Protein 5W95 (pdb70)

Nearest PDB structures (foldseek):
  5w95-assembly1_A  TM=1.004E+00  e=5.044E-59  Mycobacterium tuberculosis
  5w95-assembly2_B  TM=1.002E+00  e=3.466E-56  Mycobacterium tuberculosis
  3aja-assembly1_A  TM=9.719E-01  e=1.678E-43  Mycolicibacterium smegmatis MC2 155
  3aja-assembly2_B  TM=9.704E-01  e=1.902E-43  Mycolicibacterium smegmatis MC2 155
  2axe-assembly1_A  TM=6.614E-01  e=1.359E-09  Talaromyces purpureogenus

InterPro domains:
  IPR000675 Cutinase/acetylxylan esterase [PF01083] (110-275)
  IPR000675 Cutinase/acetylxylan esterase [SM01110] (70-323)
  IPR029058 Alpha/Beta hydrolase fold [G3DSA:3.40.50.1820] (63-336)
  IPR029058 Alpha/Beta hydrolase fold [SSF53474] (71-276)

Organism: Mycobacterium tuberculosis (strain ATCC 25618 / H37Rv) (NCBI:txid83332)

Sequence (523 aa):
SCPDVQMISVPGTWESSPQQNPLNPVQFPKALLLKVTGPIAQQFAPARVQTYTVAYTAQFHNPLTTDNQMSYNDSRAEGTRAMVAAMTDMNNRCPLTSYVLIGFSQGAVIAGDVASDIGNGRGPVDEDLVLGVTLIADGRRQQGVGNQVPPSPRGEGAEITLHEVPVLSGLGLTMTGPRPGGFGALDGRTNEICAQGDLICAAPAQAFSPANLPTTLNTLAGPVHAMYATPEFWNSDGEPATEWTLNWAHQLIENAPHPLFQGPASCPDVQMISVPGTWESSPQQNPLNPVQFPKALLLKVTGPIAQQFAPARVQTYTVAYTAQFHNPLTTDNQMSYNDSRAEGTRAMVAAMTDMNNRCPLTSYVLIGFSQGAVIAGDVASDIGNGRGPVDEDLVLGVTLIADGRRQQGVGNQVPPSPRGEGAEITLHEVPVLSGLGLTMTGPRPGGFGALDGRTNEICAQGDLICAAPAQAFSPANLPTTLNTLAPVHAMYATPEFWNSDGEPATEWTLNWAHQLIENAPHP

Radius of gyration: 31.7 Å; Cα contacts (8 Å, |Δi|>4): 1175; chains: 2; bounding box: 62×35×105 Å

GO terms:
  GO:0016298 lipase activity (F, IDA)
  GO:0009274 peptidoglycan-based cell wall (C, IDA)
  GO:0008970 glycerophospholipid phospholipase A1 activity (F, IDA)
  GO:0016042 lipid catabolic process (P, IDA)
  GO:0047617 fatty acyl-CoA hydrolase activity (F, IDA)
  GO:0005576 extracellular region (C, HDA)
  GO:0106435 carboxylesterase activity (F, IDA)

CATH classification: 3.40.50.1820

Secondary structure (DSSP, 8-state):
---SEEEEEE--TTS--TTS-TTS--S-TT-TTHHHHHHHHHHS-TTTEEEEE---------TTS---PPPHHHHHHHHHHHHHHHHHHHHHH-TT-EEEEEEETHHHHHHHHHHHHHHTT-SSS-GGGEEEEEEES-TT--TTSSEEPSS--SS--HHHHTTT-SSTTTTT-----SPTTTTGGGGGGEEEE--TT-TTT---GGGGSTTTHHHHHHHHH--GGG-TTSSSS--BTTB-HHHHHHHHHHHHHHTS---/-----TTS-SEEEEEE--TTS--TTS-TTS--S-TT-TTHHHHHHHHHHS-TTTEEEEE---------TTS---PPPHHHHHHHHHHHHHHHHHHHHHH-TT-EEEEEEETHHHHHHHHHHHHHHTT-SSS-GGGEEEEEEES-TT--TTSSEEPSS--SS--HHHHTTT-SSTGGGT-----SPTTTTGGGGGGEEEE--TT-TTT---GGGGSTTTHHHHHHHH--GGG-TTSSSS--BTTB-HHHHHHHHHHHHHHTS---

Solvent-accessible surface area: 22100 Å² total; per-residue (Å²): 166,62,9,25,0,3,0,0,1,0,3,0,21,131,24,3,12,66,147,9,80,27,108,89,28,105,90,50,98,184,6,14,5,40,90,0,6,33,46,0,54,156,83,24,62,114,71,27,6,50,23,45,7,0,19,0,18,0,54,65,45,49,20,84,66,137,48,157,50,66,26,8,46,87,0,22,31,46,0,34,171,26,0,47,58,7,0,55,66,18,40,109,174,9,82,121,2,5,0,0,0,1,0,15,10,6,0,0,3,0,0,0,23,0,0,3,50,1,10,56,74,124,20,40,7,102,65,96,27,2,30,1,0,0,0,1,0,0,3,22,1,42,76,73,29,15,61,35,10,99,71,41,12,196,22,48,0,10,6,26,45,22,82,160,53,40,75,38,60,48,32,13,21,40,18,40,0,60,14,98,49,16,1,29,56,0,61,62,75,0,14,3,0,2,1,126,30,2,26,40,0,4,1,56,65,120,12,32,37,56,93,62,15,12,88,4,52,108,54,49,59,80,105,28,43,71,64,5,36,39,64,119,90,7,54,33,157,42,47,18,0,3,72,48,0,15,78,39,0,61,119,41,0,97,114,6,75,143,88,162,179,42,22,88,107,102,9,6,22,0,2,0,0,1,0,3,0,20,143,24,3,12,68,149,9,76,30,104,77,28,104,88,49,109,193,8,13,4,43,93,0,5,31,34,0,58,160,82,24,63,113,67,28,5,42,25,44,5,0,22,0,20,1,49,58,26,42,16,57,59,102,52,141,42,67,27,8,46,86,0,22,46,34,0,35,153,27,0,50,56,8,0,51,71,0,38,109,114,2,39,52,0,6,0,0,0,1,0,13,10,6,0,0,3,0,0,0,22,0,0,4,47,1,9,54,73,123,20,39,7,98,62,96,14,1,34,0,0,0,0,1,0,0,3,22,1,43,86,74,28,11,60,34,12,98,73,48,12,205,21,47,0,10,5,28,43,25,78,149,53,81,69,39,60,63,28,14,21,42,17,41,0,60,14,94,52,13,2,30,56,0,52,58,73,0,12,3,0,2,1,115,28,1,24,43,0,2,1,55,78,126,13,37,26,72,92,60,19,39,93,5,62,109,57,61,95,117,25,45,72,71,4,36,41,63,125,88,7,52,27,154,42,64,18,0,4,73,46,0,14,65,40,0,55,103,45,0,99,113,6,76,142,63

Foldseek 3Di:
DAAQAEEEEEWAAPQAALPAFQQHGDPRVLTQLCLQQVVVPVVDDVNLYGYGYFHFHRHDDDLVDDDPTDHLQVRLVRRLVRRQVVVLVNCVVPVNHAYEYEYEQSGLQSRQLQLLCQQVVNDPHHNVRYLAYEYELHQQADVPFAAEPPPHDAAFHVLALCQPPPDQVVSRHHSPHHHVNRSHNRRDRYYYYYFPPSCRGGNDNVCCPPVNNVVSVDPVVHPPSSAQCAPPGHDDVRHGNSRVVNVVVVVSSVPRDDD/DDWFDQQQALAEEEEEWAAPQAALPAFQQHRPPRVLTQLCLQLVVVPVVDPVNLYGYGYFHFHRHDDDLVDDDVTDHLQVRLVRSLVRVQVVVLVSCVRTVNRAYEYEYEQSGLQSRQLQLQCQQVVNDPHHNVRYLAYEYELHQQADPPFAAEQPPHAAAAHVLALCQPPPPCVVSRHHSPHHHVNRSHNRRDRYYYYYFPQSCRGHPDNVCCPPVNNVVSVVPVCDPSSQQCAPPGHDDVGHGPSRVVNVVVVVSSVPRDDD

B-factor: mean 19.11, std 7.95, range [7.11, 54.5]

Structure (mmCIF, N/CA/C/O backbone):
data_5W95
#
_entry.id   5W95
#
_cell.length_a   57.188
_cell.length_b   91.300
_cell.length_c   101.391
_cell.angle_alpha   90.00
_cell.angle_beta   90.00
_cell.angle_gamma   90.00
#
_symmetry.space_group_name_H-M   'P 21 21 21'
#
loop_
_entity.id
_entity.type
_entity.pdbx_description
1 polymer 'Conserved membrane protein of uncharacterised function'
2 non-polymer 'PENTAETHYLENE GLYCOL'
3 water water
#
loop_
_atom_site.group_PDB
_atom_site.id
_atom_site.type_symbol
_atom_site.label_atom_id
_atom_site.label_alt_id
_atom_site.label_comp_id
_atom_site.label_asym_id
_atom_site.label_entity_id
_atom_site.label_seq_id
_atom_site.pdbx_PDB_ins_code
_atom_site.Cartn_x
_atom_site.Cartn_y
_atom_site.Cartn_z
_atom_site.occupancy
_atom_site.B_iso_or_equiv
_atom_site.auth_seq_id
_atom_site.auth_comp_id
_atom_site.auth_asym_id
_atom_site.auth_atom_id
_atom_site.pdbx_PDB_model_num
ATOM 1 N N . SER A 1 20 ? -53.879 12.870 76.409 1.00 44.12 71 SER A N 1
ATOM 2 C CA . SER A 1 20 ? -53.386 11.509 76.217 1.00 45.24 71 SER A CA 1
ATOM 3 C C . SER A 1 20 ? -52.791 10.924 77.510 1.00 42.13 71 SER A C 1
ATOM 4 O O . SER A 1 20 ? -52.999 11.462 78.603 1.00 40.48 71 SER A O 1
ATOM 7 N N . CYS A 1 21 ? -52.054 9.824 77.375 1.00 33.90 72 CYS A N 1
ATOM 8 C CA . CYS A 1 21 ? -51.558 9.081 78.528 1.00 27.68 72 CYS A CA 1
ATOM 9 C C . CYS A 1 21 ? -50.134 9.488 78.918 1.00 23.94 72 CYS A C 1
ATOM 10 O O . CYS A 1 21 ? -49.231 9.460 78.085 1.00 24.17 72 CYS A O 1
ATOM 13 N N . PRO A 1 22 ? -49.928 9.877 80.191 1.00 20.00 73 PRO A N 1
ATOM 14 C CA . PRO A 1 22 ? -48.557 10.107 80.662 1.00 18.27 73 PRO A CA 1
ATOM 15 C C . PRO A 1 22 ? -47.825 8.784 80.820 1.00 18.03 73 PRO A C 1
ATOM 16 O O . PRO A 1 22 ? -48.463 7.786 81.150 1.00 19.71 73 PRO A O 1
ATOM 20 N N . ASP A 1 23 ? -46.520 8.765 80.583 1.00 17.09 74 ASP A N 1
ATOM 21 C CA . ASP A 1 23 ? -45.737 7.547 80.788 1.00 15.56 74 ASP A CA 1
ATOM 22 C C . ASP A 1 23 ? -45.800 7.110 82.249 1.00 18.15 74 ASP A C 1
ATOM 23 O O . ASP A 1 23 ? -45.756 5.916 82.565 1.00 15.88 74 ASP A O 1
ATOM 28 N N . VAL A 1 24 ? -45.861 8.097 83.135 1.00 16.03 75 VAL A N 1
ATOM 29 C CA . VAL A 1 24 ? -45.836 7.867 84.575 1.00 14.62 75 VAL A CA 1
ATOM 30 C C . VAL A 1 24 ? -46.845 8.760 85.281 1.00 14.25 75 VAL A C 1
ATOM 31 O O . VAL A 1 24 ? -46.950 9.944 84.978 1.00 14.67 75 VAL A O 1
ATOM 35 N N . GLN A 1 25 ? -47.594 8.204 86.226 1.00 13.86 76 GLN A N 1
ATOM 36 C CA . GLN A 1 25 ? -48.379 9.042 87.125 1.00 12.09 76 GLN A CA 1
ATOM 37 C C . GLN A 1 25 ? -47.719 9.026 88.486 1.00 12.69 76 GLN A C 1
ATOM 38 O O . GLN A 1 25 ? -47.476 7.968 89.050 1.00 13.19 76 GLN A O 1
ATOM 44 N N . MET A 1 26 ? -47.425 10.205 89.004 1.00 12.18 77 MET A N 1
ATOM 45 C CA . MET A 1 26 ? -46.902 10.321 90.356 1.00 12.54 77 MET A CA 1
ATOM 46 C C . MET A 1 26 ? -48.035 10.707 91.299 1.00 15.13 77 MET A C 1
ATOM 47 O O . MET A 1 26 ? -48.563 11.812 91.222 1.00 14.89 77 MET A O 1
ATOM 52 N N . ILE A 1 27 ? -48.428 9.780 92.169 1.00 11.86 78 ILE A N 1
ATOM 53 C CA . ILE A 1 27 ? -49.531 10.032 93.091 1.00 10.49 78 ILE A CA 1
ATOM 54 C C . ILE A 1 27 ? -48.979 10.405 94.468 1.00 12.33 78 ILE A C 1
ATOM 55 O O . ILE A 1 27 ? -48.139 9.695 95.040 1.00 13.11 78 ILE A O 1
ATOM 60 N N . SER A 1 28 ? -49.417 11.557 94.961 1.00 9.18 79 SER A N 1
ATOM 61 C CA . SER A 1 28 ? -48.959 12.109 96.227 1.00 12.68 79 SER A CA 1
ATOM 62 C C . SER A 1 28 ? -50.132 12.194 97.203 1.00 14.48 79 SER A C 1
ATOM 63 O O . SER A 1 28 ? -51.175 12.787 96.891 1.00 12.26 79 SER A O 1
ATOM 66 N N . VAL A 1 29 ? -49.980 11.583 98.374 1.00 10.10 80 VAL A N 1
ATOM 67 C CA . VAL A 1 29 ? -51.063 11.600 99.357 1.00 12.26 80 VAL A CA 1
ATOM 68 C C . VAL A 1 29 ? -50.666 12.496 100.525 1.00 14.29 80 VAL A C 1
ATOM 69 O O . VAL A 1 29 ? -49.808 12.128 101.318 1.00 11.37 80 VAL A O 1
ATOM 73 N N . PRO A 1 30 ? -51.271 13.697 100.623 1.00 12.04 81 PRO A N 1
ATOM 74 C CA . PRO A 1 30 ? -50.881 14.645 101.674 1.00 11.03 81 PRO A CA 1
ATOM 75 C C . PRO A 1 30 ? -51.193 14.161 103.075 1.00 10.62 81 PRO A C 1
ATOM 76 O O . PRO A 1 30 ? -51.961 13.215 103.266 1.00 11.48 81 PRO A O 1
ATOM 80 N N . GLY A 1 31 ? -50.588 14.822 104.050 1.00 12.87 82 GLY A N 1
ATOM 81 C CA . GLY A 1 31 ? -50.829 14.524 105.447 1.00 15.50 82 GLY A CA 1
ATOM 82 C C . GLY A 1 31 ? -52.089 15.182 105.964 1.00 14.52 82 GLY A C 1
ATOM 83 O O . GLY A 1 31 ? -52.829 15.833 105.221 1.00 14.27 82 GLY A O 1
ATOM 84 N N . THR A 1 32 ? -52.332 15.010 107.256 1.00 13.63 83 THR A N 1
ATOM 85 C CA . THR A 1 32 ? -53.475 15.625 107.903 1.00 13.98 83 THR A CA 1
ATOM 86 C C . THR A 1 32 ? -53.360 17.150 107.783 1.00 14.43 83 THR A C 1
ATOM 87 O O . THR A 1 32 ? -52.258 17.711 107.885 1.00 16.44 83 THR A O 1
ATOM 91 N N . TRP A 1 33 ? -54.490 17.794 107.496 1.00 15.16 84 TRP A N 1
ATOM 92 C CA . TRP A 1 33 ? -54.581 19.246 107.319 1.00 16.74 84 TRP A CA 1
ATOM 93 C C . TRP A 1 33 ? -53.821 19.752 106.072 1.00 17.45 84 TRP A C 1
ATOM 94 O O . TRP A 1 33 ? -53.494 20.936 105.971 1.00 17.72 84 TRP A O 1
ATOM 105 N N . GLU A 1 34 ? -53.604 18.862 105.099 1.00 13.27 85 GLU A N 1
ATOM 106 C CA . GLU A 1 34 ? -52.925 19.220 103.849 1.00 12.78 85 GLU A CA 1
ATOM 107 C C . GLU A 1 34 ? -53.732 18.872 102.595 1.00 12.37 85 GLU A C 1
ATOM 108 O O . GLU A 1 34 ? -53.207 18.906 101.485 1.00 12.28 85 GLU A O 1
ATOM 114 N N . SER A 1 35 ? -55.012 18.541 102.759 1.00 12.87 86 SER A N 1
ATOM 115 C CA . SER A 1 35 ? -55.857 18.268 101.607 1.00 11.50 86 SER A CA 1
ATOM 116 C C . SER A 1 35 ? -57.312 18.538 101.948 1.00 11.34 86 SER A C 1
ATOM 117 O O . SER A 1 35 ? -57.657 18.716 103.114 1.00 12.98 86 SER A O 1
ATOM 120 N N . SER A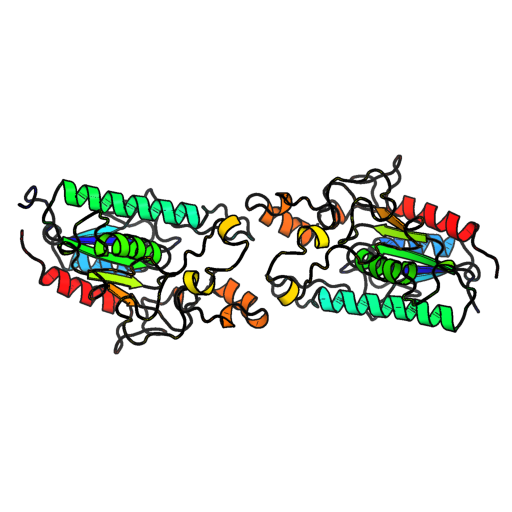 1 36 ? -58.144 18.583 100.916 1.00 12.42 87 SER A N 1
ATOM 121 C CA . SER A 1 36 ? -59.600 18.628 101.080 1.00 13.72 87 SER A CA 1
ATOM 122 C C . SER A 1 36 ? -60.210 17.920 99.895 1.00 13.65 87 SER A C 1
ATOM 123 O O . SER A 1 36 ? -59.559 17.781 98.861 1.00 13.47 87 SER A O 1
ATOM 126 N N . PRO A 1 37 ? -61.468 17.473 100.021 1.00 13.06 88 PRO A N 1
ATOM 127 C CA . PRO A 1 37 ? -62.097 16.817 98.869 1.00 15.45 88 PRO A CA 1
ATOM 128 C C . PRO A 1 37 ? -62.342 17.776 97.705 1.00 17.19 88 PRO A C 1
ATOM 129 O O . PRO A 1 37 ? -62.628 17.327 96.592 1.00 17.27 88 PRO A O 1
ATOM 133 N N . GLN A 1 38 ? -62.227 19.075 97.969 1.00 15.71 89 GLN A N 1
ATOM 134 C CA . GLN A 1 38 ? -62.482 20.096 96.961 1.00 16.90 89 GLN A CA 1
ATOM 135 C C . GLN A 1 38 ? -61.215 20.562 96.251 1.00 18.19 89 GLN A C 1
ATOM 136 O O . GLN A 1 38 ? -61.295 21.344 95.301 1.00 19.03 89 GLN A O 1
ATOM 142 N N . GLN A 1 39 ? -60.050 20.097 96.698 1.00 14.64 90 GLN A N 1
ATOM 143 C CA . GLN A 1 39 ? -58.794 20.516 96.078 1.00 14.96 90 GLN A CA 1
ATOM 144 C C . GLN A 1 39 ? -58.581 19.756 94.762 1.00 16.53 90 GLN A C 1
ATOM 145 O O . GLN A 1 39 ? -58.730 18.538 94.705 1.00 18.42 90 GLN A O 1
ATOM 151 N N . ASN A 1 40 ? -58.258 20.480 93.695 1.00 18.36 91 ASN A N 1
ATOM 152 C CA . ASN A 1 40 ? -58.005 19.855 92.399 1.00 15.63 91 ASN A CA 1
ATOM 153 C C . ASN A 1 40 ? -56.682 19.083 92.439 1.00 15.97 91 ASN A C 1
ATOM 154 O O . ASN A 1 40 ? -55.639 19.676 92.666 1.00 15.75 91 ASN A O 1
ATOM 159 N N . PRO A 1 41 ? -56.730 17.761 92.225 1.00 16.31 92 PRO A N 1
ATOM 160 C CA . PRO A 1 41 ? -55.507 16.937 92.289 1.00 13.31 92 PRO A CA 1
ATOM 161 C C . PRO A 1 41 ? -54.444 17.330 91.277 1.00 17.62 92 PRO A C 1
ATOM 162 O O . PRO A 1 41 ? -53.252 17.070 91.504 1.00 17.85 92 PRO A O 1
ATOM 166 N N . LEU A 1 42 ? -54.867 17.945 90.174 1.00 18.39 93 LEU A N 1
ATOM 167 C CA . LEU A 1 42 ? -53.938 18.328 89.118 1.00 21.47 93 LEU A CA 1
ATOM 168 C C . LEU A 1 42 ? -53.355 19.717 89.358 1.00 22.75 93 LEU A C 1
ATOM 169 O O . LEU A 1 42 ? -52.376 20.104 88.723 1.00 28.56 93 LEU A O 1
ATOM 174 N N . ASN A 1 43 ? -53.954 20.455 90.286 1.00 20.58 94 ASN A N 1
ATOM 175 C CA . ASN A 1 43 ? -53.506 21.801 90.622 1.00 22.91 94 ASN A CA 1
ATOM 176 C C . ASN A 1 43 ? -53.820 22.120 92.079 1.00 23.64 94 ASN A C 1
ATOM 177 O O . ASN A 1 43 ? -54.746 22.885 92.364 1.00 23.11 94 ASN A O 1
ATOM 182 N N . PRO A 1 44 ? -53.061 21.519 93.012 1.00 17.61 95 PRO A N 1
ATOM 183 C CA . PRO A 1 44 ? -53.366 21.589 94.446 1.00 16.67 95 PRO A CA 1
ATOM 184 C C . PRO A 1 44 ? -52.913 22.889 95.099 1.00 18.94 95 PRO A C 1
ATOM 185 O O . PRO A 1 44 ? -51.823 22.963 95.665 1.00 22.49 95 PRO A O 1
ATOM 189 N N . VAL A 1 45 ? -53.764 23.905 95.036 1.00 16.85 96 VAL A N 1
ATOM 190 C CA . VAL A 1 45 ? -53.397 25.215 95.553 1.00 19.04 96 VAL A CA 1
ATOM 191 C C . VAL A 1 45 ? -54.020 25.550 96.908 1.00 19.17 96 VAL A C 1
ATOM 192 O O . VAL A 1 45 ? -53.750 26.610 97.467 1.00 16.54 96 VAL A O 1
ATOM 196 N N . GLN A 1 46 ? -54.855 24.662 97.443 1.00 16.37 97 GLN A N 1
ATOM 197 C CA . GLN A 1 46 ? -55.604 25.008 98.656 1.00 14.22 97 GLN A CA 1
ATOM 198 C C . GLN A 1 46 ? -54.725 25.024 99.901 1.00 16.05 97 GLN A C 1
ATOM 199 O O . GLN A 1 46 ? -54.991 25.769 100.844 1.00 17.51 97 GLN A O 1
ATOM 205 N N . PHE A 1 47 ? -53.695 24.176 99.913 1.00 15.83 98 PHE A N 1
ATOM 206 C CA . PHE A 1 47 ? -52.795 24.064 101.054 1.00 16.28 98 PHE A CA 1
ATOM 207 C C . PHE A 1 47 ? -51.349 24.288 100.618 1.00 19.89 98 PHE A C 1
ATOM 208 O O . PHE A 1 47 ? -50.586 23.339 100.426 1.00 18.04 98 PHE A O 1
ATOM 216 N N . PRO A 1 48 ? -50.973 25.563 100.455 1.00 18.92 99 PRO A N 1
ATOM 217 C CA . PRO A 1 48 ? -49.682 25.994 99.913 1.00 20.32 99 PRO A CA 1
ATOM 218 C C . PRO A 1 48 ? -48.491 25.523 100.736 1.00 19.04 99 PRO A C 1
ATOM 219 O O . PRO A 1 48 ? -47.408 25.402 100.179 1.00 21.01 99 PRO A O 1
ATOM 223 N N . LYS A 1 49 ? -48.693 25.252 102.022 1.00 18.84 100 LYS A N 1
ATOM 224 C CA . LYS A 1 49 ? -47.605 24.854 102.906 1.00 18.92 100 LYS A CA 1
ATOM 225 C C . LYS A 1 49 ? -47.432 23.334 103.008 1.00 20.67 100 LYS A C 1
ATOM 226 O O . LYS A 1 49 ? -46.545 22.856 103.727 1.00 17.55 100 LYS A O 1
ATOM 232 N N . ALA A 1 50 ? -48.268 22.585 102.289 1.00 18.66 101 ALA A N 1
ATOM 233 C CA . ALA A 1 50 ? -48.218 21.119 102.324 1.00 14.72 101 ALA A CA 1
ATOM 234 C C . ALA A 1 50 ? -46.834 20.595 101.952 1.00 15.35 101 ALA A C 1
ATOM 235 O O . ALA A 1 50 ? -46.225 21.050 100.981 1.00 15.54 101 ALA A O 1
ATOM 237 N N . LEU A 1 51 ? -46.355 19.627 102.730 1.00 15.22 102 LEU A N 1
ATOM 238 C CA . LEU A 1 51 ? -44.998 19.102 102.573 1.00 13.65 102 LEU A CA 1
ATOM 239 C C . LEU A 1 51 ? -44.702 18.585 101.168 1.00 12.48 102 LEU A C 1
ATOM 240 O O . LEU A 1 51 ? -43.696 18.958 100.572 1.00 14.10 102 LEU A O 1
ATOM 245 N N . LEU A 1 52 ? -45.568 17.729 100.628 1.00 12.28 103 LEU A N 1
ATOM 246 C CA . LEU A 1 52 ? -45.202 16.993 99.420 1.00 15.11 103 LEU A CA 1
ATOM 247 C C . LEU A 1 52 ? -45.268 17.844 98.151 1.00 15.62 103 LEU A C 1
ATOM 248 O O . LEU A 1 52 ? -44.879 17.395 97.077 1.00 15.97 103 LEU A O 1
ATOM 253 N N . LEU A 1 53 ? -45.724 19.087 98.284 1.00 15.44 104 LEU A N 1
ATOM 254 C CA . LEU A 1 53 ? -45.657 20.033 97.181 1.00 16.87 104 LEU A CA 1
ATOM 255 C C . LEU A 1 53 ? -44.208 20.315 96.817 1.00 17.33 104 LEU A C 1
ATOM 256 O O . LEU A 1 53 ? -43.899 20.665 95.678 1.00 17.68 104 LEU A O 1
ATOM 261 N N . LYS A 1 54 ? -43.321 20.150 97.795 1.00 17.14 105 LYS A N 1
ATOM 262 C CA . LYS A 1 54 ? -41.896 20.355 97.590 1.00 15.94 105 LYS A CA 1
ATOM 263 C C . LYS A 1 54 ? -41.287 19.238 96.762 1.00 16.49 105 LYS A C 1
ATOM 264 O O . LYS A 1 54 ? -40.137 19.323 96.346 1.00 17.21 105 LYS A O 1
ATOM 270 N N . VAL A 1 55 ? -42.074 18.196 96.517 1.00 14.86 106 VAL A N 1
ATOM 271 C CA . VAL A 1 55 ? -41.679 17.111 95.642 1.00 13.67 106 VAL A CA 1
ATOM 272 C C . VAL A 1 55 ? -42.445 17.162 94.328 1.00 16.57 106 VAL A C 1
ATOM 273 O O . VAL A 1 55 ? -41.843 17.137 93.261 1.00 18.00 106 VAL A O 1
ATOM 277 N N . THR A 1 56 ? -43.772 17.238 94.388 1.00 14.06 107 THR A N 1
ATOM 278 C CA . THR A 1 56 ? -44.563 17.212 93.157 1.00 14.59 107 THR A CA 1
ATOM 279 C C . THR A 1 56 ? -44.417 18.493 92.332 1.00 17.68 107 THR A C 1
ATOM 280 O O . THR A 1 56 ? -44.512 18.455 91.107 1.00 17.47 107 THR A O 1
ATOM 284 N N . GLY A 1 57 ? -44.193 19.620 93.001 1.00 14.80 108 GLY A N 1
ATOM 285 C CA . GLY A 1 57 ? -44.022 20.884 92.299 1.00 20.09 108 GLY A CA 1
ATOM 286 C C . GLY A 1 57 ? -42.824 20.859 91.360 1.00 21.35 108 GLY A C 1
ATOM 287 O O . GLY A 1 57 ? -42.964 21.060 90.148 1.00 20.31 108 GLY A O 1
ATOM 288 N N . PRO A 1 58 ? -41.630 20.618 91.913 1.00 18.84 109 PRO A N 1
ATOM 289 C CA . PRO A 1 58 ? -40.435 20.511 91.070 1.00 18.30 109 PRO A CA 1
ATOM 290 C C . PRO A 1 58 ? -40.526 19.430 89.998 1.00 21.62 109 PRO A C 1
ATOM 291 O O . PRO A 1 58 ? -40.043 19.656 88.894 1.00 22.81 109 PRO A O 1
ATOM 295 N N . ILE A 1 59 ? -41.132 18.283 90.306 1.00 20.15 110 ILE A N 1
ATOM 296 C CA . ILE A 1 59 ? -41.236 17.206 89.323 1.00 22.88 110 ILE A CA 1
ATOM 297 C C . ILE A 1 59 ? -41.976 17.673 88.065 1.00 21.78 110 ILE A C 1
ATOM 298 O O . ILE A 1 59 ? -41.535 17.403 86.947 1.00 25.06 110 ILE A O 1
ATOM 303 N N . ALA A 1 60 ? -43.077 18.396 88.258 1.00 23.48 111 ALA A N 1
ATOM 304 C CA . ALA A 1 60 ? -43.880 18.911 87.149 1.00 25.66 111 ALA A CA 1
ATOM 305 C C . ALA A 1 60 ? -43.095 19.923 86.308 1.00 29.70 111 ALA A C 1
ATOM 306 O O . ALA A 1 60 ? -43.418 20.155 85.143 1.00 30.85 111 ALA A O 1
ATOM 308 N N . GLN A 1 61 ? -42.064 20.514 86.904 1.00 27.94 112 GLN A N 1
ATOM 309 C CA . GLN A 1 61 ? -41.195 21.450 86.194 1.00 26.76 112 GLN A CA 1
ATOM 310 C C . GLN A 1 61 ? -40.068 20.742 85.450 1.00 32.40 112 GLN A C 1
ATOM 311 O O . GLN A 1 61 ? -39.611 21.208 84.411 1.00 38.26 112 GLN A O 1
ATOM 317 N N . GLN A 1 62 ? -39.613 19.619 85.988 1.00 30.40 113 GLN A N 1
ATOM 318 C CA . GLN A 1 62 ? -38.445 18.933 85.447 1.00 24.85 113 GLN A CA 1
ATOM 319 C C . GLN A 1 62 ? -38.797 18.014 84.277 1.00 28.37 113 GLN A C 1
ATOM 320 O O . GLN A 1 62 ? -37.915 17.592 83.525 1.00 31.70 113 GLN A O 1
ATOM 326 N N . PHE A 1 63 ? -40.078 17.683 84.139 1.00 25.60 114 PHE A N 1
ATOM 327 C CA . PHE A 1 63 ? -40.499 16.770 83.086 1.00 26.53 114 PHE A CA 1
ATOM 328 C C . PHE A 1 63 ? -41.696 17.291 82.305 1.00 25.74 114 PHE A C 1
ATOM 329 O O . PHE A 1 63 ? -42.551 18.003 82.841 1.00 27.58 114 PHE A O 1
ATOM 337 N N . ALA A 1 64 ? -41.755 16.911 81.033 1.00 25.27 115 ALA A N 1
ATOM 338 C CA . ALA A 1 64 ? -42.909 17.203 80.193 1.00 25.67 115 ALA A CA 1
ATOM 339 C C . ALA A 1 64 ? -44.133 16.419 80.673 1.00 28.78 115 ALA A C 1
ATOM 340 O O . ALA A 1 64 ? -43.997 15.310 81.201 1.00 23.12 115 ALA A O 1
ATOM 342 N N 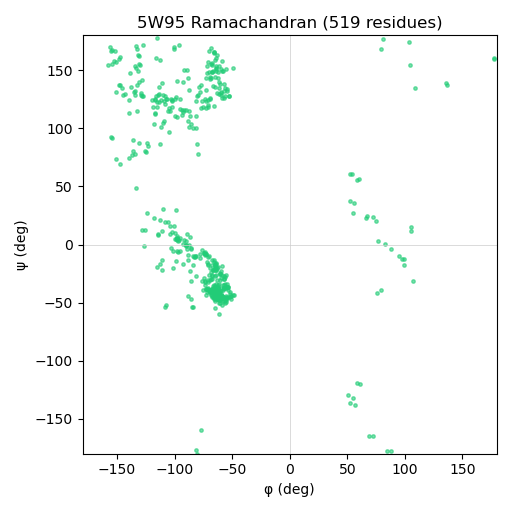. PRO A 1 65 ? -45.335 16.992 80.493 1.00 28.50 116 PRO A N 1
ATOM 343 C CA . PRO A 1 65 ? -46.585 16.342 80.908 1.00 27.47 116 PRO A CA 1
ATOM 344 C C . PRO A 1 65 ? -46.784 14.966 80.265 1.00 27.20 116 PRO A C 1
ATOM 345 O O . PRO A 1 65 ? -47.410 14.088 80.861 1.00 24.52 116 PRO A O 1
ATOM 349 N N . ALA A 1 66 ? -46.242 14.779 79.067 1.00 27.31 117 ALA A N 1
ATOM 350 C CA . ALA A 1 66 ? -46.288 13.479 78.402 1.00 27.45 117 ALA A CA 1
ATOM 351 C C . ALA A 1 66 ? -45.490 12.418 79.163 1.00 21.51 117 ALA A C 1
ATOM 352 O O . ALA A 1 66 ? -45.775 11.226 79.064 1.00 22.49 117 ALA A O 1
ATOM 354 N N . ARG A 1 67 ? -44.480 12.857 79.909 1.00 19.46 118 ARG A N 1
ATOM 355 C CA . ARG A 1 67 ? -43.610 11.935 80.626 1.00 18.46 118 ARG A CA 1
ATOM 356 C C . ARG A 1 67 ? -44.163 11.619 82.017 1.00 17.73 118 ARG A C 1
ATOM 357 O O . ARG A 1 67 ? -44.166 10.463 82.440 1.00 16.52 118 ARG A O 1
ATOM 365 N N . VAL A 1 68 ? -44.625 12.644 82.726 1.00 18.15 119 VAL A N 1
ATOM 366 C CA . VAL A 1 68 ? -45.212 12.412 84.039 1.00 18.95 119 VAL A CA 1
ATOM 367 C C . VAL A 1 68 ? -46.330 13.405 84.356 1.00 17.06 119 VAL A C 1
ATOM 368 O O . VAL A 1 68 ? -46.237 14.600 84.060 1.00 20.69 119 VAL A O 1
ATOM 372 N N . GLN A 1 69 ? -47.407 12.872 84.923 1.00 14.54 120 GLN A N 1
ATOM 373 C CA . GLN A 1 69 ? -48.466 13.676 85.517 1.00 16.02 120 GLN A CA 1
ATOM 374 C C . GLN A 1 69 ? -48.410 13.535 87.038 1.00 16.68 120 GLN A C 1
ATOM 375 O O . GLN A 1 69 ? -48.387 12.419 87.551 1.00 14.89 120 GLN A O 1
ATOM 381 N N . THR A 1 70 ? -48.372 14.658 87.750 1.00 13.93 121 THR A N 1
ATOM 382 C CA . THR A 1 70 ? -48.504 14.622 89.206 1.00 15.48 121 THR A CA 1
ATOM 383 C C . THR A 1 70 ? -49.979 14.707 89.600 1.00 17.05 121 THR A C 1
ATOM 384 O O . THR A 1 70 ? -50.774 15.409 88.972 1.00 19.29 121 THR A O 1
ATOM 388 N N . TYR A 1 71 ? -50.330 13.976 90.648 1.00 12.73 122 TYR A N 1
ATOM 389 C CA . TYR A 1 71 ? -51.695 13.866 91.116 1.00 13.49 122 TYR A CA 1
ATOM 390 C C . TYR A 1 71 ? -51.681 13.897 92.626 1.00 13.34 122 TYR A C 1
ATOM 391 O O . TYR A 1 71 ? -51.183 12.970 93.248 1.00 13.45 122 TYR A O 1
ATOM 400 N N . THR A 1 72 ? -52.237 14.949 93.215 1.00 12.56 123 THR A N 1
ATOM 401 C CA . THR A 1 72 ? -52.269 15.069 94.669 1.00 11.20 123 THR A CA 1
ATOM 402 C C . THR A 1 72 ? -53.655 14.708 95.176 1.00 12.92 123 THR A C 1
ATOM 403 O O . THR A 1 72 ? -54.645 15.353 94.830 1.00 14.31 123 THR A O 1
ATOM 407 N N . VAL A 1 73 ? -53.730 13.666 95.990 1.00 11.44 124 VAL A N 1
ATOM 408 C CA . VAL A 1 73 ? -55.022 13.116 96.392 1.00 11.44 124 VAL A CA 1
ATOM 409 C C . VAL A 1 73 ? -55.864 14.109 97.192 1.00 10.81 124 VAL A C 1
ATOM 410 O O . VAL A 1 73 ? -55.388 14.740 98.138 1.00 13.36 124 VAL A O 1
ATOM 414 N N . ALA A 1 74 ? -57.116 14.248 96.764 1.00 12.79 125 ALA A N 1
ATOM 415 C CA . ALA A 1 74 ? -58.084 15.126 97.397 1.00 13.69 125 ALA A CA 1
ATOM 416 C C . ALA A 1 74 ? -58.894 14.352 98.416 1.00 11.32 125 ALA A C 1
ATOM 417 O O . ALA A 1 74 ? -59.679 13.467 98.052 1.00 13.27 125 ALA A O 1
ATOM 419 N N . TYR A 1 75 ? -58.699 14.663 99.694 1.00 13.48 126 TYR A N 1
ATOM 420 C CA . TYR A 1 75 ? -59.471 14.005 100.742 1.00 12.88 126 TYR A CA 1
ATOM 421 C C . TYR A 1 75 ? -59.561 14.876 101.992 1.00 12.62 126 TYR A C 1
ATOM 422 O O . TYR A 1 75 ? -58.851 15.870 102.112 1.00 12.41 126 TYR A O 1
ATOM 431 N N . THR A 1 76 ? -60.455 14.521 102.910 1.00 13.02 127 THR A N 1
ATOM 432 C CA . THR A 1 76 ? -60.746 15.411 104.044 1.00 12.88 127 THR A CA 1
ATOM 433 C C . THR A 1 76 ? -59.505 15.696 104.894 1.00 11.98 127 THR A C 1
ATOM 434 O O . THR A 1 76 ? -59.301 16.831 105.328 1.00 13.21 127 THR A O 1
ATOM 438 N N . ALA A 1 77 ? -58.653 14.686 105.072 1.00 12.81 128 ALA A N 1
ATOM 439 C CA . ALA A 1 77 ? -57.361 14.857 105.743 1.00 11.05 128 ALA A CA 1
ATOM 440 C C . ALA A 1 77 ? -57.501 15.533 107.108 1.00 12.91 128 ALA A C 1
ATOM 441 O O . ALA A 1 77 ? -56.970 16.625 107.355 1.00 13.32 128 ALA A O 1
ATOM 443 N N . GLN A 1 78 ? -58.240 14.881 107.993 1.00 13.80 129 GLN A N 1
ATOM 444 C CA . GLN A 1 78 ? -58.472 15.414 109.327 1.00 13.22 129 GLN A CA 1
ATOM 445 C C . GLN A 1 78 ? -58.262 14.322 110.366 1.00 15.41 129 GLN A C 1
ATOM 446 O O . GLN A 1 78 ? -58.103 13.149 110.026 1.00 13.16 129 GLN A O 1
ATOM 452 N N . PHE A 1 79 ? -58.247 14.712 111.634 1.00 13.17 130 PHE A N 1
ATOM 453 C CA . PHE A 1 79 ? -58.018 13.758 112.713 1.00 14.30 130 PHE A CA 1
ATOM 454 C C . PHE A 1 79 ? -58.657 14.322 113.972 1.00 15.95 130 PHE A C 1
ATOM 455 O O . PHE A 1 79 ? -58.038 15.088 114.712 1.00 15.16 130 PHE A O 1
ATOM 463 N N . HIS A 1 80 ? -59.906 13.941 114.194 1.00 13.92 131 HIS A N 1
ATOM 464 C CA . HIS A 1 80 ? -60.653 14.389 115.362 1.00 16.96 131 HIS A CA 1
ATOM 465 C C . HIS A 1 80 ? -59.962 13.960 116.650 1.00 19.14 131 HIS A C 1
ATOM 466 O O . HIS A 1 80 ? -59.577 12.800 116.812 1.00 15.79 131 HIS A O 1
ATOM 473 N N . ASN A 1 81 ? -59.793 14.910 117.561 1.00 19.81 132 ASN A N 1
ATOM 474 C CA . ASN A 1 81 ? -59.353 14.589 118.912 1.00 24.36 132 ASN A CA 1
ATOM 475 C C . ASN A 1 81 ? -60.590 14.420 119.784 1.00 26.33 132 ASN A C 1
ATOM 476 O O . ASN A 1 81 ? -61.337 15.372 119.973 1.00 26.01 132 ASN A O 1
ATOM 481 N N . PRO A 1 82 ? -60.815 13.204 120.310 1.00 25.05 133 PRO A N 1
ATOM 482 C CA . PRO A 1 82 ? -62.026 12.950 121.098 1.00 29.13 133 PRO A CA 1
ATOM 483 C C . PRO A 1 82 ? -62.062 13.753 122.402 1.00 29.88 133 PRO A C 1
ATOM 484 O O . PRO A 1 82 ? -63.140 13.973 122.956 1.00 37.93 133 PRO A O 1
ATOM 488 N N . LEU A 1 83 ? -60.899 14.190 122.875 1.00 31.81 134 LEU A N 1
ATOM 489 C CA . LEU A 1 83 ? -60.814 14.967 124.111 1.00 33.59 134 LEU A CA 1
ATOM 490 C C . LEU A 1 83 ? -61.228 16.416 123.895 1.00 37.29 134 LEU A C 1
ATOM 491 O O . LEU A 1 83 ? -61.405 17.170 124.851 1.00 41.46 134 LEU A O 1
ATOM 496 N N . THR A 1 84 ? -61.368 16.806 122.634 1.00 33.31 135 THR A N 1
ATOM 497 C CA . THR A 1 84 ? -61.688 18.185 122.298 1.00 33.19 135 THR A CA 1
ATOM 498 C C . THR A 1 84 ? -63.049 18.275 121.648 1.00 33.72 135 THR A C 1
ATOM 499 O O . THR A 1 84 ? -63.706 17.259 121.402 1.00 33.68 135 THR A O 1
ATOM 503 N N . THR A 1 85 ? -63.454 19.504 121.352 1.00 38.37 136 THR A N 1
ATOM 504 C CA . THR A 1 85 ? -64.703 19.757 120.661 1.00 35.84 136 THR A CA 1
ATOM 505 C C . THR A 1 85 ? -64.438 20.269 119.249 1.00 35.66 136 THR A C 1
ATOM 506 O O . THR A 1 85 ? -65.226 21.043 118.711 1.00 38.59 136 THR A O 1
ATOM 510 N N . ASP A 1 86 ? -63.325 19.845 118.647 1.00 33.82 137 ASP A N 1
ATOM 511 C CA . ASP A 1 86 ? -63.025 20.268 117.283 1.00 32.33 137 ASP A CA 1
ATOM 512 C C . ASP A 1 86 ? -64.125 19.710 116.374 1.00 31.87 137 ASP A C 1
ATOM 513 O O . ASP A 1 86 ? -64.832 18.773 116.749 1.00 40.05 137 ASP A O 1
ATOM 518 N N . ASN A 1 87 ? -64.284 20.287 115.194 1.00 32.96 138 ASN A N 1
ATOM 519 C CA . ASN A 1 87 ? -65.356 19.865 114.302 1.00 27.85 138 ASN A CA 1
ATOM 520 C C . ASN A 1 87 ? -64.828 18.897 113.242 1.00 25.49 138 ASN A C 1
ATOM 521 O O . ASN A 1 87 ? -65.351 18.826 112.129 1.00 28.68 138 ASN A O 1
ATOM 526 N N . GLN A 1 88 ? -63.792 18.144 113.597 1.00 21.55 139 GLN A N 1
ATOM 527 C CA . GLN A 1 88 ? -63.079 17.327 112.608 1.00 19.26 139 GLN A CA 1
ATOM 528 C C . GLN A 1 88 ? -63.637 15.928 112.411 1.00 19.23 139 GLN A C 1
ATOM 529 O O . GLN A 1 88 ? -64.181 15.321 113.334 1.00 17.19 139 GLN A O 1
ATOM 535 N N . MET A 1 89 ? -63.470 15.424 111.191 1.00 15.20 140 MET A N 1
ATOM 536 C CA . MET A 1 89 ? -63.794 14.044 110.860 1.00 13.76 140 MET A CA 1
ATOM 537 C C . MET A 1 89 ? -62.877 13.116 111.646 1.00 14.30 140 MET A C 1
ATOM 538 O O . MET A 1 89 ? -61.732 13.473 111.939 1.00 13.45 140 MET A O 1
ATOM 543 N N . SER A 1 90 ? -63.373 11.931 111.986 1.00 14.00 141 SER A N 1
ATOM 544 C CA . SER A 1 90 ? -62.554 10.945 112.681 1.00 14.72 141 SER A CA 1
ATOM 545 C C . SER A 1 90 ? -61.405 10.500 111.788 1.00 12.74 141 SER A C 1
ATOM 546 O O . SER A 1 90 ? -61.532 10.506 110.565 1.00 13.72 141 SER A O 1
ATOM 549 N N . TYR A 1 91 ? -60.299 10.105 112.407 1.00 12.46 142 TYR A N 1
ATOM 550 C CA . TYR A 1 91 ? -59.187 9.501 111.679 1.00 10.67 142 TYR A CA 1
ATOM 551 C C . TYR A 1 91 ? -59.677 8.355 110.798 1.00 10.78 142 TYR A C 1
ATOM 552 O O . TYR A 1 91 ? -59.307 8.259 109.617 1.00 11.38 142 TYR A O 1
ATOM 561 N N . ASN A 1 92 ? -60.510 7.486 111.368 1.00 11.82 143 ASN A N 1
ATOM 562 C CA . ASN A 1 92 ? -61.006 6.341 110.622 1.00 11.82 143 ASN A CA 1
ATOM 563 C C . ASN A 1 92 ? -61.704 6.771 109.328 1.00 14.09 143 ASN A C 1
ATOM 564 O O . ASN A 1 92 ? -61.433 6.231 108.255 1.00 13.45 143 ASN A O 1
ATOM 569 N N . ASP A 1 93 ? -62.593 7.752 109.418 1.00 13.00 144 ASP A N 1
ATOM 570 C CA . ASP A 1 93 ? -63.330 8.163 108.230 1.00 12.21 144 ASP A CA 1
ATOM 571 C C . ASP A 1 93 ? -62.452 8.932 107.238 1.00 10.93 144 ASP A C 1
ATOM 572 O O . ASP A 1 93 ? -62.588 8.764 106.023 1.00 12.74 144 ASP A O 1
ATOM 577 N N . SER A 1 94 ? -61.559 9.772 107.750 1.00 10.61 145 SER A N 1
ATOM 578 C CA . SER A 1 94 ? -60.659 10.534 106.894 1.00 11.55 145 SER A CA 1
ATOM 579 C C . SER A 1 94 ? -59.730 9.602 106.121 1.00 11.60 145 SER A C 1
ATOM 580 O O . SER A 1 94 ? -59.540 9.733 104.906 1.00 11.50 145 SER A O 1
ATOM 583 N N . ARG A 1 95 ? -59.168 8.648 106.846 1.00 11.35 146 ARG A N 1
ATOM 584 C CA . ARG A 1 95 ? -58.248 7.688 106.273 1.00 12.48 146 ARG A CA 1
ATOM 585 C C . ARG A 1 95 ? -58.939 6.819 105.229 1.00 12.03 146 ARG A C 1
ATOM 586 O O . ARG A 1 95 ? -58.383 6.539 104.172 1.00 12.30 146 ARG A O 1
ATOM 594 N N . ALA A 1 96 ? -60.172 6.413 105.513 1.00 11.46 147 ALA A N 1
ATOM 595 C CA . ALA A 1 96 ? -60.928 5.624 104.547 1.00 14.47 147 ALA A CA 1
ATOM 596 C C . ALA A 1 96 ? -61.190 6.435 103.291 1.00 13.11 147 ALA A C 1
ATOM 597 O O . ALA A 1 96 ? -61.046 5.935 102.177 1.00 12.38 147 ALA A O 1
ATOM 599 N N . GLU A 1 97 ? -61.591 7.691 103.467 1.00 12.07 148 GLU A N 1
ATOM 600 C CA . GLU A 1 97 ? -61.846 8.547 102.314 1.00 13.51 148 GLU A CA 1
ATOM 601 C C . GLU A 1 97 ? -60.617 8.707 101.424 1.00 11.59 148 GLU A C 1
ATOM 602 O O . GLU A 1 97 ? -60.719 8.634 100.198 1.00 13.24 148 GLU A O 1
ATOM 608 N N . GLY A 1 98 ? -59.467 8.930 102.048 1.00 12.51 149 GLY A N 1
ATOM 609 C CA . GLY A 1 98 ? -58.222 9.101 101.321 1.00 10.57 149 GLY A CA 1
ATOM 610 C C . GLY A 1 98 ? -57.784 7.841 100.603 1.00 11.44 149 GLY A C 1
ATOM 611 O O . GLY A 1 98 ? -57.266 7.894 99.488 1.00 11.03 149 GLY A O 1
ATOM 612 N N . THR A 1 99 ? -57.972 6.701 101.254 1.00 11.33 150 THR A N 1
ATOM 613 C CA . THR A 1 99 ? -57.627 5.423 100.647 1.00 10.35 150 THR A CA 1
ATOM 614 C C . THR A 1 99 ? -58.491 5.188 99.412 1.00 12.12 150 THR A C 1
ATOM 615 O O . THR A 1 99 ? -57.996 4.832 98.344 1.00 10.43 150 THR A O 1
ATOM 619 N N . ARG A 1 100 ? -59.787 5.419 99.552 1.00 11.58 151 ARG A N 1
ATOM 620 C CA . ARG A 1 100 ? -60.678 5.242 98.417 1.00 10.39 151 ARG A CA 1
ATOM 621 C C . ARG A 1 100 ? -60.327 6.205 97.292 1.00 13.70 151 ARG A C 1
ATOM 622 O O . ARG A 1 100 ? -60.379 5.829 96.130 1.00 13.09 151 ARG A O 1
ATOM 630 N N . ALA A 1 101 ? -59.936 7.431 97.636 1.00 11.73 152 ALA A N 1
ATOM 631 C CA . ALA A 1 101 ? -59.616 8.427 96.619 1.00 11.95 152 ALA A CA 1
ATOM 632 C C . ALA A 1 101 ? -58.342 8.033 95.883 1.00 12.17 152 ALA A C 1
ATOM 633 O O . ALA A 1 101 ? -58.236 8.223 94.673 1.00 13.07 152 ALA A O 1
ATOM 635 N N . MET A 1 102 ? -57.378 7.497 96.623 1.00 10.93 153 MET A N 1
ATOM 636 C CA . MET A 1 102 ? -56.122 7.072 96.004 1.00 9.86 153 MET A CA 1
ATOM 637 C C . MET A 1 102 ? -56.354 5.896 95.073 1.00 13.52 153 MET A C 1
ATOM 638 O O . MET A 1 102 ? -55.844 5.866 93.947 1.00 11.31 153 MET A O 1
ATOM 643 N N . VAL A 1 103 ? -57.130 4.929 95.546 1.00 11.00 154 VAL A N 1
ATOM 644 C CA . VAL A 1 103 ? -57.453 3.752 94.755 1.00 12.53 154 VAL A CA 1
ATOM 645 C C . VAL A 1 103 ? -58.220 4.177 93.499 1.00 11.18 154 VAL A C 1
ATOM 646 O O . VAL A 1 103 ? -57.971 3.672 92.407 1.00 13.16 154 VAL A O 1
ATOM 650 N N . ALA A 1 104 ? -59.129 5.139 93.657 1.00 12.38 155 ALA A N 1
ATOM 651 C CA . ALA A 1 104 ? -59.909 5.627 92.525 1.00 14.16 155 ALA A CA 1
ATOM 652 C C . ALA A 1 104 ? -59.030 6.267 91.455 1.00 12.74 155 ALA A C 1
ATOM 653 O O . ALA A 1 104 ? -59.260 6.067 90.266 1.00 14.54 155 ALA A O 1
ATOM 655 N N . ALA A 1 105 ? -58.027 7.032 91.884 1.00 12.67 156 ALA A N 1
ATOM 656 C CA . ALA A 1 105 ? -57.108 7.668 90.959 1.00 13.39 156 ALA A CA 1
ATOM 657 C C . ALA A 1 105 ? -56.329 6.620 90.152 1.00 14.60 156 ALA A C 1
ATOM 658 O O . ALA A 1 105 ? -56.179 6.738 88.933 1.00 13.19 156 ALA A O 1
ATOM 660 N N . MET A 1 106 ? -55.847 5.588 90.832 1.00 14.12 157 MET A N 1
ATOM 661 C CA . MET A 1 106 ? -55.080 4.539 90.166 1.00 12.43 157 MET A CA 1
ATOM 662 C C . MET A 1 106 ? -55.961 3.722 89.238 1.00 13.34 157 MET A C 1
ATOM 663 O O . MET A 1 106 ? -55.553 3.350 88.142 1.00 13.99 157 MET A O 1
ATOM 668 N N . THR A 1 107 ? -57.169 3.432 89.693 1.00 13.49 158 THR A N 1
ATOM 669 C CA . THR A 1 107 ? -58.119 2.677 88.893 1.00 14.38 158 THR A CA 1
ATOM 670 C C . THR A 1 107 ? -58.451 3.430 87.609 1.00 16.83 158 THR A C 1
ATOM 671 O O . THR A 1 107 ? -58.470 2.850 86.515 1.00 15.23 158 THR A O 1
ATOM 675 N N . ASP A 1 108 ? -58.686 4.730 87.748 1.00 14.92 159 ASP A N 1
ATOM 676 C CA . ASP A 1 108 ? -59.015 5.572 86.603 1.00 15.24 159 ASP A CA 1
ATOM 677 C C . ASP A 1 108 ? -57.851 5.649 85.626 1.00 16.82 159 ASP A C 1
ATOM 678 O O . ASP A 1 108 ? -58.031 5.454 84.433 1.00 17.49 159 ASP A O 1
ATOM 683 N N . MET A 1 109 ? -56.653 5.922 86.137 1.00 14.49 160 MET A N 1
ATOM 684 C CA . MET A 1 109 ? -55.494 6.014 85.263 1.00 13.77 160 MET A CA 1
ATOM 685 C C . MET A 1 109 ? -55.221 4.669 84.585 1.00 14.00 160 MET A C 1
ATOM 686 O O . MET A 1 109 ? -54.895 4.626 83.402 1.00 14.45 160 MET A O 1
ATOM 691 N N . ASN A 1 110 ? -55.361 3.570 85.316 1.00 14.56 161 ASN A N 1
ATOM 692 C CA . ASN A 1 110 ? -55.010 2.272 84.740 1.00 13.97 161 ASN A CA 1
ATOM 693 C C . ASN A 1 110 ? -56.064 1.833 83.725 1.00 15.85 161 ASN A C 1
ATOM 694 O O . ASN A 1 110 ? -55.754 1.150 82.751 1.00 15.26 161 ASN A O 1
ATOM 699 N N . ASN A 1 111 ? -57.312 2.219 83.966 1.00 14.01 162 ASN A N 1
ATOM 700 C CA . ASN A 1 111 ? -58.386 1.964 83.007 1.00 15.92 162 ASN A CA 1
ATOM 701 C C . ASN A 1 111 ? -58.089 2.635 81.682 1.00 16.87 162 ASN A C 1
ATOM 702 O O . ASN A 1 111 ? -58.166 2.018 80.611 1.00 21.53 162 ASN A O 1
ATOM 707 N N . ARG A 1 112 ? -57.760 3.916 81.768 1.00 14.30 163 ARG A N 1
ATOM 708 C CA . ARG A 1 112 ? -57.598 4.759 80.597 1.00 17.15 163 ARG A CA 1
ATOM 709 C C . ARG A 1 112 ? -56.239 4.598 79.946 1.00 19.66 163 ARG A C 1
ATOM 710 O O . ARG A 1 112 ? -56.100 4.797 78.740 1.00 17.09 163 ARG A O 1
ATOM 718 N N . CYS A 1 113 ? -55.249 4.223 80.752 1.00 15.20 164 CYS A N 1
ATOM 719 C CA . CYS A 1 113 ? -53.855 4.194 80.322 1.00 15.51 164 CYS A CA 1
ATOM 720 C C . CYS A 1 113 ? -53.164 2.954 80.888 1.00 15.09 164 CYS A C 1
ATOM 721 O O . CYS A 1 113 ? -52.388 3.045 81.846 1.00 16.07 164 CYS A O 1
ATOM 724 N N . PRO A 1 114 ? -53.459 1.784 80.313 1.00 15.98 165 PRO A N 1
ATOM 725 C CA . PRO A 1 114 ? -53.032 0.523 80.926 1.00 14.04 165 PRO A CA 1
ATOM 726 C C . PRO A 1 114 ? -51.518 0.333 80.964 1.00 14.88 165 PRO A C 1
ATOM 727 O O . PRO A 1 114 ? -51.073 -0.571 81.675 1.00 17.80 165 PRO A O 1
ATOM 731 N N . LEU A 1 115 ? -50.756 1.140 80.224 1.00 15.43 166 LEU A N 1
ATOM 732 C CA . LEU A 1 115 ? -49.296 0.955 80.154 1.00 13.93 166 LEU A CA 1
ATOM 733 C C . LEU A 1 115 ? -48.542 1.942 81.033 1.00 15.50 166 LEU A C 1
ATOM 734 O O . LEU A 1 115 ? -47.317 1.852 81.171 1.00 16.05 166 LEU A O 1
ATOM 739 N N . THR A 1 116 ? -49.278 2.881 81.623 1.00 14.31 167 THR A N 1
ATOM 740 C CA . THR A 1 116 ? -48.712 3.872 82.529 1.00 12.83 167 THR A CA 1
ATOM 741 C C . THR A 1 116 ? -48.195 3.252 83.824 1.00 13.76 167 THR A C 1
ATOM 742 O O . THR A 1 116 ? -48.849 2.380 84.401 1.00 14.48 167 THR A O 1
ATOM 746 N N . SER A 1 117 ? -47.007 3.692 84.252 1.00 12.72 168 SER A N 1
ATOM 747 C CA . SER A 1 117 ? -46.414 3.264 85.524 1.00 14.09 168 SER A CA 1
ATOM 748 C C . SER A 1 117 ? -46.616 4.318 86.613 1.00 13.63 168 SER A C 1
ATOM 749 O O . SER A 1 117 ? -47.020 5.443 86.331 1.00 13.35 168 SER A O 1
ATOM 752 N N . TYR A 1 118 ? -46.343 3.942 87.862 1.00 13.11 169 TYR A N 1
ATOM 753 C CA . TYR A 1 118 ? -46.670 4.788 89.014 1.00 11.30 169 TYR A CA 1
ATOM 754 C C . TYR A 1 118 ? -45.503 5.032 89.960 1.00 10.77 169 TYR A C 1
ATOM 755 O O . TYR A 1 118 ? -44.687 4.141 90.214 1.00 13.47 169 TYR A O 1
ATOM 764 N N . VAL A 1 119 ? -45.435 6.257 90.471 1.00 10.72 170 VAL A N 1
ATOM 765 C CA . VAL A 1 119 ? -44.594 6.589 91.613 1.00 9.91 170 VAL A CA 1
ATOM 766 C C . VAL A 1 119 ? -45.540 7.043 92.714 1.00 10.86 170 VAL A C 1
ATOM 767 O O . VAL A 1 119 ? -46.359 7.937 92.493 1.00 11.79 170 VAL A O 1
ATOM 771 N N . LEU A 1 120 ? -45.450 6.411 93.880 1.00 10.80 171 LEU A N 1
ATOM 772 C CA . LEU A 1 120 ? -46.373 6.698 94.973 1.00 10.95 171 LEU A CA 1
ATOM 773 C C . LEU A 1 120 ? -45.631 7.313 96.147 1.00 11.98 171 LEU A C 1
ATOM 774 O O . LEU A 1 120 ? -44.619 6.764 96.592 1.00 10.66 171 LEU A O 1
ATOM 779 N N . ILE A 1 121 ? -46.117 8.451 96.645 1.00 9.61 172 ILE A N 1
ATOM 780 C CA . ILE A 1 121 ? -45.544 9.038 97.854 1.00 9.21 172 ILE A CA 1
ATOM 781 C C . ILE A 1 121 ? -46.646 9.478 98.807 1.00 10.43 172 ILE A C 1
ATOM 782 O O . ILE A 1 121 ? -47.760 9.794 98.384 1.00 11.96 172 ILE A O 1
ATOM 787 N N . GLY A 1 122 ? -46.336 9.506 100.092 1.00 9.13 173 GLY A N 1
ATOM 788 C CA . GLY A 1 122 ? -47.319 9.952 101.061 1.00 10.03 173 GLY A CA 1
ATOM 789 C C . GLY A 1 122 ? -46.657 10.431 102.338 1.00 10.06 173 GLY A C 1
ATOM 790 O O . GLY A 1 122 ? -45.546 10.021 102.677 1.00 10.46 173 GLY A O 1
ATOM 791 N N . PHE A 1 123 ? -47.351 11.315 103.051 1.00 9.80 174 PHE A N 1
ATOM 792 C CA . PHE A 1 123 ? -46.826 11.871 104.288 1.00 10.35 174 PHE A CA 1
ATOM 793 C C . PHE A 1 123 ? -47.840 11.711 105.413 1.00 9.17 174 PHE A C 1
ATOM 794 O O . PHE A 1 1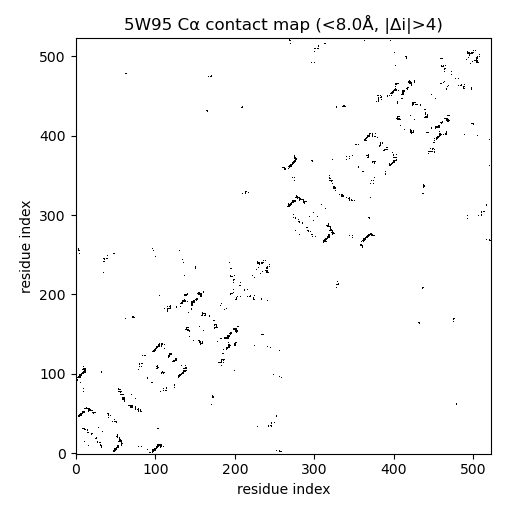23 ? -48.991 12.091 105.260 1.00 10.93 174 PHE A O 1
ATOM 802 N N . SER A 1 124 ? -47.394 11.139 106.531 1.00 10.00 175 SER A N 1
ATOM 803 C CA . SER A 1 124 ? -48.186 11.065 107.763 1.00 11.70 175 SER A CA 1
ATOM 804 C C . SER A 1 124 ? -49.460 10.269 107.518 1.00 9.75 175 SER A C 1
ATOM 805 O O . SER A 1 124 ? -49.376 9.098 107.154 1.00 9.88 175 SER A O 1
ATOM 808 N N . GLN A 1 125 ? -50.638 10.873 107.707 1.00 9.71 176 GLN A N 1
ATOM 809 C CA . GLN A 1 125 ? -51.879 10.158 107.385 1.00 9.44 176 GLN A CA 1
ATOM 810 C C . GLN A 1 125 ? -51.845 9.659 105.933 1.00 10.77 176 GLN A C 1
ATOM 811 O O . GLN A 1 125 ? -52.292 8.546 105.630 1.00 10.85 176 GLN A O 1
ATOM 817 N N . GLY A 1 126 ? -51.257 10.463 105.055 1.00 11.33 177 GLY A N 1
ATOM 818 C CA . GLY A 1 126 ? -51.088 10.093 103.660 1.00 10.12 177 GLY A CA 1
ATOM 819 C C . GLY A 1 126 ? -50.107 8.951 103.448 1.00 9.56 177 GLY A C 1
ATOM 820 O O . GLY A 1 126 ? -50.228 8.204 102.475 1.00 9.12 177 GLY A O 1
ATOM 821 N N . ALA A 1 127 ? -49.125 8.840 104.344 1.00 9.64 178 ALA A N 1
ATOM 822 C CA . ALA A 1 127 ? -48.178 7.717 104.319 1.00 9.21 178 ALA A CA 1
ATOM 823 C C . ALA A 1 127 ? -48.851 6.425 104.747 1.00 10.00 178 ALA A C 1
ATOM 824 O O . ALA A 1 127 ? -48.569 5.349 104.203 1.00 10.79 178 ALA A O 1
ATOM 826 N N . VAL A 1 128 ? -49.730 6.512 105.740 1.00 9.75 179 VAL A N 1
ATOM 827 C CA . VAL A 1 128 ? -50.476 5.325 106.125 1.00 9.24 179 VAL A CA 1
ATOM 828 C C . VAL A 1 128 ? -51.313 4.857 104.942 1.00 10.11 179 VAL A C 1
ATOM 829 O O . VAL A 1 128 ? -51.309 3.672 104.589 1.00 9.96 179 VAL A O 1
ATOM 833 N N . ILE A 1 129 ? -52.020 5.797 104.323 1.00 9.91 180 ILE A N 1
ATOM 834 C CA . ILE A 1 129 ? -52.858 5.499 103.166 1.00 8.06 180 ILE A CA 1
ATOM 835 C C . ILE A 1 129 ? -52.038 4.904 102.019 1.00 11.16 180 ILE A C 1
ATOM 836 O O . ILE A 1 129 ? -52.369 3.830 101.491 1.00 10.90 180 ILE A O 1
ATOM 841 N N . ALA A 1 130 ? -50.957 5.583 101.646 1.00 10.28 181 ALA A N 1
ATOM 842 C CA . ALA A 1 130 ? -50.172 5.121 100.508 1.00 8.70 181 ALA A CA 1
ATOM 843 C C . ALA A 1 130 ? -49.537 3.761 100.804 1.00 9.28 181 ALA A C 1
ATOM 844 O O . ALA A 1 130 ? -49.457 2.904 99.918 1.00 10.91 181 ALA A O 1
ATOM 846 N N . GLY A 1 131 ? -49.110 3.550 102.043 1.00 10.17 182 GLY A N 1
ATOM 847 C CA . GLY A 1 131 ? -48.527 2.277 102.432 1.00 9.33 182 GLY A CA 1
ATOM 848 C C . GLY A 1 131 ? -49.551 1.157 102.395 1.00 9.91 182 GLY A C 1
ATOM 849 O O . GLY A 1 131 ? -49.238 0.020 102.044 1.00 10.50 182 GLY A O 1
ATOM 850 N N . ASP A 1 132 ? -50.789 1.478 102.761 1.00 10.06 183 ASP A N 1
ATOM 851 C CA . ASP A 1 132 ? -51.865 0.499 102.743 1.00 9.57 183 ASP A CA 1
ATOM 852 C C . ASP A 1 132 ? -52.139 0.036 101.317 1.00 11.91 183 ASP A C 1
ATOM 853 O O . ASP A 1 132 ? -52.326 -1.165 101.056 1.00 11.79 183 ASP A O 1
ATOM 858 N N . VAL A 1 133 ? -52.170 0.988 100.395 1.00 10.41 184 VAL A N 1
ATOM 859 C CA . VAL A 1 133 ? -52.442 0.685 98.997 1.00 10.27 184 VAL A CA 1
ATOM 860 C C . VAL A 1 133 ? -51.239 -0.044 98.387 1.00 10.73 184 VAL A C 1
ATOM 861 O O . VAL A 1 133 ? -51.416 -0.979 97.613 1.00 11.88 184 VAL A O 1
ATOM 865 N N . ALA A 1 134 ? -50.024 0.360 98.759 1.00 10.46 185 ALA A N 1
ATOM 866 C CA . ALA A 1 134 ? -48.824 -0.342 98.308 1.00 10.49 185 ALA A CA 1
ATOM 867 C C . ALA A 1 134 ? -48.846 -1.796 98.776 1.00 12.61 185 ALA A C 1
ATOM 868 O O . ALA A 1 134 ? -48.480 -2.703 98.021 1.00 11.62 185 ALA A O 1
ATOM 870 N N . SER A 1 135 ? -49.273 -2.018 100.018 1.00 11.01 186 SER A N 1
ATOM 871 C CA . SER A 1 135 ? -49.383 -3.374 100.550 1.00 13.49 186 SER A CA 1
ATOM 872 C C . SER A 1 135 ? -50.386 -4.179 99.728 1.00 12.94 186 SER A C 1
ATOM 873 O O . SER A 1 135 ? -50.131 -5.324 99.393 1.00 12.47 186 SER A O 1
ATOM 876 N N . ASP A 1 136 ? -51.525 -3.578 99.393 1.00 9.54 187 ASP A N 1
ATOM 877 C CA . ASP A 1 136 ? -52.501 -4.279 98.559 1.00 11.16 187 ASP A CA 1
ATOM 878 C C . ASP A 1 136 ? -51.907 -4.644 97.205 1.00 11.58 187 ASP A C 1
ATOM 879 O O . ASP A 1 136 ? -52.028 -5.777 96.747 1.00 11.64 187 ASP A O 1
ATOM 884 N N . ILE A 1 137 ? -51.239 -3.689 96.575 1.00 10.33 188 ILE A N 1
ATOM 885 C CA . ILE A 1 137 ? -50.689 -3.924 95.246 1.00 11.05 188 ILE A CA 1
ATOM 886 C C . ILE A 1 137 ? -49.617 -5.013 95.306 1.00 11.26 188 ILE A C 1
ATOM 887 O O . ILE A 1 137 ? -49.598 -5.927 94.479 1.00 12.31 188 ILE A O 1
ATOM 892 N N . GLY A 1 138 ? -48.734 -4.914 96.295 1.00 11.41 189 GLY A N 1
ATOM 893 C CA . GLY A 1 138 ? -47.645 -5.868 96.430 1.00 11.47 189 GLY A CA 1
ATOM 894 C C . GLY A 1 138 ? -48.102 -7.282 96.719 1.00 11.80 189 GLY A C 1
ATOM 895 O O . GLY A 1 138 ? -47.381 -8.242 96.443 1.00 14.72 189 GLY A O 1
ATOM 896 N N . ASN A 1 139 ? -49.313 -7.419 97.255 1.00 10.46 190 ASN A N 1
ATOM 897 C CA . ASN A 1 139 ? -49.854 -8.723 97.613 1.00 13.84 190 ASN A CA 1
ATOM 898 C C . ASN A 1 139 ? -50.902 -9.199 96.614 1.00 12.95 190 ASN A C 1
ATOM 899 O O . ASN A 1 139 ? -51.670 -10.130 96.887 1.00 16.96 190 ASN A O 1
ATOM 904 N N . GLY A 1 140 ? -50.911 -8.560 95.447 1.00 12.34 191 GLY A N 1
ATOM 905 C CA . GLY A 1 140 ? -51.738 -8.981 94.330 1.00 12.55 191 GLY A CA 1
ATOM 906 C C . GLY A 1 140 ? -53.213 -8.707 94.528 1.00 14.83 191 GLY A C 1
ATOM 907 O O . GLY A 1 140 ? -54.059 -9.361 93.908 1.00 17.26 191 GLY A O 1
ATOM 908 N N . ARG A 1 141 ? -53.527 -7.739 95.386 1.00 13.05 192 ARG A N 1
ATOM 909 C CA . ARG A 1 141 ? -54.917 -7.416 95.710 1.00 12.44 192 ARG A CA 1
ATOM 910 C C . ARG A 1 141 ? -55.422 -6.220 94.907 1.00 15.57 192 ARG A C 1
ATOM 911 O O . ARG A 1 141 ? -56.551 -5.782 95.110 1.00 16.52 192 ARG A O 1
ATOM 919 N N . GLY A 1 142 ? -54.601 -5.690 94.001 1.00 12.79 193 GLY A N 1
ATOM 920 C CA . GLY A 1 142 ? -54.983 -4.537 93.195 1.00 14.17 193 GLY A CA 1
ATOM 921 C C . GLY A 1 142 ? -54.733 -3.231 93.916 1.00 11.95 193 GLY A C 1
ATOM 922 O O . GLY A 1 142 ? -54.275 -3.250 95.058 1.00 14.07 193 GLY A O 1
ATOM 923 N N . PRO A 1 143 ? -55.088 -2.091 93.292 1.00 13.00 194 PRO A N 1
ATOM 924 C CA . PRO A 1 143 ? -55.876 -1.935 92.064 1.00 15.41 194 PRO A CA 1
ATOM 925 C C . PRO A 1 143 ? -55.100 -2.090 90.769 1.00 17.61 194 PRO A C 1
ATOM 926 O O . PRO A 1 143 ? -55.711 -2.102 89.698 1.00 17.90 194 PRO A O 1
ATOM 930 N N . VAL A 1 144 ? -53.776 -2.155 90.846 1.00 13.28 195 VAL A N 1
ATOM 931 C CA . VAL A 1 144 ? -52.987 -2.380 89.641 1.00 13.35 195 VAL A CA 1
ATOM 932 C C . VAL A 1 144 ? -51.982 -3.483 89.916 1.00 13.74 195 VAL A C 1
ATOM 933 O O . VAL A 1 144 ? -51.722 -3.810 91.074 1.00 15.12 195 VAL A O 1
ATOM 937 N N . ASP A 1 145 ? -51.426 -4.057 88.856 1.00 15.65 196 ASP A N 1
ATOM 938 C CA . ASP A 1 145 ? -50.416 -5.096 89.015 1.00 15.83 196 ASP A CA 1
ATOM 939 C C . ASP A 1 145 ? -49.131 -4.494 89.551 1.00 14.45 196 ASP A C 1
ATOM 940 O O . ASP A 1 145 ? -48.801 -3.357 89.227 1.00 15.38 196 ASP A O 1
ATOM 945 N N . GLU A 1 146 ? -48.387 -5.267 90.338 1.00 17.04 197 GLU A N 1
ATOM 946 C CA . GLU A 1 146 ? -47.200 -4.722 90.999 1.00 15.79 197 GLU A CA 1
ATOM 947 C C . GLU A 1 146 ? -46.154 -4.214 90.006 1.00 16.09 197 GLU A C 1
ATOM 948 O O . GLU A 1 146 ? -45.447 -3.256 90.300 1.00 16.44 197 GLU A O 1
ATOM 954 N N . ASP A 1 147 ? -46.079 -4.819 88.821 1.00 15.98 198 ASP A N 1
ATOM 955 C CA . ASP A 1 147 ? -45.028 -4.455 87.875 1.00 18.81 198 ASP A CA 1
ATOM 956 C C . ASP A 1 147 ? -45.152 -3.019 87.381 1.00 17.03 198 ASP A C 1
ATOM 957 O O . ASP A 1 147 ? -44.178 -2.454 86.892 1.00 18.41 198 ASP A O 1
ATOM 962 N N . LEU A 1 148 ? -46.331 -2.416 87.535 1.00 14.57 199 LEU A N 1
ATOM 963 C CA . LEU A 1 148 ? -46.524 -1.032 87.117 1.00 13.55 199 LEU A CA 1
ATOM 964 C C . LEU A 1 148 ? -46.068 -0.015 88.160 1.00 15.16 199 LEU A C 1
ATOM 965 O O . LEU A 1 148 ? -45.999 1.177 87.877 1.00 15.00 199 LEU A O 1
ATOM 970 N N . VAL A 1 149 ? -45.752 -0.461 89.369 1.00 13.55 200 VAL A N 1
ATOM 971 C CA . VAL A 1 149 ? -45.297 0.483 90.384 1.00 12.80 200 VAL A CA 1
ATOM 972 C C . VAL A 1 149 ? -43.777 0.604 90.373 1.00 14.41 200 VAL A C 1
ATOM 973 O O . VAL A 1 149 ? -43.068 -0.359 90.645 1.00 14.18 200 VAL A O 1
ATOM 977 N N . LEU A 1 150 ? -43.275 1.790 90.050 1.00 11.37 201 LEU A N 1
ATOM 978 C CA . LEU A 1 150 ? -41.822 2.013 90.005 1.00 11.83 201 LEU A CA 1
ATOM 979 C C . LEU A 1 150 ? -41.181 2.092 91.385 1.00 14.25 201 LEU A C 1
ATOM 980 O O . LEU A 1 150 ? -40.031 1.664 91.574 1.00 13.27 201 LEU A O 1
ATOM 985 N N . GLY A 1 151 ? -41.917 2.651 92.342 1.00 10.84 202 GLY A N 1
ATOM 986 C CA . GLY A 1 151 ? -41.398 2.853 93.679 1.00 11.04 202 GLY A CA 1
ATOM 987 C C . GLY A 1 151 ? -42.393 3.564 94.571 1.00 10.10 202 GLY A C 1
ATOM 988 O O . GLY A 1 151 ? -43.331 4.211 94.102 1.00 11.24 202 GLY A O 1
ATOM 989 N N . VAL A 1 152 ? -42.176 3.431 95.866 1.00 9.14 203 VAL A N 1
ATOM 990 C CA . VAL A 1 152 ? -43.043 4.009 96.879 1.00 10.46 203 VAL A CA 1
ATOM 991 C C . VAL A 1 152 ? -42.158 4.645 97.932 1.00 10.24 203 VAL A C 1
ATOM 992 O O . VAL A 1 152 ? -41.211 4.008 98.386 1.00 11.32 203 VAL A O 1
ATOM 996 N N . THR A 1 153 ? -42.437 5.890 98.322 1.00 9.59 204 THR A N 1
ATOM 997 C CA . THR A 1 153 ? -41.750 6.459 99.485 1.00 9.94 204 THR A CA 1
ATOM 998 C C . THR A 1 153 ? -42.754 7.011 100.488 1.00 11.61 204 THR A C 1
ATOM 999 O O . THR A 1 153 ? -43.651 7.797 100.136 1.00 10.88 204 THR A O 1
ATOM 1003 N N . LEU A 1 154 ? -42.595 6.578 101.736 1.00 9.66 205 LEU A N 1
ATOM 1004 C CA . LEU A 1 154 ? -43.507 6.924 102.820 1.00 8.62 205 LEU A CA 1
ATOM 1005 C C . LEU A 1 154 ? -42.772 7.753 103.864 1.00 10.49 205 LEU A C 1
ATOM 1006 O O . LEU A 1 154 ? -41.790 7.288 104.449 1.00 11.27 205 LEU A O 1
ATOM 1011 N N . ILE A 1 155 ? -43.216 8.991 104.083 1.00 8.48 206 ILE A N 1
ATOM 1012 C CA . ILE A 1 155 ? -42.612 9.830 105.123 1.00 10.96 206 ILE A CA 1
ATOM 1013 C C . ILE A 1 155 ? -43.536 9.881 106.350 1.00 9.05 206 ILE A C 1
ATOM 1014 O O . ILE A 1 155 ? -44.704 10.229 106.224 1.00 9.72 206 ILE A O 1
ATOM 1019 N N . ALA A 1 156 ? -42.997 9.524 107.516 1.00 9.11 207 ALA A N 1
ATOM 1020 C CA . ALA A 1 156 ? -43.736 9.500 108.781 1.00 9.76 207 ALA A CA 1
ATOM 1021 C C . ALA A 1 156 ? -44.957 8.576 108.708 1.00 10.72 207 ALA A C 1
ATOM 1022 O O . ALA A 1 156 ? -46.083 8.976 108.967 1.00 11.64 207 ALA A O 1
ATOM 1024 N N . ASP A 1 157 ? -44.698 7.321 108.354 1.00 9.69 208 ASP A N 1
ATOM 1025 C CA . ASP A 1 157 ? -45.727 6.290 108.275 1.00 10.10 208 ASP A CA 1
ATOM 1026 C C . ASP A 1 157 ? -46.134 5.808 109.674 1.00 11.41 208 ASP A C 1
ATOM 1027 O O . ASP A 1 157 ? -45.310 5.281 110.425 1.00 11.18 208 ASP A O 1
ATOM 1032 N N . GLY A 1 158 ? -47.406 5.997 110.024 1.00 9.64 209 GLY A N 1
ATOM 1033 C CA . GLY A 1 158 ? -47.912 5.548 111.313 1.00 9.55 209 GLY A CA 1
ATOM 1034 C C . GLY A 1 158 ? -47.904 4.040 111.499 1.00 11.45 209 GLY A C 1
ATOM 1035 O O . GLY A 1 158 ? -48.018 3.554 112.629 1.00 10.98 209 GLY A O 1
ATOM 1036 N N . ARG A 1 159 ? -47.777 3.293 110.403 1.00 9.74 210 ARG A N 1
ATOM 1037 C CA . ARG A 1 159 ? -47.667 1.831 110.498 1.00 9.59 210 ARG A CA 1
ATOM 1038 C C . ARG A 1 159 ? -46.259 1.338 110.180 1.00 11.84 210 ARG A C 1
ATOM 1039 O O . ARG A 1 159 ? -46.068 0.164 109.875 1.00 11.54 210 ARG A O 1
ATOM 1047 N N . ARG A 1 160 ? -45.279 2.230 110.262 1.00 9.90 211 ARG A N 1
ATOM 1048 C CA . ARG A 1 160 ? -43.879 1.853 110.029 1.00 7.90 211 ARG A CA 1
ATOM 1049 C C . ARG A 1 160 ? -43.432 0.694 110.905 1.00 10.87 211 ARG A C 1
ATOM 1050 O O . ARG A 1 160 ? -43.668 0.670 112.112 1.00 13.42 211 ARG A O 1
ATOM 1058 N N . GLN A 1 161 ? -42.767 -0.268 110.288 1.00 12.41 212 GLN A N 1
ATOM 1059 C CA . GLN A 1 161 ? -42.377 -1.481 110.972 1.00 12.79 212 GLN A CA 1
ATOM 1060 C C . GLN A 1 161 ? -40.938 -1.791 110.619 1.00 17.04 212 GLN A C 1
ATOM 1061 O O . GLN A 1 161 ? -40.578 -1.784 109.441 1.00 15.75 212 GLN A O 1
ATOM 1067 N N . GLN A 1 162 ? -40.117 -2.018 111.641 1.00 17.85 213 GLN A N 1
ATOM 1068 C CA . GLN A 1 162 ? -38.745 -2.450 111.431 1.00 22.21 213 GLN A CA 1
ATOM 1069 C C . GLN A 1 162 ? -38.782 -3.734 110.625 1.00 20.98 213 GLN A C 1
ATOM 1070 O O . GLN A 1 162 ? -39.568 -4.640 110.928 1.00 22.49 213 GLN A O 1
ATOM 1076 N N . GLY A 1 163 ? -37.968 -3.809 109.583 1.00 22.55 214 GLY A N 1
ATOM 1077 C CA . GLY A 1 163 ? -37.913 -5.026 108.798 1.00 25.32 214 GLY A CA 1
ATOM 1078 C C . GLY A 1 163 ? -38.927 -5.098 107.674 1.00 23.65 214 GLY A C 1
ATOM 1079 O O . GLY A 1 163 ? -38.916 -6.057 106.911 1.00 28.46 214 GLY A O 1
ATOM 1080 N N . VAL A 1 164 ? -39.803 -4.098 107.563 1.00 18.48 215 VAL A N 1
ATOM 1081 C CA . VAL A 1 164 ? -40.776 -4.051 106.479 1.00 14.66 215 VAL A CA 1
ATOM 1082 C C . VAL A 1 164 ? -40.533 -2.828 105.592 1.00 19.78 215 VAL A C 1
ATOM 1083 O O . VAL A 1 164 ? -40.712 -1.682 106.028 1.00 15.33 215 VAL A O 1
ATOM 1087 N N . GLY A 1 165 ? -40.125 -3.072 104.346 1.00 14.52 216 GLY A N 1
ATOM 1088 C CA . GLY A 1 165 ? -39.698 -1.993 103.468 1.00 14.52 216 GLY A CA 1
ATOM 1089 C C . GLY A 1 165 ? -38.259 -1.571 103.758 1.00 14.38 216 GLY A C 1
ATOM 1090 O O . GLY A 1 165 ? -37.617 -2.082 104.674 1.00 16.07 216 GLY A O 1
ATOM 1091 N N . ASN A 1 166 ? -37.748 -0.630 102.973 1.00 10.83 217 ASN A N 1
ATOM 1092 C CA . ASN A 1 166 ? -36.391 -0.126 103.151 1.00 14.85 217 ASN A CA 1
ATOM 1093 C C . ASN A 1 166 ? -36.403 1.059 104.092 1.00 15.26 217 ASN A C 1
ATOM 1094 O O . ASN A 1 166 ? -36.993 2.074 103.753 1.00 15.43 217 ASN A O 1
ATOM 1099 N N . GLN A 1 167 ? -35.769 0.951 105.259 1.00 11.31 218 GLN A N 1
ATOM 1100 C CA . GLN A 1 167 ? -35.705 2.114 106.151 1.00 14.13 218 GLN A CA 1
ATOM 1101 C C . GLN A 1 167 ? -34.574 3.015 105.679 1.00 13.85 218 GLN A C 1
ATOM 1102 O O . GLN A 1 167 ? -33.404 2.638 105.784 1.00 14.63 218 GLN A O 1
ATOM 1108 N N . VAL A 1 168 ? -34.897 4.190 105.144 1.00 11.31 219 VAL A N 1
ATOM 1109 C CA . VAL A 1 168 ? -33.844 5.036 104.585 1.00 11.17 219 VAL A CA 1
ATOM 1110 C C . VAL A 1 168 ? -33.000 5.589 105.729 1.00 12.49 219 VAL A C 1
ATOM 1111 O O . VAL A 1 168 ? -33.520 6.264 106.603 1.00 11.05 219 VAL A O 1
ATOM 1115 N N . PRO A 1 169 ? -31.690 5.288 105.744 1.00 11.83 220 PRO A N 1
ATOM 1116 C CA . PRO A 1 169 ? -30.908 5.724 106.907 1.00 11.23 220 PRO A CA 1
ATOM 1117 C C . PRO A 1 169 ? -30.762 7.246 106.953 1.00 11.10 220 PRO A C 1
ATOM 1118 O O . PRO A 1 169 ? -30.631 7.864 105.899 1.00 13.45 220 PRO A O 1
ATOM 1122 N N . PRO A 1 170 ? -30.795 7.840 108.156 1.00 13.63 221 PRO A N 1
ATOM 1123 C CA . PRO A 1 170 ? -30.897 7.159 109.454 1.00 13.98 221 PRO A CA 1
ATOM 1124 C C . PRO A 1 170 ? -32.303 6.684 109.818 1.00 13.10 221 PRO A C 1
ATOM 1125 O O . PRO A 1 170 ? -33.278 7.417 109.666 1.00 12.53 221 PRO A O 1
ATOM 1129 N N . SER A 1 171 ? -32.382 5.451 110.311 1.00 13.10 222 SER A N 1
ATOM 1130 C CA . SER A 1 171 ? -33.645 4.839 110.739 1.00 12.50 222 SER A CA 1
ATOM 1131 C C . SER A 1 171 ? -33.758 4.817 112.266 1.00 14.44 222 SER A C 1
ATOM 1132 O O . SER A 1 171 ? -32.979 4.137 112.940 1.00 15.53 222 SER A O 1
ATOM 1135 N N . PRO A 1 172 ? -34.726 5.556 112.828 1.00 13.64 223 PRO A N 1
ATOM 1136 C CA . PRO A 1 172 ? -34.841 5.610 114.291 1.00 15.12 223 PRO A CA 1
ATOM 1137 C C . PRO A 1 172 ? -35.370 4.319 114.895 1.00 14.64 223 PRO A C 1
ATOM 1138 O O . PRO A 1 172 ? -36.084 3.566 114.229 1.00 15.55 223 PRO A O 1
ATOM 1142 N N . ARG A 1 173 ? -35.008 4.064 116.149 1.00 14.91 224 ARG A N 1
ATOM 1143 C CA . ARG A 1 173 ? -35.508 2.904 116.869 1.00 13.64 224 ARG A CA 1
ATOM 1144 C C . ARG A 1 173 ? -36.999 3.064 117.126 1.00 15.99 224 ARG A C 1
ATOM 1145 O O . ARG A 1 173 ? -37.500 4.178 117.286 1.00 18.69 224 ARG A O 1
ATOM 1153 N N . GLY A 1 174 ? -37.704 1.942 117.161 1.00 16.98 225 GLY A N 1
ATOM 1154 C CA . GLY A 1 174 ? -39.121 1.967 117.458 1.00 15.39 225 GLY A CA 1
ATOM 1155 C C . GLY A 1 174 ? -39.945 1.773 116.205 1.00 15.59 225 GLY A C 1
ATOM 1156 O O . GLY A 1 174 ? -39.421 1.711 115.091 1.00 18.37 225 GLY A O 1
ATOM 1157 N N . GLU A 1 175 ? -41.246 1.658 116.398 1.00 16.08 226 GLU A N 1
ATOM 1158 C CA . GLU A 1 175 ? -42.149 1.413 115.291 1.00 14.91 226 GLU A CA 1
ATOM 1159 C C . GLU A 1 175 ? -43.259 2.440 115.317 1.00 10.86 226 GLU A C 1
ATOM 1160 O O . GLU A 1 175 ? -43.369 3.225 116.264 1.00 13.30 226 GLU A O 1
ATOM 1166 N N . GLY A 1 176 ? -44.075 2.451 114.270 1.00 10.67 227 GLY A N 1
ATOM 1167 C CA . GLY A 1 176 ? -45.153 3.418 114.175 1.00 11.23 227 GLY A CA 1
ATOM 1168 C C . GLY A 1 176 ? -46.156 3.347 115.313 1.00 12.26 227 GLY A C 1
ATOM 1169 O O . GLY A 1 176 ? -46.375 2.294 115.910 1.00 11.45 227 GLY A O 1
ATOM 1170 N N . ALA A 1 177 ? -46.763 4.486 115.621 1.00 10.37 228 ALA A N 1
ATOM 1171 C CA . ALA A 1 177 ? -47.757 4.553 116.695 1.00 11.77 228 ALA A CA 1
ATOM 1172 C C . ALA A 1 177 ? -48.893 3.532 116.528 1.00 11.04 228 ALA A C 1
ATOM 1173 O O . ALA A 1 177 ? -49.404 3.015 117.518 1.00 14.11 228 ALA A O 1
ATOM 1175 N N . GLU A 1 178 ? -49.288 3.243 115.291 1.00 11.19 229 GLU A N 1
ATOM 1176 C CA . GLU A 1 178 ? -50.365 2.279 115.060 1.00 11.27 229 GLU A CA 1
ATOM 1177 C C . GLU A 1 178 ? -49.934 0.854 115.377 1.00 13.05 229 GLU A C 1
ATOM 1178 O O . GLU A 1 178 ? -50.779 -0.025 115.533 1.00 11.99 229 GLU A O 1
ATOM 1184 N N . ILE A 1 179 ? -48.625 0.636 115.455 1.00 12.43 230 ILE A N 1
ATOM 1185 C CA . ILE A 1 179 ? -48.075 -0.654 115.887 1.00 12.62 230 ILE A CA 1
ATOM 1186 C C . ILE A 1 179 ? -48.016 -0.692 117.412 1.00 15.34 230 ILE A C 1
ATOM 1187 O O . ILE A 1 179 ? -48.563 -1.589 118.057 1.00 15.99 230 ILE A O 1
ATOM 1192 N N . THR A 1 180 ? -47.378 0.316 117.994 1.00 14.76 231 THR A N 1
ATOM 1193 C CA . THR A 1 180 ? -47.218 0.369 119.443 1.00 14.23 231 THR A CA 1
ATOM 1194 C C . THR A 1 180 ? -48.555 0.352 120.185 1.00 15.17 231 THR A C 1
ATOM 1195 O O . THR A 1 180 ? -48.670 -0.267 121.246 1.00 16.73 231 THR A O 1
ATOM 1199 N N . LEU A 1 181 ? -49.574 0.983 119.600 1.00 13.05 232 LEU A N 1
ATOM 1200 C CA . LEU A 1 181 ? -50.861 1.147 120.270 1.00 15.64 232 LEU A CA 1
ATOM 1201 C C . LEU A 1 181 ? -51.933 0.167 119.782 1.00 13.31 232 LEU A C 1
ATOM 1202 O O . LEU A 1 181 ? -53.100 0.313 120.125 1.00 17.79 232 LEU A O 1
ATOM 1207 N N . HIS A 1 182 ? -51.525 -0.825 118.995 1.00 15.71 233 HIS A N 1
ATOM 1208 C CA . HIS A 1 182 ? -52.457 -1.735 118.329 1.00 15.09 233 HIS A CA 1
ATOM 1209 C C . HIS A 1 182 ? -53.401 -2.455 119.297 1.00 18.79 233 HIS A C 1
ATOM 1210 O O . HIS A 1 182 ? -54.562 -2.710 118.968 1.00 20.15 233 HIS A O 1
ATOM 1217 N N . GLU A 1 183 ? -52.915 -2.762 120.496 1.00 21.81 234 GLU A N 1
ATOM 1218 C CA . GLU A 1 183 ? -53.721 -3.513 121.465 1.00 22.38 234 GLU A CA 1
ATOM 1219 C C . GLU A 1 183 ? -54.397 -2.639 122.523 1.00 21.90 234 GLU A C 1
ATOM 1220 O O . GLU A 1 183 ? -55.031 -3.154 123.446 1.00 23.85 234 GLU A O 1
ATOM 1226 N N . VAL A 1 184 ? -54.269 -1.323 122.403 1.00 20.20 235 VAL A N 1
ATOM 1227 C CA . VAL A 1 184 ? -54.852 -0.427 123.395 1.00 21.52 235 VAL A CA 1
ATOM 1228 C C . VAL A 1 184 ? -56.370 -0.372 123.260 1.00 25.12 235 VAL A C 1
ATOM 1229 O O . VAL A 1 184 ? -56.892 -0.226 122.150 1.00 20.92 235 VAL A O 1
ATOM 1233 N N . PRO A 1 185 ? -57.090 -0.494 124.391 1.00 24.33 236 PRO A N 1
ATOM 1234 C CA . PRO A 1 185 ? -58.554 -0.416 124.328 1.00 23.63 236 PRO A CA 1
ATOM 1235 C C . PRO A 1 185 ? -59.043 0.972 123.966 1.00 22.92 236 PRO A C 1
ATOM 1236 O O . PRO A 1 185 ? -58.259 1.928 123.945 1.00 20.95 236 PRO A O 1
ATOM 1240 N N . VAL A 1 186 ? -60.337 1.057 123.666 1.00 22.95 237 VAL A N 1
ATOM 1241 C CA . VAL A 1 186 ? -61.071 2.308 123.557 1.00 22.40 237 VAL A CA 1
ATOM 1242 C C . VAL A 1 186 ? -60.803 3.100 122.262 1.00 18.91 237 VAL A C 1
ATOM 1243 O O . VAL A 1 186 ? -61.742 3.633 121.669 1.00 19.02 237 VAL A O 1
ATOM 1247 N N . LEU A 1 187 ? -59.550 3.170 121.815 1.00 17.92 238 LEU A N 1
ATOM 1248 C CA . LEU A 1 187 ? -59.201 4.058 120.700 1.00 16.56 238 LEU A CA 1
ATOM 1249 C C . LEU A 1 187 ? -59.990 3.782 119.416 1.00 13.47 238 LEU A C 1
ATOM 1250 O O . LEU A 1 187 ? -60.512 4.704 118.793 1.00 14.41 238 LEU A O 1
ATOM 1255 N N . SER A 1 188 ? -60.066 2.520 119.012 1.00 13.12 239 SER A N 1
ATOM 1256 C CA . SER A 1 188 ? -60.779 2.175 117.785 1.00 15.15 239 SER A CA 1
ATOM 1257 C C . SER A 1 188 ? -62.248 2.609 117.840 1.00 17.51 239 SER A C 1
ATOM 1258 O O . SER A 1 188 ? -62.777 3.190 116.888 1.00 16.14 239 SER A O 1
ATOM 1261 N N . GLY A 1 189 ? -62.894 2.354 118.975 1.00 16.98 240 GLY A N 1
ATOM 1262 C CA . GLY A 1 189 ? -64.287 2.730 119.163 1.00 17.41 240 GLY A CA 1
ATOM 1263 C C . GLY A 1 189 ? -64.506 4.228 119.112 1.00 15.92 240 GLY A C 1
ATOM 1264 O O . GLY A 1 189 ? -65.568 4.699 118.703 1.00 18.17 240 GLY A O 1
ATOM 1265 N N . LEU A 1 190 ? -63.488 4.978 119.525 1.00 15.54 241 LEU A N 1
ATOM 1266 C CA . LEU A 1 190 ? -63.539 6.429 119.507 1.00 17.52 241 LEU A CA 1
ATOM 1267 C C . LEU A 1 190 ? -63.324 7.015 118.115 1.00 15.75 241 LEU A C 1
ATOM 1268 O O . LEU A 1 190 ? -63.481 8.220 117.924 1.00 19.71 241 LEU A O 1
ATOM 1273 N N . GLY A 1 191 ? -62.958 6.170 117.153 1.00 16.13 242 GLY A N 1
ATOM 1274 C CA . GLY A 1 191 ? -62.791 6.610 115.774 1.00 14.66 242 GLY A CA 1
ATOM 1275 C C . GLY A 1 191 ? -61.355 6.742 115.291 1.00 14.36 242 GLY A C 1
ATOM 1276 O O . GLY A 1 191 ? -61.092 7.365 114.256 1.00 13.44 242 GLY A O 1
ATOM 1277 N N . LEU A 1 192 ? -60.417 6.170 116.033 1.00 13.16 243 LEU A N 1
ATOM 1278 C CA . LEU A 1 192 ? -59.012 6.211 115.624 1.00 14.11 243 LEU A CA 1
ATOM 1279 C C . LEU A 1 192 ? -58.399 4.839 115.863 1.00 12.58 243 LEU A C 1
ATOM 1280 O O . LEU A 1 192 ? -57.699 4.605 116.844 1.00 15.01 243 LEU A O 1
ATOM 1285 N N . THR A 1 193 ? -58.709 3.918 114.957 1.00 12.13 244 THR A N 1
ATOM 1286 C CA . THR A 1 193 ? -58.195 2.559 115.044 1.00 12.47 244 THR A CA 1
ATOM 1287 C C . THR A 1 193 ? -56.698 2.515 114.766 1.00 12.25 244 THR A C 1
ATOM 1288 O O . THR A 1 193 ? -56.219 3.000 113.737 1.00 14.13 244 THR A O 1
ATOM 1292 N N . MET A 1 194 ? -55.972 1.938 115.712 1.00 11.67 245 MET A N 1
ATOM 1293 C CA . MET A 1 194 ? -54.555 1.663 115.565 1.00 12.55 245 MET A CA 1
ATOM 1294 C C . MET A 1 194 ? -54.416 0.293 114.913 1.00 14.02 245 MET A C 1
ATOM 1295 O O . MET A 1 194 ? -54.558 -0.743 115.573 1.00 14.30 245 MET A O 1
ATOM 1300 N N . THR A 1 195 ? -54.148 0.289 113.611 1.00 11.47 246 THR A N 1
ATOM 1301 C CA . THR A 1 195 ? -54.386 -0.911 112.807 1.00 12.44 246 THR A CA 1
ATOM 1302 C C . THR A 1 195 ? -53.249 -1.945 112.792 1.00 12.91 246 THR A C 1
ATOM 1303 O O . THR A 1 195 ? -53.390 -3.004 112.190 1.00 12.32 246 THR A O 1
ATOM 1307 N N . GLY A 1 196 ? -52.133 -1.656 113.454 1.00 13.06 247 GLY A N 1
ATOM 1308 C CA . GLY A 1 196 ? -51.087 -2.654 113.624 1.00 12.22 247 GLY A CA 1
ATOM 1309 C C . GLY A 1 196 ? -50.329 -2.951 112.347 1.00 11.55 247 GLY A C 1
ATOM 1310 O O . GLY A 1 196 ? -50.387 -2.184 111.391 1.00 12.58 247 GLY A O 1
ATOM 1311 N N . PRO A 1 197 ? -49.584 -4.060 112.329 1.00 13.23 248 PRO A N 1
ATOM 1312 C CA . PRO A 1 197 ? -48.772 -4.410 111.160 1.00 12.79 248 PRO A CA 1
ATOM 1313 C C . PRO A 1 197 ? -49.624 -4.646 109.925 1.00 12.17 248 PRO A C 1
ATOM 1314 O O . PRO A 1 197 ? -50.728 -5.194 110.044 1.00 14.30 248 PRO A O 1
ATOM 1318 N N . ARG A 1 198 ? -49.130 -4.248 108.758 1.00 12.91 249 ARG A N 1
ATOM 1319 C CA . ARG A 1 198 ? -49.845 -4.522 107.513 1.00 12.96 249 ARG A CA 1
ATOM 1320 C C . ARG A 1 198 ? -49.745 -5.994 107.172 1.00 13.02 249 ARG A C 1
ATOM 1321 O O . ARG A 1 198 ? -48.634 -6.513 107.048 1.00 14.02 249 ARG A O 1
ATOM 1329 N N . PRO A 1 199 ? -50.896 -6.663 107.007 1.00 14.99 250 PRO A N 1
ATOM 1330 C CA . PRO A 1 199 ? -50.867 -8.062 106.565 1.00 16.45 250 PRO A CA 1
ATOM 1331 C C . PRO A 1 199 ? -50.163 -8.191 105.224 1.00 16.16 250 PRO A C 1
ATOM 1332 O O . PRO A 1 199 ? -50.495 -7.496 104.262 1.00 17.71 250 PRO A O 1
ATOM 1336 N N . GLY A 1 200 ? -49.167 -9.066 105.173 1.00 14.27 251 GLY A N 1
ATOM 1337 C CA . GLY A 1 200 ? -48.418 -9.259 103.945 1.00 15.67 251 GLY A CA 1
ATOM 1338 C C . GLY A 1 200 ? -47.306 -8.249 103.715 1.00 17.74 251 GLY A C 1
ATOM 1339 O O . GLY A 1 200 ? -46.608 -8.316 102.706 1.00 15.57 251 GLY A O 1
ATOM 1340 N N . GLY A 1 201 ? -47.131 -7.314 104.645 1.00 15.11 252 GLY A N 1
ATOM 1341 C CA . GLY A 1 201 ? -46.117 -6.282 104.477 1.00 13.68 252 GLY A CA 1
ATOM 1342 C C . GLY A 1 201 ? -46.382 -5.554 103.168 1.00 15.29 252 GLY A C 1
ATOM 1343 O O . GLY A 1 201 ? -47.528 -5.302 102.821 1.00 13.33 252 GLY A O 1
ATOM 1344 N N . PHE A 1 202 ? -45.331 -5.261 102.418 1.00 12.32 253 PHE A N 1
ATOM 1345 C CA . PHE A 1 202 ? -45.477 -4.645 101.110 1.00 12.58 253 PHE A CA 1
ATOM 1346 C C . PHE A 1 202 ? -45.406 -5.676 99.985 1.00 13.39 253 PHE A C 1
ATOM 1347 O O . PHE A 1 202 ? -45.417 -5.314 98.814 1.00 11.66 253 PHE A O 1
ATOM 1355 N N . GLY A 1 203 ? -45.347 -6.956 100.347 1.00 15.30 254 GLY A N 1
ATOM 1356 C CA . GLY A 1 203 ? -45.298 -8.023 99.361 1.00 13.96 254 GLY A CA 1
ATOM 1357 C C . GLY A 1 203 ? -44.227 -7.813 98.301 1.00 14.92 254 GLY A C 1
ATOM 1358 O O . GLY A 1 203 ? -43.068 -7.522 98.621 1.00 14.43 254 GLY A O 1
ATOM 1359 N N . ALA A 1 204 ? -44.622 -7.928 97.033 1.00 15.02 255 ALA A N 1
ATOM 1360 C CA . ALA A 1 204 ? -43.674 -7.785 95.920 1.00 12.45 255 ALA A CA 1
ATOM 1361 C C . ALA A 1 204 ? -43.074 -6.385 95.830 1.00 15.80 255 ALA A C 1
ATOM 1362 O O . ALA A 1 204 ? -42.062 -6.188 95.157 1.00 14.58 255 ALA A O 1
ATOM 1364 N N . LEU A 1 205 ? -43.681 -5.409 96.503 1.00 12.17 256 LEU A N 1
ATOM 1365 C CA . LEU A 1 205 ? -43.141 -4.054 96.477 1.00 10.80 256 LEU A CA 1
ATOM 1366 C C . LEU A 1 205 ? -42.131 -3.783 97.602 1.00 11.63 256 LEU A C 1
ATOM 1367 O O . LEU A 1 205 ? -41.618 -2.675 97.706 1.00 12.56 256 LEU A O 1
ATOM 1372 N N . ASP A 1 206 ? -41.826 -4.795 98.415 1.00 13.03 257 ASP A N 1
ATOM 1373 C CA . ASP A 1 206 ? -40.945 -4.628 99.573 1.00 14.46 257 ASP A CA 1
ATOM 1374 C C . ASP A 1 206 ? -39.622 -3.964 99.177 1.00 14.49 257 ASP A C 1
ATOM 1375 O O . ASP A 1 206 ? -39.166 -3.011 99.831 1.00 15.20 257 ASP A O 1
ATOM 1380 N N . GLY A 1 207 ? -39.026 -4.430 98.079 1.00 12.73 258 GLY A N 1
ATOM 1381 C CA . GLY A 1 207 ? -37.730 -3.909 97.656 1.00 14.89 258 GLY A CA 1
ATOM 1382 C C . GLY A 1 207 ? -37.753 -2.497 97.093 1.00 17.29 258 GLY A C 1
ATOM 1383 O O . GLY A 1 207 ? -36.705 -1.853 96.961 1.00 16.36 258 GLY A O 1
ATOM 1384 N N . ARG A 1 208 ? -38.946 -2.015 96.751 1.00 11.27 259 ARG A N 1
ATOM 1385 C CA . ARG A 1 208 ? -39.102 -0.702 96.118 1.00 11.05 259 ARG A CA 1
ATOM 1386 C C . ARG A 1 208 ? -39.846 0.300 96.993 1.00 10.19 259 ARG A C 1
ATOM 1387 O O . ARG A 1 208 ? -40.185 1.383 96.530 1.00 13.76 259 ARG A O 1
ATOM 1395 N N . THR A 1 209 ? -40.092 -0.061 98.247 1.00 10.63 260 THR A N 1
ATOM 1396 C CA . THR A 1 209 ? -40.850 0.794 99.159 1.00 9.89 260 THR A CA 1
ATOM 1397 C C . THR A 1 209 ? -39.915 1.318 100.246 1.00 11.36 260 THR A C 1
ATOM 1398 O O . THR A 1 209 ? -39.237 0.543 100.938 1.00 14.54 260 THR A O 1
ATOM 1402 N N . ASN A 1 210 ? -39.868 2.640 100.365 1.00 10.48 261 ASN A N 1
ATOM 1403 C CA . ASN A 1 210 ? -38.963 3.306 101.288 1.00 10.44 261 ASN A CA 1
ATOM 1404 C C . ASN A 1 210 ? -39.704 3.973 102.439 1.00 11.59 261 ASN A C 1
ATOM 1405 O O . ASN A 1 210 ? -40.760 4.562 102.235 1.00 13.96 261 ASN A O 1
ATOM 1410 N N . GLU A 1 211 ? -39.147 3.851 103.639 1.00 10.66 262 GLU A N 1
ATOM 1411 C CA . GLU A 1 211 ? -39.673 4.490 104.845 1.00 12.24 262 GLU A CA 1
ATOM 1412 C C . GLU A 1 211 ? -38.703 5.549 105.344 1.00 10.44 262 GLU A C 1
ATOM 1413 O O . GLU A 1 211 ? -37.542 5.241 105.617 1.00 12.05 262 GLU A O 1
ATOM 1419 N N . ILE A 1 212 ? -39.176 6.791 105.462 1.00 11.12 263 ILE A N 1
ATOM 1420 C CA . ILE A 1 212 ? -38.382 7.852 106.070 1.00 10.36 263 ILE A CA 1
ATOM 1421 C C . ILE A 1 212 ? -39.036 8.288 107.377 1.00 11.07 263 ILE A C 1
ATOM 1422 O O . ILE A 1 212 ? -40.232 8.567 107.419 1.00 11.24 263 ILE A O 1
ATOM 1427 N N . CYS A 1 213 ? -38.250 8.343 108.445 1.00 10.77 264 CYS A N 1
ATOM 1428 C CA . CYS A 1 213 ? -38.774 8.681 109.760 1.00 10.54 264 CYS A CA 1
ATOM 1429 C C . CYS A 1 213 ? -37.674 9.344 110.562 1.00 12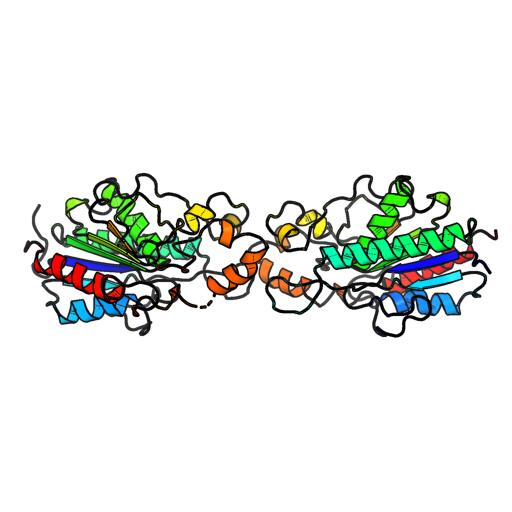.42 264 CYS A C 1
ATOM 1430 O O . CYS A 1 213 ? -36.561 8.836 110.605 1.00 12.47 264 CYS A O 1
ATOM 1433 N N . ALA A 1 214 ? -37.983 10.476 111.185 1.00 11.76 265 ALA A N 1
ATOM 1434 C CA . ALA A 1 214 ? -37.015 11.207 111.984 1.00 14.96 265 ALA A CA 1
ATOM 1435 C C . ALA A 1 214 ? -37.085 10.788 113.448 1.00 13.46 265 ALA A C 1
ATOM 1436 O O . ALA A 1 214 ? -38.167 10.585 114.000 1.00 13.85 265 ALA A O 1
ATOM 1438 N N . GLN A 1 215 ? -35.922 10.670 114.076 1.00 15.91 266 GLN A N 1
ATOM 1439 C CA . GLN A 1 215 ? -35.850 10.411 115.507 1.00 18.32 266 GLN A CA 1
ATOM 1440 C C . GLN A 1 215 ? -36.685 11.431 116.292 1.00 15.22 266 GLN A C 1
ATOM 1441 O O . GLN A 1 215 ? -36.538 12.643 116.098 1.00 17.99 266 GLN A O 1
ATOM 1447 N N . GLY A 1 216 ? -37.570 10.945 117.157 1.00 14.79 267 GLY A N 1
ATOM 1448 C CA . GLY A 1 216 ? -38.426 11.828 117.932 1.00 15.91 267 GLY A CA 1
ATOM 1449 C C . GLY A 1 216 ? -39.795 12.061 117.320 1.00 17.04 267 GLY A C 1
ATOM 1450 O O . GLY A 1 216 ? -40.673 12.652 117.945 1.00 15.53 267 GLY A O 1
ATOM 1451 N N . ASP A 1 217 ? -39.986 11.617 116.085 1.00 12.40 268 ASP A N 1
ATOM 1452 C CA . ASP A 1 217 ? -41.320 11.688 115.474 1.00 11.92 268 ASP A CA 1
ATOM 1453 C C . ASP A 1 217 ? -42.154 10.506 115.950 1.00 14.33 268 ASP A C 1
ATOM 1454 O O . ASP A 1 217 ? -42.022 9.389 115.428 1.00 13.22 268 ASP A O 1
ATOM 1459 N N . LEU A 1 218 ? -43.018 10.758 116.934 1.00 12.59 269 LEU A N 1
ATOM 1460 C CA . LEU A 1 218 ? -43.763 9.711 117.612 1.00 11.97 269 LEU A CA 1
ATOM 1461 C C . LEU A 1 218 ? -44.835 9.088 116.738 1.00 13.90 269 LEU A C 1
ATOM 1462 O O . LEU A 1 218 ? -45.428 8.081 117.103 1.00 15.36 269 LEU A O 1
ATOM 1467 N N . ILE A 1 219 ? -45.104 9.694 115.589 1.00 12.52 270 ILE A N 1
ATOM 1468 C CA . ILE A 1 219 ? -46.012 9.101 114.624 1.00 12.88 270 ILE A CA 1
ATOM 1469 C C . ILE A 1 219 ? -45.427 7.808 114.060 1.00 14.26 270 ILE A C 1
ATOM 1470 O O . ILE A 1 219 ? -46.110 6.784 113.990 1.00 12.82 270 ILE A O 1
ATOM 1475 N N . CYS A 1 220 ? -44.158 7.859 113.668 1.00 12.63 271 CYS A N 1
ATOM 1476 C CA . CYS A 1 220 ? -43.562 6.728 112.960 1.00 11.94 271 CYS A CA 1
ATOM 1477 C C . CYS A 1 220 ? -42.504 5.983 113.776 1.00 12.86 271 CYS A C 1
ATOM 1478 O O . CYS A 1 220 ? -42.112 4.858 113.407 1.00 13.59 271 CYS A O 1
ATOM 1481 N N . ALA A 1 221 ? -42.052 6.591 114.876 1.00 14.19 272 ALA A N 1
ATOM 1482 C CA . ALA A 1 221 ? -41.087 5.971 115.790 1.00 13.13 272 ALA A CA 1
ATOM 1483 C C . ALA A 1 221 ? -41.522 6.205 117.234 1.00 12.57 272 ALA A C 1
ATOM 1484 O O . ALA A 1 221 ? -41.127 7.191 117.880 1.00 14.19 272 ALA A O 1
ATOM 1486 N N . ALA A 1 222 ? -42.322 5.276 117.740 1.00 13.04 273 ALA A N 1
ATOM 1487 C CA . ALA A 1 222 ? -43.024 5.462 119.007 1.00 12.09 273 ALA A CA 1
ATOM 1488 C C . ALA A 1 222 ? -42.698 4.347 119.990 1.00 16.71 273 ALA A C 1
ATOM 1489 O O . ALA A 1 222 ? -43.414 3.350 120.059 1.00 15.72 273 ALA A O 1
ATOM 1491 N N . PRO A 1 223 ? -41.612 4.505 120.759 1.00 13.34 274 PRO A N 1
ATOM 1492 C CA . PRO A 1 223 ? -41.299 3.509 121.791 1.00 18.50 274 PRO A CA 1
ATOM 1493 C C . PRO A 1 223 ? -42.453 3.382 122.787 1.00 18.43 274 PRO A C 1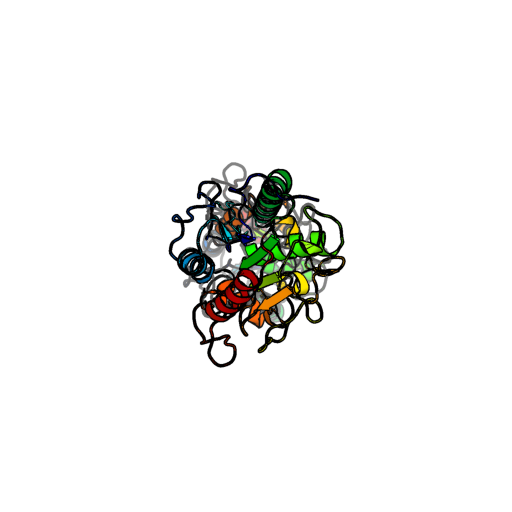
ATOM 1494 O O . PRO A 1 223 ? -43.148 4.359 123.021 1.00 17.38 274 PRO A O 1
ATOM 1498 N N . ALA A 1 224 ? -42.651 2.200 123.365 1.00 18.25 275 ALA A N 1
ATOM 1499 C CA . ALA A 1 224 ? -43.732 2.001 124.325 1.00 21.34 275 ALA A CA 1
ATOM 1500 C C . ALA A 1 224 ? -43.616 2.971 125.502 1.00 17.86 275 ALA A C 1
ATOM 1501 O O . ALA A 1 224 ? -44.621 3.377 126.102 1.00 18.71 275 ALA A O 1
ATOM 1503 N N . GLN A 1 225 ? -42.382 3.355 125.817 1.00 18.96 276 GLN A N 1
ATOM 1504 C CA . GLN A 1 225 ? -42.117 4.232 126.949 1.00 20.05 276 GLN A CA 1
ATOM 1505 C C . GLN A 1 225 ? -42.716 5.615 126.750 1.00 18.58 276 GLN A C 1
ATOM 1506 O O . GLN A 1 225 ? -42.916 6.354 127.715 1.00 19.09 276 GLN A O 1
ATOM 1512 N N . ALA A 1 226 ? -42.996 5.972 125.499 1.00 18.27 277 ALA A N 1
ATOM 1513 C CA . ALA A 1 226 ? -43.586 7.271 125.211 1.00 15.89 277 ALA A CA 1
ATOM 1514 C C . ALA A 1 226 ? -44.981 7.381 125.819 1.00 17.52 277 ALA A C 1
ATOM 1515 O O . ALA A 1 226 ? -45.506 8.485 125.982 1.00 17.07 277 ALA A O 1
ATOM 1517 N N . PHE A 1 227 ? -45.571 6.237 126.162 1.00 15.58 278 PHE A N 1
ATOM 1518 C CA . PHE A 1 227 ? -46.936 6.204 126.664 1.00 16.43 278 PHE A CA 1
ATOM 1519 C C . PHE A 1 227 ? -47.011 5.829 128.146 1.00 18.94 278 PHE A C 1
ATOM 1520 O O . PHE A 1 227 ? -48.090 5.565 128.675 1.00 19.36 278 PHE A O 1
ATOM 1528 N N . SER A 1 228 ? -45.863 5.818 128.814 1.00 18.09 279 SER A N 1
ATOM 1529 C CA . SER A 1 228 ? -45.828 5.684 130.269 1.00 19.37 279 SER A CA 1
ATOM 1530 C C . SER A 1 228 ? -46.491 6.901 130.925 1.00 20.44 279 SER A C 1
ATOM 1531 O O . SER A 1 228 ? -46.612 7.961 130.300 1.00 19.62 279 SER A O 1
ATOM 1534 N N . PRO A 1 229 ? -46.932 6.759 132.187 1.00 18.76 280 PRO A N 1
ATOM 1535 C CA . PRO A 1 229 ? -47.560 7.890 132.884 1.00 19.66 280 PRO A CA 1
ATOM 1536 C C . PRO A 1 229 ? -46.702 9.157 132.836 1.00 17.78 280 PRO A C 1
ATOM 1537 O O . PRO A 1 229 ? -47.227 10.254 132.618 1.00 20.90 280 PRO A O 1
ATOM 1541 N N . ALA A 1 230 ? -45.393 8.993 133.013 1.00 21.08 281 ALA A N 1
ATOM 1542 C CA . ALA A 1 230 ? -44.469 10.118 133.039 1.00 21.33 281 ALA A CA 1
ATOM 1543 C C . ALA A 1 230 ? -44.463 10.863 131.707 1.00 20.31 281 ALA A C 1
ATOM 1544 O O . ALA A 1 230 ? -44.348 12.087 131.668 1.00 21.54 281 ALA A O 1
ATOM 1546 N N . ASN A 1 231 ? -44.590 10.114 130.617 1.00 17.35 282 ASN A N 1
ATOM 1547 C CA . ASN A 1 231 ? -44.412 10.672 129.277 1.00 16.57 282 ASN A CA 1
ATOM 1548 C C . ASN A 1 231 ? -45.700 10.969 128.521 1.00 18.66 282 ASN A C 1
ATOM 1549 O O . ASN A 1 231 ? -45.685 11.754 127.574 1.00 16.72 282 ASN A O 1
ATOM 1554 N N . LEU A 1 232 ? -46.802 10.344 128.931 1.00 18.09 283 LEU A N 1
ATOM 1555 C CA . LEU A 1 232 ? -48.039 10.403 128.150 1.00 14.99 283 LEU A CA 1
ATOM 1556 C C . LEU A 1 232 ? -48.546 11.814 127.827 1.00 16.71 283 LEU A C 1
ATOM 1557 O O . LEU A 1 232 ? -48.876 12.080 126.675 1.00 16.59 283 LEU A O 1
ATOM 1562 N N . PRO A 1 233 ? -48.613 12.726 128.820 1.00 15.91 284 PRO A N 1
ATOM 1563 C CA . PRO A 1 233 ? -49.160 14.032 128.425 1.00 18.28 284 PRO A CA 1
ATOM 1564 C C . PRO A 1 233 ? -48.283 14.750 127.391 1.00 19.42 284 PRO A C 1
ATOM 1565 O O . PRO A 1 233 ? -48.826 15.367 126.466 1.00 18.97 284 PRO A O 1
ATOM 1569 N N . THR A 1 234 ? -46.962 14.655 127.542 1.00 16.27 285 THR A N 1
ATOM 1570 C CA . THR A 1 234 ? -46.027 15.244 126.581 1.00 19.21 285 THR A CA 1
ATOM 1571 C C . THR A 1 234 ? -46.230 14.609 125.208 1.00 19.31 285 THR A C 1
ATOM 1572 O O . THR A 1 234 ? -46.285 15.299 124.185 1.00 18.36 285 THR A O 1
ATOM 1576 N N . THR A 1 235 ? -46.341 13.285 125.201 1.00 16.01 286 THR A N 1
ATOM 1577 C CA . THR A 1 235 ? -46.549 12.541 123.960 1.00 15.11 286 THR A CA 1
ATOM 1578 C C . THR A 1 235 ? -47.833 12.974 123.250 1.00 18.05 286 THR A C 1
ATOM 1579 O O . THR A 1 235 ? -47.836 13.203 122.036 1.00 19.04 286 THR A O 1
ATOM 1583 N N . LEU A 1 236 ? -48.919 13.123 124.004 1.00 17.65 287 LEU A N 1
ATOM 1584 C CA . LEU A 1 236 ? -50.177 13.573 123.419 1.00 18.37 287 LEU A CA 1
ATOM 1585 C C . LEU A 1 236 ? -50.063 14.977 122.828 1.00 20.71 287 LEU A C 1
ATOM 1586 O O . LEU A 1 236 ? -50.624 15.252 121.768 1.00 22.45 287 LEU A O 1
ATOM 1591 N N . ASN A 1 237 ? -49.344 15.864 123.510 1.00 19.64 288 ASN A N 1
ATOM 1592 C CA . ASN A 1 237 ? -49.109 17.202 122.972 1.00 20.11 288 ASN A CA 1
ATOM 1593 C C . ASN A 1 237 ? -48.338 17.152 121.667 1.00 25.26 288 ASN A C 1
ATOM 1594 O O . ASN A 1 237 ? -48.670 17.850 120.708 1.00 23.95 288 ASN A O 1
ATOM 1599 N N . THR A 1 238 ? -47.302 16.322 121.636 1.00 21.23 289 THR A N 1
ATOM 1600 C CA . THR A 1 238 ? -46.498 16.153 120.435 1.00 22.25 289 THR A CA 1
ATOM 1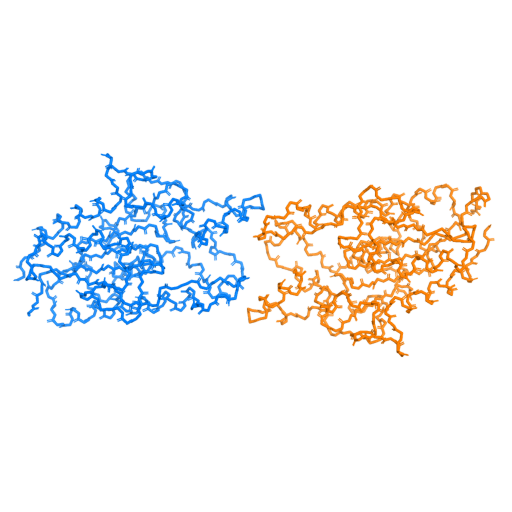601 C C . THR A 1 238 ? -47.332 15.594 119.283 1.00 21.83 289 THR A C 1
ATOM 1602 O O . THR A 1 238 ? -47.265 16.092 118.159 1.00 24.00 289 THR A O 1
ATOM 1606 N N . LEU A 1 239 ? -48.134 14.575 119.566 1.00 21.33 290 LEU A N 1
ATOM 1607 C CA . LEU A 1 239 ? -48.936 13.942 118.525 1.00 22.44 290 LEU A CA 1
ATOM 1608 C C . LEU A 1 239 ? -49.991 14.887 117.954 1.00 28.26 290 LEU A C 1
ATOM 1609 O O . LEU A 1 239 ? -50.281 14.854 116.757 1.00 28.27 290 LEU A O 1
ATOM 1614 N N . ALA A 1 240 ? -50.541 15.722 118.793 1.00 25.90 291 ALA A N 1
ATOM 1615 C CA . ALA A 1 240 ? -51.551 16.638 118.374 1.00 32.13 291 ALA A CA 1
ATOM 1616 C C . ALA A 1 240 ? -50.964 17.673 117.443 1.00 34.67 291 ALA A C 1
ATOM 1617 O O . ALA A 1 240 ? -51.636 18.239 116.608 1.00 36.24 291 ALA A O 1
ATOM 1619 N N . GLY A 1 241 ? -49.681 17.892 117.613 1.00 35.38 292 GLY A N 1
ATOM 1620 C CA . GLY A 1 241 ? -48.955 18.833 116.820 1.00 37.82 292 GLY A CA 1
ATOM 1621 C C . GLY A 1 241 ? -48.672 19.956 117.740 1.00 43.32 292 GLY A C 1
ATOM 1622 O O . GLY A 1 241 ? -49.434 20.869 117.834 1.00 48.63 292 GLY A O 1
ATOM 1623 N N . PRO A 1 246 ? -41.821 21.243 116.370 1.00 46.46 297 PRO A N 1
ATOM 1624 C CA . PRO A 1 246 ? -41.932 19.814 116.269 1.00 34.57 297 PRO A CA 1
ATOM 1625 C C . PRO A 1 246 ? -41.241 19.108 115.113 1.00 25.01 297 PRO A C 1
ATOM 1626 O O . PRO A 1 246 ? -41.258 19.471 113.991 1.00 21.66 297 PRO A O 1
ATOM 1630 N N . VAL A 1 247 ? -40.636 18.021 115.501 1.00 22.62 298 VAL A N 1
ATOM 1631 C CA . VAL A 1 247 ? -39.900 17.180 114.563 1.00 17.60 298 VAL A CA 1
ATOM 1632 C C . VAL A 1 247 ? -40.753 16.814 113.341 1.00 16.38 298 VAL A C 1
ATOM 1633 O O . VAL A 1 247 ? -40.283 16.843 112.206 1.00 16.57 298 VAL A O 1
ATOM 1637 N N . HIS A 1 248 ? -42.017 16.483 113.589 1.00 17.89 299 HIS A N 1
ATOM 1638 C CA . HIS A 1 248 ? -42.915 15.997 112.546 1.00 16.08 299 HIS A CA 1
ATOM 1639 C C . HIS A 1 248 ? -43.180 17.035 111.460 1.00 16.50 299 HIS A C 1
ATOM 1640 O O . HIS A 1 248 ? -43.586 16.700 110.347 1.00 17.13 299 HIS A O 1
ATOM 1647 N N . ALA A 1 249 ? -42.926 18.297 111.794 1.00 16.92 300 ALA A N 1
ATOM 1648 C CA . ALA A 1 249 ? -43.243 19.423 110.923 1.00 19.30 300 ALA A CA 1
ATOM 1649 C C . ALA A 1 249 ? -42.020 19.911 110.149 1.00 20.36 300 ALA A C 1
ATOM 1650 O O . ALA A 1 249 ? -42.087 20.901 109.419 1.00 19.67 300 ALA A O 1
ATOM 1652 N N . MET A 1 250 ? -40.908 19.204 110.298 1.00 14.73 301 MET A N 1
ATOM 1653 C CA . MET A 1 250 ? -39.633 19.709 109.815 1.00 16.38 301 MET A CA 1
ATOM 1654 C C . MET A 1 250 ? -38.979 18.853 108.733 1.00 14.95 301 MET A C 1
ATOM 1655 O O . MET A 1 250 ? -37.773 18.927 108.545 1.00 16.99 301 MET A O 1
ATOM 1660 N N . TYR A 1 251 ? -39.761 18.052 108.012 1.00 14.04 302 TYR A N 1
ATOM 1661 C CA . TYR A 1 251 ? -39.174 17.125 107.043 1.00 12.13 302 TYR A CA 1
ATOM 1662 C C . TYR A 1 251 ? -38.653 17.825 105.782 1.00 14.87 302 TYR A C 1
ATOM 1663 O O . TYR A 1 251 ? -37.991 17.194 104.955 1.00 14.03 302 TYR A O 1
ATOM 1672 N N . ALA A 1 252 ? -38.953 19.118 105.627 1.00 17.00 303 ALA A N 1
ATOM 1673 C CA . ALA A 1 252 ? -38.358 19.888 104.532 1.00 17.29 303 ALA A CA 1
ATOM 1674 C C . ALA A 1 252 ? -37.010 20.476 104.948 1.00 17.68 303 ALA A C 1
ATOM 1675 O O . ALA A 1 252 ? -36.344 21.145 104.153 1.00 19.06 303 ALA A O 1
ATOM 1677 N N . THR A 1 253 ? -36.610 20.218 106.188 1.00 15.69 304 THR A N 1
ATOM 1678 C CA . THR A 1 253 ? -35.342 20.709 106.721 1.00 17.24 304 THR A CA 1
ATOM 1679 C C . THR A 1 253 ? -34.429 19.525 107.049 1.00 17.97 304 THR A C 1
ATOM 1680 O O . THR A 1 253 ? -34.914 18.392 107.184 1.00 16.75 304 THR A O 1
ATOM 1684 N N . PRO A 1 254 ? -33.110 19.767 107.166 1.00 14.99 305 PRO A N 1
ATOM 1685 C CA . PRO A 1 254 ? -32.186 18.699 107.571 1.00 15.74 305 PRO A CA 1
ATOM 1686 C C . PRO A 1 254 ? -32.040 18.552 109.089 1.00 16.22 305 PRO A C 1
ATOM 1687 O O . PRO A 1 254 ? -31.225 17.749 109.541 1.00 18.84 305 PRO A O 1
ATOM 1691 N N . GLU A 1 255 ? -32.846 19.285 109.853 1.00 19.42 306 GLU A N 1
ATOM 1692 C CA . GLU A 1 255 ? -32.641 19.396 111.295 1.00 21.82 306 GLU A CA 1
ATOM 1693 C C . GLU A 1 255 ? -32.736 18.079 112.056 1.00 22.06 306 GLU A C 1
ATOM 1694 O O . GLU A 1 255 ? -31.904 17.814 112.922 1.00 20.58 306 GLU A O 1
ATOM 1700 N N . PHE A 1 256 ? -33.739 17.259 111.746 1.00 17.17 307 PHE A N 1
ATOM 1701 C CA . PHE A 1 256 ? -33.976 16.048 112.530 1.00 16.35 307 PHE A CA 1
ATOM 1702 C C . PHE A 1 256 ? -33.777 14.776 111.718 1.00 19.16 307 PHE A C 1
ATOM 1703 O O . PHE A 1 256 ? -33.565 13.696 112.277 1.00 21.73 307 PHE A O 1
ATOM 1711 N N . TRP A 1 257 ? -33.831 14.917 110.397 1.00 17.03 308 TRP A N 1
ATOM 1712 C CA . TRP A 1 257 ? -33.489 13.831 109.493 1.00 14.99 308 TRP A CA 1
ATOM 1713 C C . TRP A 1 257 ? -32.811 14.399 108.264 1.00 14.88 308 TRP A C 1
ATOM 1714 O O . TRP A 1 257 ? -33.320 15.328 107.628 1.00 15.79 308 TRP A O 1
ATOM 1725 N N . ASN A 1 258 ? -31.656 13.842 107.936 1.00 14.45 309 ASN A N 1
ATOM 1726 C CA . ASN A 1 258 ? -31.064 14.104 106.642 1.00 14.04 309 ASN A CA 1
ATOM 1727 C C . ASN A 1 258 ? -30.186 12.941 106.218 1.00 14.91 309 ASN A C 1
ATOM 1728 O O . ASN A 1 258 ? -29.752 12.130 107.042 1.00 15.75 309 ASN A O 1
ATOM 1733 N N . SER A 1 259 ? -29.973 12.848 104.916 1.00 14.30 310 SER A N 1
ATOM 1734 C CA . SER A 1 259 ? -29.056 11.888 104.342 1.00 15.24 310 SER A CA 1
ATOM 1735 C C . SER A 1 259 ? -27.967 12.675 103.645 1.00 18.74 310 SER A C 1
ATOM 1736 O O . SER A 1 259 ? -28.194 13.225 102.569 1.00 17.86 310 SER A O 1
ATOM 1739 N N . ASP A 1 260 ? -26.806 12.740 104.291 1.00 18.89 311 ASP A N 1
ATOM 1740 C CA . ASP A 1 260 ? -25.665 13.528 103.829 1.00 21.63 311 ASP A CA 1
ATOM 1741 C C . ASP A 1 260 ? -26.036 14.987 103.633 1.00 21.37 311 ASP A C 1
ATOM 1742 O O . ASP A 1 260 ? -25.541 15.651 102.712 1.00 20.28 311 ASP A O 1
ATOM 1747 N N . GLY A 1 261 ? -26.905 15.472 104.508 1.00 17.19 312 GLY A N 1
ATOM 1748 C CA . GLY A 1 261 ? -27.343 16.860 104.494 1.00 17.25 312 GLY A CA 1
ATOM 1749 C C . GLY A 1 261 ? -28.690 17.076 103.830 1.00 14.47 312 GLY A C 1
ATOM 1750 O O . GLY A 1 261 ? -29.333 18.099 104.034 1.00 16.99 312 GLY A O 1
ATOM 1751 N N . GLU A 1 262 ? -29.118 16.095 103.046 1.00 15.83 313 GLU A N 1
ATOM 1752 C CA . GLU A 1 262 ? -30.308 16.214 102.223 1.00 17.59 313 GLU A CA 1
ATOM 1753 C C . GLU A 1 262 ? -31.571 15.950 103.043 1.00 15.93 313 GLU A C 1
ATOM 1754 O O . GLU A 1 262 ? -31.693 14.886 103.647 1.00 15.10 313 GLU A O 1
ATOM 1760 N N . PRO A 1 263 ? -32.516 16.909 103.074 1.00 13.25 314 PRO A N 1
ATOM 1761 C CA . PRO A 1 263 ? -33.753 16.689 103.842 1.00 11.98 314 PRO A CA 1
ATOM 1762 C C . PRO A 1 263 ? -34.624 15.642 103.172 1.00 11.22 314 PRO A C 1
ATOM 1763 O O . PRO A 1 263 ? -34.394 15.316 102.010 1.00 11.62 314 PRO A O 1
ATOM 1767 N N . ALA A 1 264 ? -35.633 15.147 103.881 1.00 11.09 315 ALA A N 1
ATOM 1768 C CA . ALA A 1 264 ? -36.489 14.103 103.323 1.00 10.87 315 ALA A CA 1
ATOM 1769 C C . ALA A 1 264 ? -37.169 14.502 102.006 1.00 12.66 315 ALA A C 1
ATOM 1770 O O . ALA A 1 264 ? -37.294 13.687 101.093 1.00 12.83 315 ALA A O 1
ATOM 1772 N N . THR A 1 265 ? -37.614 15.752 101.900 1.00 12.41 316 THR A N 1
ATOM 1773 C CA . THR A 1 265 ? -38.246 16.201 100.664 1.00 12.52 316 THR A CA 1
ATOM 1774 C C . THR A 1 265 ? -37.273 16.149 99.487 1.00 15.26 316 THR A C 1
ATOM 1775 O O . THR A 1 265 ? -37.641 15.738 98.396 1.00 15.06 316 THR A O 1
ATOM 1779 N N . GLU A 1 266 ? -36.026 16.551 99.717 1.00 15.30 317 GLU A N 1
ATOM 1780 C CA . GLU A 1 266 ? -35.017 16.530 98.667 1.00 15.23 317 GLU A CA 1
ATOM 1781 C C . GLU A 1 266 ? -34.609 15.109 98.287 1.00 12.94 317 GLU A C 1
ATOM 1782 O O . GLU A 1 266 ? -34.435 14.802 97.102 1.00 15.86 317 GLU A O 1
ATOM 1788 N N . TRP A 1 267 ? -34.483 14.238 99.286 1.00 12.44 318 TRP A N 1
ATOM 1789 C CA . TRP A 1 267 ? -34.190 12.837 99.033 1.00 12.41 318 TRP A CA 1
ATOM 1790 C C . TRP A 1 267 ? -35.262 12.255 98.128 1.00 12.66 318 TRP A C 1
ATOM 1791 O O . TRP A 1 267 ? -34.964 11.554 97.151 1.00 12.83 318 TRP A O 1
ATOM 1802 N N . THR A 1 268 ? -36.515 12.560 98.456 1.00 12.19 319 THR A N 1
ATOM 1803 C CA . THR A 1 268 ? -37.647 11.989 97.750 1.00 12.90 319 THR A CA 1
ATOM 1804 C C . THR A 1 268 ? -37.743 12.564 96.337 1.00 12.45 319 THR A C 1
ATOM 1805 O O . THR A 1 268 ? -38.033 11.843 95.380 1.00 14.87 319 THR A O 1
ATOM 1809 N N . LEU A 1 269 ? -37.470 13.856 96.201 1.00 15.30 320 LEU A N 1
ATOM 1810 C CA . LEU A 1 269 ? -37.462 14.480 94.884 1.00 15.51 320 LEU A CA 1
ATOM 1811 C C . LEU A 1 269 ? -36.408 13.845 93.983 1.00 13.40 320 LEU A C 1
ATOM 1812 O O . LEU A 1 269 ? -36.688 13.500 92.836 1.00 14.83 320 LEU A O 1
ATOM 1817 N N . ASN A 1 270 ? -35.207 13.653 94.508 1.00 15.62 321 ASN A N 1
ATOM 1818 C CA . ASN A 1 270 ? -34.142 13.064 93.705 1.00 16.74 321 ASN A CA 1
ATOM 1819 C C . ASN A 1 270 ? -34.442 11.623 93.355 1.00 15.84 321 ASN A C 1
ATOM 1820 O O . ASN A 1 270 ? -34.186 11.171 92.238 1.00 17.81 321 ASN A O 1
ATOM 1825 N N . TRP A 1 271 ? -34.996 10.907 94.323 1.00 14.29 322 TRP A N 1
ATOM 1826 C CA . TRP A 1 271 ? -35.367 9.511 94.144 1.00 14.81 322 TRP A CA 1
ATOM 1827 C C . TRP A 1 271 ? -36.417 9.390 93.043 1.00 13.87 322 TRP A C 1
ATOM 1828 O O . TRP A 1 271 ? -36.283 8.554 92.152 1.00 15.04 322 TRP A O 1
ATOM 1839 N N . ALA A 1 272 ? -37.445 10.240 93.100 1.00 12.24 323 ALA A N 1
ATOM 1840 C CA . ALA A 1 272 ? -38.516 10.212 92.103 1.00 12.56 323 ALA A CA 1
ATOM 1841 C C . ALA A 1 272 ? -38.016 10.608 90.713 1.00 17.19 323 ALA A C 1
ATOM 1842 O O . ALA A 1 272 ? -38.398 9.996 89.711 1.00 15.18 323 ALA A O 1
ATOM 1844 N N . HIS A 1 273 ? -37.161 11.627 90.655 1.00 17.68 324 HIS A N 1
ATOM 1845 C CA . HIS A 1 273 ? -36.579 12.062 89.386 1.00 20.12 324 HIS A CA 1
ATOM 1846 C C . HIS A 1 273 ? -35.893 10.903 88.667 1.00 20.26 324 HIS A C 1
ATOM 1847 O O . HIS A 1 273 ? -36.078 10.696 87.463 1.00 20.61 324 HIS A O 1
ATOM 1854 N N . GLN A 1 274 ? -35.108 10.134 89.408 1.00 17.59 325 GLN A N 1
ATOM 1855 C CA . GLN A 1 274 ? -34.369 9.036 88.811 1.00 19.32 325 GLN A CA 1
ATOM 1856 C C . GLN A 1 274 ? -35.323 7.903 88.363 1.00 22.78 325 GLN A C 1
ATOM 1857 O O . GLN A 1 274 ? -35.153 7.327 87.292 1.00 21.37 325 GLN A O 1
ATOM 1863 N N . LEU A 1 275 ? -36.357 7.618 89.148 1.00 17.51 326 LEU A N 1
ATOM 1864 C CA . LEU A 1 275 ? -37.361 6.640 88.730 1.00 18.04 326 LEU A CA 1
ATOM 1865 C C . LEU A 1 275 ? -38.056 7.031 87.427 1.00 17.99 326 LEU A C 1
ATOM 1866 O O . LEU A 1 275 ? -38.298 6.184 86.567 1.00 18.97 326 LEU A O 1
ATOM 1871 N N . ILE A 1 276 ? -38.390 8.310 87.295 1.00 17.44 327 ILE A N 1
ATOM 1872 C CA . ILE A 1 276 ? -39.117 8.790 86.121 1.00 20.02 327 ILE A CA 1
ATOM 1873 C C . ILE A 1 276 ? -38.189 8.791 84.911 1.00 22.35 327 ILE A C 1
ATOM 1874 O O . ILE A 1 276 ? -38.585 8.394 83.815 1.00 19.67 327 ILE A O 1
ATOM 1879 N N . GLU A 1 277 ? -36.947 9.209 85.125 1.00 21.30 328 GLU A N 1
ATOM 1880 C CA . GLU A 1 277 ? -35.934 9.175 84.071 1.00 23.14 328 GLU A CA 1
ATOM 1881 C C . GLU A 1 277 ? -35.799 7.788 83.434 1.00 23.62 328 GLU A C 1
ATOM 1882 O O . GLU A 1 277 ? -35.727 7.659 82.207 1.00 26.72 328 GLU A O 1
ATOM 1888 N N . ASN A 1 278 ? -35.764 6.757 84.270 1.00 21.57 329 ASN A N 1
ATOM 1889 C CA . ASN A 1 278 ? -35.553 5.388 83.808 1.00 25.05 329 ASN A CA 1
ATOM 1890 C C . ASN A 1 278 ? -36.847 4.648 83.512 1.00 24.35 329 ASN A C 1
ATOM 1891 O O . ASN A 1 278 ? -36.832 3.455 83.195 1.00 25.21 329 ASN A O 1
ATOM 1896 N N . ALA A 1 279 ? -37.968 5.347 83.635 1.00 22.39 330 ALA A N 1
ATOM 1897 C CA . ALA A 1 279 ? -39.262 4.713 83.425 1.00 22.32 330 ALA A CA 1
ATOM 1898 C C . ALA A 1 279 ? -39.413 4.234 81.982 1.00 22.33 330 ALA A C 1
ATOM 1899 O O . ALA A 1 279 ? -38.804 4.798 81.068 1.00 21.35 330 ALA A O 1
ATOM 1901 N N . PRO A 1 280 ? -40.217 3.177 81.774 1.00 20.06 331 PRO A N 1
ATOM 1902 C CA . PRO A 1 280 ? -40.495 2.699 80.418 1.00 22.08 331 PRO A CA 1
ATOM 1903 C C . PRO A 1 280 ? -41.045 3.789 79.513 1.00 22.54 331 PRO A C 1
ATOM 1904 O O . PRO A 1 280 ? -41.690 4.726 79.988 1.00 20.91 331 PRO A O 1
ATOM 1908 N N . HIS A 1 281 ? -40.767 3.665 78.218 1.00 22.87 332 HIS A N 1
ATOM 1909 C CA . HIS A 1 281 ? -41.463 4.433 77.195 1.00 23.80 332 HIS A CA 1
ATOM 1910 C C . HIS A 1 281 ? -42.448 3.503 76.492 1.00 28.89 332 HIS A C 1
ATOM 1911 O O . HIS A 1 281 ? -42.058 2.765 75.584 1.00 30.01 332 HIS A O 1
ATOM 1918 N N . PRO A 1 282 ? -43.726 3.524 76.925 1.00 28.44 333 PRO A N 1
ATOM 1919 C CA . PRO A 1 282 ? -44.750 2.559 76.494 1.00 30.34 333 PRO A CA 1
ATOM 1920 C C . PRO A 1 282 ? -44.972 2.550 74.983 1.00 35.55 333 PRO A C 1
ATOM 1921 O O . PRO A 1 282 ? -44.845 3.581 74.330 1.00 34.51 333 PRO A O 1
ATOM 1925 N N . LEU B 1 14 ? -62.954 -3.875 179.241 1.00 43.90 65 LEU B N 1
ATOM 1926 C CA . LEU B 1 14 ? -62.286 -2.653 178.809 1.00 41.26 65 LEU B CA 1
ATOM 1927 C C . LEU B 1 14 ? -62.759 -1.439 179.605 1.00 41.93 65 LEU B C 1
ATOM 1928 O O . LEU B 1 14 ? -63.895 -1.402 180.099 1.00 32.52 65 LEU B O 1
ATOM 1933 N N . PHE B 1 15 ? -61.883 -0.446 179.724 1.00 36.59 66 PHE B N 1
ATOM 1934 C CA . PHE B 1 15 ? -62.229 0.799 180.402 1.00 37.48 66 PHE B CA 1
ATOM 1935 C C . PHE B 1 15 ? -61.848 1.976 179.517 1.00 32.48 66 PHE B C 1
ATOM 1936 O O . PHE B 1 15 ? -60.957 1.856 178.668 1.00 28.65 66 PHE B O 1
ATOM 1944 N N . GLN B 1 16 ? -62.520 3.111 179.701 1.00 27.92 67 GLN B N 1
ATOM 1945 C CA . GLN B 1 16 ? -62.174 4.296 178.925 1.00 26.50 67 GLN B CA 1
ATOM 1946 C C . GLN B 1 16 ? -60.801 4.834 179.338 1.00 26.07 67 GLN B C 1
ATOM 1947 O O . GLN B 1 16 ? -60.340 4.555 180.448 1.00 27.39 67 GLN B O 1
ATOM 1953 N N . GLY B 1 17 ? -60.146 5.559 178.424 1.00 20.39 68 GLY B N 1
ATOM 1954 C CA . GLY B 1 17 ? -58.873 6.216 178.688 1.00 25.11 68 GLY B CA 1
ATOM 1955 C C . GLY B 1 17 ? -59.115 7.472 179.497 1.00 27.72 68 GLY B C 1
ATOM 1956 O O . GLY B 1 17 ? -60.162 7.588 180.124 1.00 26.81 68 GLY B O 1
ATOM 1957 N N . PRO B 1 18 ? -58.155 8.417 179.488 1.00 28.08 69 PRO B N 1
ATOM 1958 C CA . PRO B 1 18 ? -58.269 9.674 180.245 1.00 25.78 69 PRO B CA 1
ATOM 1959 C C . PRO B 1 18 ? -59.608 10.387 180.024 1.00 31.14 69 PRO B C 1
ATOM 1960 O O . PRO B 1 18 ? -60.200 10.230 178.958 1.00 26.16 69 PRO B O 1
ATOM 1964 N N . ALA B 1 19 ? -60.066 11.153 181.013 1.00 30.36 70 ALA B N 1
ATOM 1965 C CA . ALA B 1 19 ? -61.374 11.823 180.951 1.00 32.18 70 ALA B CA 1
ATOM 1966 C C . ALA B 1 19 ? -61.534 12.746 179.737 1.00 32.57 70 ALA B C 1
ATOM 1967 O O . ALA B 1 19 ? -62.652 12.974 179.269 1.00 33.93 70 ALA B O 1
ATOM 1969 N N . SER B 1 20 ? -60.422 13.270 179.228 1.00 32.68 71 SER B N 1
ATOM 1970 C CA . SER B 1 20 ? -60.455 14.143 178.056 1.00 31.24 71 SER B CA 1
ATOM 1971 C C . SER B 1 20 ? -60.710 13.361 176.764 1.00 30.92 71 SER B C 1
ATOM 1972 O O . SER B 1 20 ? -60.869 13.953 175.693 1.00 27.80 71 SER B O 1
ATOM 1975 N N . CYS B 1 21 ? -60.718 12.033 176.862 1.00 25.00 72 CYS B N 1
ATOM 1976 C CA . CYS B 1 21 ? -61.154 11.204 175.754 1.00 24.69 72 CYS B CA 1
ATOM 1977 C C . CYS B 1 21 ? -62.558 11.613 175.353 1.00 19.80 72 CYS B C 1
ATOM 1978 O O . CYS B 1 21 ? -63.443 11.694 176.202 1.00 20.19 72 CYS B O 1
ATOM 1981 N N . PRO B 1 22 ? -62.767 11.900 174.061 1.00 19.31 73 PRO B N 1
ATOM 1982 C CA . PRO B 1 22 ? -64.133 12.206 173.629 1.00 18.30 73 PRO B CA 1
ATOM 1983 C C . PRO B 1 22 ? -64.969 10.935 173.610 1.00 17.08 73 PRO B C 1
ATOM 1984 O O . PRO B 1 22 ? -64.443 9.874 173.269 1.00 15.74 73 PRO B O 1
ATOM 1988 N N . ASP B 1 23 ? -66.244 11.027 173.976 1.00 15.75 74 ASP B N 1
ATOM 1989 C CA . ASP B 1 23 ? -67.117 9.854 173.921 1.00 17.36 74 ASP B CA 1
ATOM 1990 C C . ASP B 1 23 ? -67.164 9.257 172.516 1.00 14.55 74 ASP B C 1
ATOM 1991 O O . ASP B 1 23 ? -67.209 8.039 172.340 1.00 15.52 74 ASP B O 1
ATOM 1996 N N . VAL B 1 24 ? -67.157 10.137 171.524 1.00 15.62 75 VAL B N 1
ATOM 1997 C CA . VAL B 1 24 ? -67.251 9.748 170.125 1.00 12.11 75 VAL B CA 1
ATOM 1998 C C . VAL B 1 24 ? -66.194 10.482 169.317 1.00 14.10 75 VAL B C 1
ATOM 1999 O O . VAL B 1 24 ? -65.978 11.675 169.526 1.00 13.33 75 VAL B O 1
ATOM 2003 N N . GLN B 1 25 ? -65.528 9.777 168.409 1.00 13.26 76 GLN B N 1
ATOM 2004 C CA . GLN B 1 25 ? -64.749 10.461 167.381 1.00 12.55 76 GLN B CA 1
ATOM 2005 C C . GLN B 1 25 ? -65.460 10.319 166.048 1.00 13.33 76 GLN B C 1
ATOM 2006 O O . GLN B 1 25 ? -65.710 9.214 165.584 1.00 12.67 76 GLN B O 1
ATOM 2012 N N . MET B 1 26 ? -65.797 11.456 165.447 1.00 12.26 77 MET B N 1
ATOM 2013 C CA . MET B 1 26 ? -66.413 11.475 164.132 1.00 10.56 77 MET B CA 1
ATOM 2014 C C . MET B 1 26 ? -65.318 11.747 163.116 1.00 13.41 77 MET B C 1
ATOM 2015 O O . MET B 1 26 ? -64.767 12.845 163.066 1.00 14.11 77 MET B O 1
ATOM 2020 N N . ILE B 1 27 ? -64.987 10.732 162.331 1.00 12.01 78 ILE B N 1
ATOM 2021 C CA . ILE B 1 27 ? -63.913 10.838 161.348 1.00 11.96 78 ILE B CA 1
ATOM 2022 C C . ILE B 1 27 ? -64.509 11.115 159.989 1.00 12.07 78 ILE B C 1
ATOM 2023 O O . ILE B 1 27 ? -65.404 10.401 159.550 1.00 11.38 78 ILE B O 1
ATOM 2028 N N . SER B 1 28 ? -64.011 12.171 159.349 1.00 8.26 79 SER B N 1
ATOM 2029 C CA . SER B 1 28 ? -64.512 12.617 158.067 1.00 8.81 79 SER B CA 1
ATOM 2030 C C . SER B 1 28 ? -63.392 12.552 157.053 1.00 9.89 79 SER B C 1
ATOM 2031 O O . SER B 1 28 ? -62.320 13.132 157.288 1.00 10.31 79 SER B O 1
ATOM 2034 N N . VAL B 1 29 ? -63.618 11.832 155.952 1.00 9.51 80 VAL B N 1
ATOM 2035 C CA . VAL B 1 29 ? -62.585 11.695 154.917 1.00 9.52 80 VAL B CA 1
ATOM 2036 C C . VAL B 1 29 ? -63.007 12.472 153.666 1.00 11.06 80 VAL B C 1
ATOM 2037 O O . VAL B 1 29 ? -63.903 12.050 152.928 1.00 11.16 80 VAL B O 1
ATOM 2041 N N . PRO B 1 30 ? -62.384 13.641 153.442 1.00 9.71 81 PRO B N 1
ATOM 2042 C CA . PRO B 1 30 ? -62.812 14.505 152.335 1.00 9.11 81 PRO B CA 1
ATOM 2043 C C . PRO B 1 30 ? -62.576 13.898 150.962 1.00 9.77 81 PRO B C 1
ATOM 2044 O O . PRO B 1 30 ? -61.838 12.912 150.821 1.00 11.59 81 PRO B O 1
ATOM 2048 N N . GLY B 1 31 ? -63.202 14.496 149.954 1.00 10.76 82 GLY B N 1
ATOM 2049 C CA . GLY B 1 31 ? -62.985 14.087 148.582 1.00 12.75 82 GLY B CA 1
ATOM 2050 C C . GLY B 1 31 ? -61.717 14.661 147.988 1.00 12.04 82 GLY B C 1
ATOM 2051 O O . GLY B 1 31 ? -60.956 15.376 148.645 1.00 11.93 82 GLY B O 1
ATOM 2052 N N . THR B 1 32 ? -61.470 14.320 146.730 1.00 10.84 83 THR B N 1
ATOM 2053 C CA . THR B 1 32 ? -60.331 14.865 146.015 1.00 13.24 83 THR B CA 1
ATOM 2054 C C . THR B 1 32 ? -60.406 16.397 146.020 1.00 11.90 83 THR B C 1
ATOM 2055 O O . THR B 1 32 ? -61.497 16.973 145.875 1.00 12.09 83 THR B O 1
ATOM 2059 N N . TRP B 1 33 ? -59.257 17.035 146.240 1.00 11.98 84 TRP B N 1
ATOM 2060 C CA . TRP B 1 33 ? -59.126 18.491 146.267 1.00 11.50 84 TRP B CA 1
ATOM 2061 C C . TRP B 1 33 ? -59.869 19.122 147.457 1.00 12.54 84 TRP B C 1
ATOM 2062 O O . TRP B 1 33 ? -60.229 20.299 147.416 1.00 13.66 84 TRP B O 1
ATOM 2073 N N . GLU B 1 34 ? -60.070 18.338 148.518 1.00 10.55 85 GLU B N 1
ATOM 2074 C CA . GLU B 1 34 ? -60.710 18.823 149.745 1.00 10.95 85 GLU B CA 1
ATOM 2075 C C . GLU B 1 34 ? -59.889 18.516 150.996 1.00 9.40 85 GLU B C 1
ATOM 2076 O O . GLU B 1 34 ? -60.389 18.631 152.114 1.00 9.76 85 GLU B O 1
ATOM 2082 N N . SER B 1 35 ? -58.637 18.109 150.816 1.00 11.01 86 SER B N 1
ATOM 2083 C CA . SER B 1 35 ? -57.750 17.926 151.958 1.00 11.42 86 SER B CA 1
ATOM 2084 C C . SER B 1 35 ? -56.299 18.140 151.560 1.00 9.20 86 SER B C 1
ATOM 2085 O O . SER B 1 35 ? -55.983 18.207 150.373 1.00 10.29 86 SER B O 1
ATOM 2088 N N . SER B 1 36 ? -55.429 18.269 152.555 1.00 9.42 87 SER B N 1
ATOM 2089 C CA . SER B 1 36 ? -53.977 18.262 152.312 1.00 9.84 87 SER B CA 1
ATOM 2090 C C . SER B 1 36 ? -53.298 17.634 153.520 1.00 9.69 87 SER B C 1
ATOM 2091 O O . SER B 1 36 ? -53.885 17.556 154.598 1.00 10.89 87 SER B O 1
ATOM 2094 N N . PRO B 1 37 ? -52.045 17.187 153.361 1.00 10.42 88 PRO B N 1
ATOM 2095 C CA . PRO B 1 37 ? -51.387 16.622 154.541 1.00 12.08 88 PRO B CA 1
ATOM 2096 C C . PRO B 1 37 ? -51.062 17.687 155.584 1.00 14.21 88 PRO B C 1
ATOM 2097 O O . PRO B 1 37 ? -50.677 17.347 156.704 1.00 15.09 88 PRO B O 1
ATOM 2101 N N . GLN B 1 38 ? -51.211 18.956 155.212 1.00 12.36 89 GLN B N 1
ATOM 2102 C CA . GLN B 1 38 ? -50.857 20.062 156.094 1.00 12.34 89 GLN B CA 1
ATOM 2103 C C . GLN B 1 38 ? -52.058 20.629 156.847 1.00 10.99 89 GLN B C 1
ATOM 2104 O O . GLN B 1 38 ? -51.899 21.499 157.702 1.00 13.53 89 GLN B O 1
ATOM 2110 N N . GLN B 1 39 ? -53.262 20.159 156.527 1.00 10.18 90 GLN B N 1
ATOM 2111 C CA . GLN B 1 39 ? -54.460 20.635 157.211 1.00 11.18 90 GLN B CA 1
ATOM 2112 C C . GLN B 1 39 ? -54.632 19.957 158.569 1.00 13.38 90 GLN B C 1
ATOM 2113 O O . GLN B 1 39 ? -54.590 18.732 158.665 1.00 13.21 90 GLN B O 1
ATOM 2119 N N . ASN B 1 40 ? -54.833 20.754 159.614 1.00 13.96 91 ASN B N 1
ATOM 2120 C CA . ASN B 1 40 ? -55.079 20.219 160.953 1.00 13.49 91 ASN B CA 1
ATOM 2121 C C . ASN B 1 40 ? -56.404 19.481 160.977 1.00 14.13 91 ASN B C 1
ATOM 2122 O O . ASN B 1 40 ? -57.430 20.079 160.721 1.00 13.24 91 ASN B O 1
ATOM 2127 N N . PRO B 1 41 ? -56.387 18.175 161.293 1.00 13.11 92 PRO B N 1
ATOM 2128 C CA . PRO B 1 41 ? -57.641 17.408 161.334 1.00 11.54 92 PRO B CA 1
ATOM 2129 C C . PRO B 1 41 ? -58.668 17.969 162.317 1.00 13.03 92 PRO B C 1
ATOM 2130 O O . PRO B 1 41 ? -59.869 17.749 162.135 1.00 13.44 92 PRO B O 1
ATOM 2134 N N . LEU B 1 42 ? -58.195 18.659 163.353 1.00 13.08 93 LEU B N 1
ATOM 2135 C CA . LEU B 1 42 ? -59.083 19.231 164.362 1.00 15.31 93 LEU B CA 1
ATOM 2136 C C . LEU B 1 42 ? -59.551 20.626 163.975 1.00 20.87 93 LEU B C 1
ATOM 2137 O O . LEU B 1 42 ? -60.436 21.193 164.618 1.00 22.17 93 LEU B O 1
ATOM 2142 N N . ASN B 1 43 ? -58.963 21.173 162.917 1.00 16.10 94 ASN B N 1
ATOM 2143 C CA . ASN B 1 43 ? -59.286 22.524 162.477 1.00 20.86 94 ASN B CA 1
ATOM 2144 C C . ASN B 1 43 ? -59.181 22.649 160.955 1.00 16.00 94 ASN B C 1
ATOM 2145 O O . ASN B 1 43 ? -58.276 23.306 160.439 1.00 15.78 94 ASN B O 1
ATOM 2150 N N . PRO B 1 44 ? -60.107 22.005 160.228 1.00 13.83 95 PRO B N 1
ATOM 2151 C CA . PRO B 1 44 ? -59.982 21.897 158.770 1.00 12.53 95 PRO B CA 1
ATOM 2152 C C . PRO B 1 44 ? -60.411 23.161 158.023 1.00 13.37 95 PRO B C 1
ATOM 2153 O O . PRO B 1 44 ? -61.489 23.208 157.434 1.00 14.68 95 PRO B O 1
ATOM 2157 N N . VAL B 1 45 ? -59.531 24.158 158.014 1.00 12.97 96 VAL B N 1
ATOM 2158 C CA . VAL B 1 45 ? -59.847 25.461 157.440 1.00 12.47 96 VAL B CA 1
ATOM 2159 C C . VAL B 1 45 ? -59.339 25.648 156.014 1.00 11.67 96 VAL B C 1
ATOM 2160 O O . VAL B 1 45 ? -59.630 26.662 155.383 1.00 13.46 96 VAL B O 1
ATOM 2164 N N . GLN B 1 46 ? -58.580 24.680 155.502 1.00 12.01 97 GLN B N 1
ATOM 2165 C CA . GLN B 1 46 ? -57.866 24.882 154.244 1.00 12.04 97 GLN B CA 1
ATOM 2166 C C . GLN B 1 46 ? -58.783 24.842 153.018 1.00 11.76 97 GLN B C 1
ATOM 2167 O O . GLN B 1 46 ? -58.497 25.497 152.009 1.00 12.26 97 GLN B O 1
ATOM 2173 N N . PHE B 1 47 ? -59.882 24.091 153.102 1.00 11.69 98 PHE B N 1
ATOM 2174 C CA . PHE B 1 47 ? -60.789 23.940 151.965 1.00 12.37 98 PHE B CA 1
ATOM 2175 C C . PHE B 1 47 ? -62.212 24.301 152.363 1.00 12.67 98 PHE B C 1
ATOM 2176 O O . PHE B 1 47 ? -63.041 23.431 152.628 1.00 12.23 98 PHE B O 1
ATOM 2184 N N . PRO B 1 48 ? -62.495 25.602 152.399 1.00 12.73 99 PRO B N 1
ATOM 2185 C CA . PRO B 1 48 ? -63.760 26.083 152.963 1.00 14.02 99 PRO B CA 1
ATOM 2186 C C . PRO B 1 48 ? -64.980 25.605 152.183 1.00 13.92 99 PRO B C 1
ATOM 2187 O O . PRO B 1 48 ? -66.078 25.612 152.743 1.00 16.15 99 PRO B O 1
ATOM 2191 N N . LYS B 1 49 ? -64.794 25.193 150.929 1.00 14.02 100 LYS B N 1
ATOM 2192 C CA . LYS B 1 49 ? -65.911 24.704 150.120 1.00 14.62 100 LYS B CA 1
ATOM 2193 C C . LYS B 1 49 ? -66.137 23.193 150.233 1.00 14.37 100 LYS B C 1
ATOM 2194 O O . LYS B 1 49 ? -67.046 22.649 149.589 1.00 15.95 100 LYS B O 1
ATOM 2200 N N . ALA B 1 50 ? -65.316 22.510 151.026 1.00 12.13 101 ALA B N 1
ATOM 2201 C CA . ALA B 1 50 ? -65.366 21.045 151.087 1.00 12.72 101 ALA B CA 1
ATOM 2202 C C . ALA B 1 50 ? -66.726 20.566 151.571 1.00 12.23 101 ALA B C 1
ATOM 2203 O O . ALA B 1 50 ? -67.277 21.099 152.541 1.00 12.03 101 ALA B O 1
ATOM 2205 N N . LEU B 1 51 ? -67.259 19.557 150.890 1.00 11.33 102 LEU B N 1
ATOM 2206 C CA . LEU B 1 51 ? -68.619 19.091 151.158 1.00 12.81 102 LEU B CA 1
ATOM 2207 C C . LEU B 1 51 ? -68.865 18.707 152.613 1.00 10.09 102 LEU B C 1
ATOM 2208 O O . LEU B 1 51 ? -69.832 19.155 153.222 1.00 12.16 102 LEU B O 1
ATOM 2213 N N . LEU B 1 52 ? -67.984 17.888 153.188 1.00 10.16 103 LEU B N 1
ATOM 2214 C CA . LEU B 1 52 ? -68.294 17.319 154.498 1.00 10.62 103 LEU B CA 1
ATOM 2215 C C . LEU B 1 52 ? -68.154 18.313 155.662 1.00 11.05 103 LEU B C 1
ATOM 2216 O O . LEU B 1 52 ? -68.556 17.996 156.780 1.00 12.25 103 LEU B O 1
ATOM 2221 N N . LEU B 1 53 ? -67.633 19.516 155.408 1.00 11.89 104 LEU B N 1
ATOM 2222 C CA . LEU B 1 53 ? -67.689 20.577 156.410 1.00 11.47 104 LEU B CA 1
ATOM 2223 C C . LEU B 1 53 ? -69.129 20.919 156.772 1.00 12.60 104 LEU B C 1
ATOM 2224 O O . LEU B 1 53 ? -69.404 21.428 157.864 1.00 13.50 104 LEU B O 1
ATOM 2229 N N . LYS B 1 54 ? -70.046 20.656 155.849 1.00 13.32 105 LYS B N 1
ATOM 2230 C CA . LYS B 1 54 ? -71.459 20.917 156.107 1.00 13.43 105 LYS B CA 1
ATOM 2231 C C . LYS B 1 54 ? -72.041 19.893 157.079 1.00 15.80 105 LYS B C 1
ATOM 2232 O O . LYS B 1 54 ? -73.182 20.025 157.517 1.00 15.41 105 LYS B O 1
ATOM 2238 N N . VAL B 1 55 ? -71.245 18.881 157.413 1.00 13.30 106 VAL B N 1
ATOM 2239 C CA . VAL B 1 55 ? -71.630 17.896 158.411 1.00 12.48 106 VAL B CA 1
ATOM 2240 C C . VAL B 1 55 ? -70.810 18.085 159.691 1.00 14.74 106 VAL B C 1
ATOM 2241 O O . VAL B 1 55 ? -71.370 18.240 160.782 1.00 12.54 106 VAL B O 1
ATOM 2245 N N . THR B 1 56 ? -69.481 18.104 159.567 1.00 12.48 107 THR B N 1
ATOM 2246 C CA . THR B 1 56 ? -68.630 18.210 160.750 1.00 11.64 107 THR B CA 1
ATOM 2247 C C . THR B 1 56 ? -68.714 19.577 161.427 1.00 15.23 107 THR B C 1
ATOM 2248 O O . THR B 1 56 ? -68.580 19.675 162.647 1.00 14.41 107 THR B O 1
ATOM 2252 N N . GLY B 1 57 ? -68.968 20.622 160.646 1.00 13.43 108 GLY B N 1
ATOM 2253 C CA . GLY B 1 57 ? -69.050 21.967 161.195 1.00 15.78 108 GLY B CA 1
ATOM 2254 C C . GLY B 1 57 ? -70.222 22.103 162.154 1.00 13.79 108 GLY B C 1
ATOM 2255 O O . GLY B 1 57 ? -70.041 22.505 163.309 1.00 15.90 108 GLY B O 1
ATOM 2256 N N . PRO B 1 58 ? -71.432 21.767 161.680 1.00 14.92 109 PRO B N 1
ATOM 2257 C CA . PRO B 1 58 ? -72.609 21.806 162.551 1.00 15.85 109 PRO B CA 1
ATOM 2258 C C . PRO B 1 58 ? -72.525 20.832 163.728 1.00 16.26 109 PRO B C 1
ATOM 2259 O O . PRO B 1 58 ? -73.008 21.154 164.813 1.00 18.40 109 PRO B O 1
ATOM 2263 N N . ILE B 1 59 ? -71.911 19.670 163.536 1.00 15.36 110 ILE B N 1
ATOM 2264 C CA . ILE B 1 59 ? -71.800 18.727 164.644 1.00 15.35 110 ILE B CA 1
ATOM 2265 C C . ILE B 1 59 ? -70.998 19.363 165.776 1.00 17.79 110 ILE B C 1
ATOM 2266 O O . ILE B 1 59 ? -71.371 19.255 166.952 1.00 22.85 110 ILE B O 1
ATOM 2271 N N . ALA B 1 60 ? -69.915 20.051 165.418 1.00 17.92 111 ALA B N 1
ATOM 2272 C CA . ALA B 1 60 ? -69.051 20.693 166.402 1.00 17.13 111 ALA B CA 1
ATOM 2273 C C . ALA B 1 60 ? -69.765 21.841 167.123 1.00 22.26 111 ALA B C 1
ATOM 2274 O O . ALA B 1 60 ? -69.362 22.240 168.224 1.00 24.81 111 ALA B O 1
ATOM 2276 N N . GLN B 1 61 ? -70.815 22.369 166.497 1.00 21.85 112 GLN B N 1
ATOM 2277 C CA . GLN B 1 61 ? -71.655 23.405 167.100 1.00 24.70 112 GLN B CA 1
ATOM 2278 C C . GLN B 1 61 ? -72.767 22.822 167.964 1.00 27.37 112 GLN B C 1
ATOM 2279 O O . GLN B 1 61 ? -73.316 23.496 168.839 1.00 32.25 112 GLN B O 1
ATOM 2285 N N . GLN B 1 62 ? -73.115 21.574 167.697 1.00 22.78 113 GLN B N 1
ATOM 2286 C CA . GLN B 1 62 ? -74.245 20.940 168.352 1.00 22.82 113 GLN B CA 1
ATOM 2287 C C . GLN B 1 62 ? -73.826 20.167 169.603 1.00 26.97 113 GLN B C 1
ATOM 2288 O O . GLN B 1 62 ? -74.669 19.837 170.443 1.00 29.92 113 GLN B O 1
ATOM 2294 N N . PHE B 1 63 ? -72.532 19.880 169.727 1.00 23.15 114 PHE B N 1
ATOM 2295 C CA . PHE B 1 63 ? -72.031 19.092 170.850 1.00 24.04 114 PHE B CA 1
ATOM 2296 C C . PHE B 1 63 ? -70.712 19.633 171.404 1.00 24.77 114 PHE B C 1
ATOM 2297 O O . PHE B 1 63 ? -69.876 20.157 170.664 1.00 27.56 114 PHE B O 1
ATOM 2305 N N . ALA B 1 64 ? -70.531 19.477 172.712 1.00 25.73 115 ALA B N 1
ATOM 2306 C CA . ALA B 1 64 ? -69.277 19.815 173.369 1.00 30.07 115 ALA B CA 1
ATOM 2307 C C . ALA B 1 64 ? -68.186 18.869 172.897 1.00 30.55 115 ALA B C 1
ATOM 2308 O O . ALA B 1 64 ? -68.468 17.717 172.566 1.00 26.13 115 ALA B O 1
ATOM 2310 N N . PRO B 1 65 ? -66.934 19.349 172.862 1.00 28.61 116 PRO B N 1
ATOM 2311 C CA . PRO B 1 65 ? -65.788 18.532 172.449 1.00 28.00 116 PRO B CA 1
ATOM 2312 C C . PRO B 1 65 ? -65.646 17.255 173.270 1.00 24.85 116 PRO B C 1
ATOM 2313 O O . PRO B 1 65 ? -65.120 16.258 172.773 1.00 25.94 116 PRO B O 1
ATOM 2317 N N . ALA B 1 66 ? -66.117 17.293 174.513 1.00 27.50 117 ALA B N 1
ATOM 2318 C CA . ALA B 1 66 ? -66.041 16.135 175.394 1.00 24.96 117 ALA B CA 1
ATOM 2319 C C . ALA B 1 66 ? -66.949 15.020 174.900 1.00 24.27 117 ALA B C 1
ATOM 2320 O O . ALA B 1 66 ? -66.694 13.842 175.154 1.00 22.31 117 ALA B O 1
ATOM 2322 N N . ARG B 1 67 ? -68.006 15.401 174.191 1.00 20.30 118 ARG B N 1
ATOM 2323 C CA . ARG B 1 67 ? -68.986 14.447 173.690 1.00 20.25 118 ARG B CA 1
ATOM 2324 C C . ARG B 1 67 ? -68.545 13.871 172.346 1.00 18.01 118 ARG B C 1
ATOM 2325 O O . ARG B 1 67 ? -68.586 12.657 172.128 1.00 18.00 118 ARG B O 1
ATOM 2333 N N . VAL B 1 68 ? -68.115 14.747 171.445 1.00 18.82 119 VAL B N 1
ATOM 2334 C CA . VAL B 1 68 ? -67.638 14.287 170.143 1.00 17.00 119 VAL B CA 1
ATOM 2335 C C . VAL B 1 68 ? -66.505 15.154 169.615 1.00 16.92 119 VAL B C 1
ATOM 2336 O O . VAL B 1 68 ? -66.554 16.384 169.687 1.00 18.44 119 VAL B O 1
ATOM 2340 N N . GLN B 1 69 ? -65.465 14.493 169.114 1.00 15.22 120 GLN B N 1
ATOM 2341 C CA . GLN B 1 69 ? -64.371 15.162 168.437 1.00 15.30 120 GLN B CA 1
ATOM 2342 C C . GLN B 1 69 ? -64.555 14.984 166.941 1.00 14.65 120 GLN B C 1
ATOM 2343 O O . GLN B 1 69 ? -64.672 13.855 166.471 1.00 16.01 120 GLN B O 1
ATOM 2349 N N . THR B 1 70 ? -64.615 16.081 166.196 1.00 13.33 121 THR B N 1
ATOM 2350 C CA . THR B 1 70 ? -64.654 15.956 164.745 1.00 13.14 121 THR B CA 1
ATOM 2351 C C . THR B 1 70 ? -63.212 15.909 164.245 1.00 13.77 121 THR B C 1
ATOM 2352 O O . THR B 1 70 ? -62.366 16.703 164.660 1.00 16.03 121 THR B O 1
ATOM 2356 N N . TYR B 1 71 ? -62.932 14.950 163.371 1.00 11.16 122 TYR B N 1
ATOM 2357 C CA . TYR B 1 71 ? -61.572 14.726 162.894 1.00 11.63 122 TYR B CA 1
ATOM 2358 C C . TYR B 1 71 ? -61.620 14.587 161.387 1.00 11.59 122 TYR B C 1
ATOM 2359 O O . TYR B 1 71 ? -62.214 13.638 160.878 1.00 13.27 122 TYR B O 1
ATOM 2368 N N . THR B 1 72 ? -61.005 15.524 160.675 1.00 10.34 123 THR B N 1
ATOM 2369 C CA . THR B 1 72 ? -61.042 15.499 159.215 1.00 10.48 123 THR B CA 1
ATOM 2370 C C . THR B 1 72 ? -59.696 15.017 158.675 1.00 10.38 123 THR B C 1
ATOM 2371 O O . THR B 1 72 ? -58.665 15.647 158.903 1.00 11.65 123 THR B O 1
ATOM 2375 N N . VAL B 1 73 ? -59.696 13.886 157.984 1.00 9.89 124 VAL B N 1
ATOM 2376 C CA . VAL B 1 73 ? -58.432 13.243 157.593 1.00 9.59 124 VAL B CA 1
ATOM 2377 C C . VAL B 1 73 ? -57.599 14.146 156.691 1.00 10.81 124 VAL B C 1
ATOM 2378 O O . VAL B 1 73 ? -58.105 14.678 155.694 1.00 10.69 124 VAL B O 1
ATOM 2382 N N . ALA B 1 74 ? -56.328 14.309 157.055 1.00 9.42 125 ALA B N 1
ATOM 2383 C CA . ALA B 1 74 ? -55.378 15.106 156.290 1.00 9.36 125 ALA B CA 1
ATOM 2384 C C . ALA B 1 74 ? -54.632 14.207 155.325 1.00 11.55 125 ALA B C 1
ATOM 2385 O O . ALA B 1 74 ? -53.877 13.335 155.753 1.00 12.55 125 ALA B O 1
ATOM 2387 N N . TYR B 1 75 ? -54.843 14.401 154.027 1.00 9.36 126 TYR B N 1
ATOM 2388 C CA . TYR B 1 75 ? -54.112 13.622 153.040 1.00 8.79 126 TYR B CA 1
ATOM 2389 C C . TYR B 1 75 ? -54.058 14.370 151.729 1.00 13.43 126 TYR B C 1
ATOM 2390 O O . TYR B 1 75 ? -54.744 15.375 151.552 1.00 11.03 126 TYR B O 1
ATOM 2399 N N . THR B 1 76 ? -53.243 13.875 150.806 1.00 8.68 127 THR B N 1
ATOM 2400 C CA . THR B 1 76 ? -52.969 14.623 149.586 1.00 10.73 127 THR B CA 1
ATOM 2401 C C . THR B 1 76 ? -54.231 14.895 148.763 1.00 9.77 127 THR B C 1
ATOM 2402 O O . THR B 1 76 ? -54.404 15.999 148.238 1.00 10.97 127 THR B O 1
ATOM 2406 N N . ALA B 1 77 ? -55.122 13.906 148.686 1.00 9.23 128 ALA B N 1
ATOM 2407 C CA . ALA B 1 77 ? -56.434 14.092 148.069 1.00 11.11 128 ALA B CA 1
ATOM 2408 C C . ALA B 1 77 ? -56.305 14.655 146.656 1.00 10.22 128 ALA B C 1
ATOM 2409 O O . ALA B 1 77 ? -56.774 15.747 146.360 1.00 10.84 128 ALA B O 1
ATOM 2411 N N . GLN B 1 78 ? -55.632 13.899 145.795 1.00 10.40 129 GLN B N 1
ATOM 2412 C CA . GLN B 1 78 ? -55.441 14.299 144.408 1.00 10.45 129 GLN B CA 1
ATOM 2413 C C . GLN B 1 78 ? -55.769 13.135 143.484 1.00 10.37 129 GLN B C 1
ATOM 2414 O O . GLN B 1 78 ? -55.949 12.002 143.944 1.00 11.54 129 GLN B O 1
ATOM 2420 N N . PHE B 1 79 ? -55.868 13.419 142.189 1.00 11.66 130 PHE B N 1
ATOM 2421 C CA . PHE B 1 79 ? -56.217 12.396 141.212 1.00 11.55 130 PHE B CA 1
ATOM 2422 C C . PHE B 1 79 ? -55.640 12.814 139.865 1.00 12.51 130 PHE B C 1
ATOM 2423 O O . PHE B 1 79 ? -56.270 13.551 139.109 1.00 13.73 130 PHE B O 1
ATOM 2431 N N . HIS B 1 80 ? -54.426 12.364 139.582 1.00 10.76 131 HIS B N 1
ATOM 2432 C CA . HIS B 1 80 ? -53.785 12.679 138.314 1.00 11.80 131 HIS B CA 1
ATOM 2433 C C . HIS B 1 80 ? -54.617 12.171 137.146 1.00 13.53 131 HIS B C 1
ATOM 2434 O O . HIS B 1 80 ? -55.039 11.014 137.123 1.00 12.96 131 HIS B O 1
ATOM 2441 N N . ASN B 1 81 ? -54.876 13.061 136.194 1.00 14.24 132 ASN B N 1
ATOM 2442 C CA . ASN B 1 81 ? -55.438 12.675 134.916 1.00 16.06 132 ASN B CA 1
ATOM 2443 C C . ASN B 1 81 ? -54.274 12.320 134.004 1.00 14.93 132 ASN B C 1
ATOM 2444 O O . ASN B 1 81 ? -53.462 13.185 133.690 1.00 15.70 132 ASN B O 1
ATOM 2449 N N . PRO B 1 82 ? -54.179 11.041 133.595 1.00 15.19 133 PRO B N 1
ATOM 2450 C CA . PRO B 1 82 ? -53.005 10.573 132.844 1.00 17.31 133 PRO B CA 1
ATOM 2451 C C . PRO B 1 82 ? -52.827 11.276 131.498 1.00 19.35 133 PRO B C 1
ATOM 2452 O O . PRO B 1 82 ? -51.726 11.261 130.959 1.00 18.49 133 PRO B O 1
ATOM 2456 N N . LEU B 1 83 ? -53.889 11.887 130.984 1.00 17.19 134 LEU B N 1
ATOM 2457 C CA . LEU B 1 83 ? -53.850 12.552 129.686 1.00 18.75 134 LEU B CA 1
ATOM 2458 C C . LEU B 1 83 ? -53.288 13.971 129.754 1.00 23.34 134 LEU B C 1
ATOM 2459 O O . LEU B 1 83 ? -53.021 14.580 128.724 1.00 22.05 134 LEU B O 1
ATOM 2464 N N . THR B 1 84 ? -53.111 14.507 130.961 1.00 20.66 135 THR B N 1
ATOM 2465 C CA . THR B 1 84 ? -52.771 15.923 131.109 1.00 19.52 135 THR B CA 1
ATOM 2466 C C . THR B 1 84 ? -51.592 16.150 132.040 1.00 21.57 135 THR B C 1
ATOM 2467 O O . THR B 1 84 ? -51.307 15.324 132.905 1.00 22.37 135 THR B O 1
ATOM 2471 N N . THR B 1 85 ? -50.903 17.273 131.866 1.00 19.50 136 THR B N 1
ATOM 2472 C CA . THR B 1 85 ? -49.906 17.690 132.843 1.00 20.56 136 THR B CA 1
ATOM 2473 C C . THR B 1 85 ? -50.611 18.478 133.942 1.00 24.77 136 THR B C 1
ATOM 2474 O O . THR B 1 85 ? -50.993 19.633 133.739 1.00 25.12 136 THR B O 1
ATOM 2478 N N . ASP B 1 86 ? -50.818 17.855 135.096 1.00 17.82 137 ASP B N 1
ATOM 2479 C CA . ASP B 1 86 ? -51.512 18.548 136.170 1.00 18.28 137 ASP B CA 1
ATOM 2480 C C . ASP B 1 86 ? -50.718 18.524 137.470 1.00 16.56 137 ASP B C 1
ATOM 2481 O O . ASP B 1 86 ? -51.164 19.065 138.479 1.00 18.41 137 ASP B O 1
ATOM 2486 N N . ASN B 1 87 ? -49.556 17.874 137.434 1.00 15.68 138 ASN B N 1
ATOM 2487 C CA . ASN B 1 87 ? -48.647 17.768 138.580 1.00 16.78 138 ASN B CA 1
ATOM 2488 C C . ASN B 1 87 ? -49.299 17.197 139.843 1.00 18.23 138 ASN B C 1
ATOM 2489 O O . ASN B 1 87 ? -48.859 17.473 140.959 1.00 19.81 138 ASN B O 1
ATOM 2494 N N . GLN B 1 88 ? -50.331 16.386 139.644 1.00 15.18 139 GLN B N 1
ATOM 2495 C CA . GLN B 1 88 ? -51.029 15.709 140.733 1.00 13.50 139 GLN B CA 1
ATOM 2496 C C . GLN B 1 88 ? -50.475 14.329 141.050 1.00 14.53 139 GLN B C 1
ATOM 2497 O O . GLN B 1 88 ? -49.963 13.628 140.172 1.00 14.61 139 GLN B O 1
ATOM 2503 N N . MET B 1 89 ? -50.601 13.938 142.315 1.00 11.15 140 MET B N 1
ATOM 2504 C CA . MET B 1 89 ? -50.358 12.563 142.738 1.00 10.09 140 MET B CA 1
ATOM 2505 C C . MET B 1 89 ? -51.336 11.614 142.052 1.00 11.40 140 MET B C 1
ATOM 2506 O O . MET B 1 89 ? -52.459 11.997 141.766 1.00 11.47 140 MET B O 1
ATOM 2511 N N . SER B 1 90 ? -50.908 10.380 141.787 1.00 11.65 141 SER B N 1
ATOM 2512 C CA . SER B 1 90 ? -51.802 9.391 141.201 1.00 12.83 141 SER B CA 1
ATOM 2513 C C . SER B 1 90 ? -52.936 9.090 142.164 1.00 11.07 141 SER B C 1
ATOM 2514 O O . SER B 1 90 ? -52.773 9.218 143.378 1.00 10.06 141 SER B O 1
ATOM 2517 N N . TYR B 1 91 ? -54.071 8.659 141.626 1.00 9.85 142 TYR B N 1
ATOM 2518 C CA . TYR B 1 91 ? -55.151 8.177 142.469 1.00 9.49 142 TYR B CA 1
ATOM 2519 C C . TYR B 1 91 ? -54.649 7.058 143.377 1.00 10.30 142 TYR B C 1
ATOM 2520 O O . TYR B 1 91 ? -54.919 7.045 144.569 1.00 9.48 142 TYR B O 1
ATOM 2529 N N . ASN B 1 92 ? -53.883 6.121 142.827 1.00 11.49 143 ASN B N 1
ATOM 2530 C CA . ASN B 1 92 ? -53.394 5.026 143.661 1.00 12.30 143 ASN B CA 1
ATOM 2531 C C . ASN B 1 92 ? -52.619 5.506 144.884 1.00 11.79 143 ASN B C 1
ATOM 2532 O O . ASN B 1 92 ? -52.858 5.036 146.002 1.00 11.54 143 ASN B O 1
ATOM 2537 N N . ASP B 1 93 ? -51.707 6.450 144.678 1.00 10.13 144 ASP B N 1
ATOM 2538 C CA . ASP B 1 93 ? -50.878 6.920 145.786 1.00 9.54 144 ASP B CA 1
ATOM 2539 C C . ASP B 1 93 ? -51.676 7.788 146.745 1.00 10.55 144 ASP B C 1
ATOM 2540 O O . ASP B 1 93 ? -51.490 7.711 147.955 1.00 9.16 144 ASP B O 1
ATOM 2545 N N . SER B 1 94 ? -52.570 8.612 146.210 1.00 9.49 145 SER B N 1
ATOM 2546 C CA . SER B 1 94 ? -53.372 9.493 147.066 1.00 8.74 145 SER B CA 1
ATOM 2547 C C . SER B 1 94 ? -54.305 8.668 147.937 1.00 9.81 145 SER B C 1
ATOM 2548 O O . SER B 1 94 ? -54.430 8.908 149.144 1.00 9.00 145 SER B O 1
ATOM 2551 N N . ARG B 1 95 ? -54.955 7.692 147.311 1.00 8.90 146 ARG B N 1
ATOM 2552 C CA . ARG B 1 95 ? -55.866 6.807 148.014 1.00 9.64 146 ARG B CA 1
ATOM 2553 C C . ARG B 1 95 ? -55.129 6.014 149.090 1.00 10.84 146 ARG B C 1
ATOM 2554 O O . ARG B 1 95 ? -55.626 5.869 150.207 1.00 9.62 146 ARG B O 1
ATOM 2562 N N . ALA B 1 96 ? -53.933 5.521 148.764 1.00 11.11 147 ALA B N 1
ATOM 2563 C CA . ALA B 1 96 ? -53.173 4.743 149.731 1.00 10.72 147 ALA B CA 1
ATOM 2564 C C . ALA B 1 96 ? -52.805 5.634 150.913 1.00 9.92 147 ALA B C 1
ATOM 2565 O O . ALA B 1 96 ? -52.896 5.223 152.067 1.00 10.76 147 ALA B O 1
ATOM 2567 N N . GLU B 1 97 ? -52.451 6.881 150.627 1.00 10.29 148 GLU B N 1
ATOM 2568 C CA . GLU B 1 97 ? -52.074 7.806 151.684 1.00 10.02 148 GLU B CA 1
ATOM 2569 C C . GLU B 1 97 ? -53.251 8.121 152.611 1.00 11.21 148 GLU B C 1
ATOM 2570 O O . GLU B 1 97 ? -53.090 8.133 153.825 1.00 12.30 148 GLU B O 1
ATOM 2576 N N . GLY B 1 98 ? -54.425 8.372 152.030 1.00 7.36 149 GLY B N 1
ATOM 2577 C CA . GLY B 1 98 ? -55.600 8.689 152.821 1.00 10.02 149 GLY B CA 1
ATOM 2578 C C . GLY B 1 98 ? -56.034 7.509 153.668 1.00 10.49 149 GLY B C 1
ATOM 2579 O O . GLY B 1 98 ? -56.501 7.674 154.794 1.00 9.51 149 GLY B O 1
ATOM 2580 N N . THR B 1 99 ? -55.853 6.311 153.132 1.00 10.23 150 THR B N 1
ATOM 2581 C CA . THR B 1 99 ? -56.226 5.109 153.858 1.00 10.02 150 THR B CA 1
ATOM 2582 C C . THR B 1 99 ? -55.305 4.954 155.060 1.00 12.20 150 THR B C 1
ATOM 2583 O O . THR B 1 99 ? -55.764 4.704 156.168 1.00 12.26 150 THR B O 1
ATOM 2587 N N . ARG B 1 100 ? -54.011 5.143 154.824 1.00 12.98 151 ARG B N 1
ATOM 2588 C CA . ARG B 1 100 ? -52.987 5.069 155.862 1.00 13.50 151 ARG B CA 1
ATOM 2589 C C . ARG B 1 100 ? -53.295 6.089 156.968 1.00 14.01 151 ARG B C 1
ATOM 2590 O O . ARG B 1 100 ? -53.232 5.770 158.160 1.00 12.24 151 ARG B O 1
ATOM 2598 N N . ALA B 1 101 ? -53.653 7.309 156.570 1.00 11.55 152 ALA B N 1
ATOM 2599 C CA . ALA B 1 101 ? -53.930 8.379 157.532 1.00 10.76 152 ALA B CA 1
ATOM 2600 C C . ALA B 1 101 ? -55.184 8.102 158.360 1.00 12.44 152 ALA B C 1
ATOM 2601 O O . ALA B 1 101 ? -55.229 8.420 159.548 1.00 14.29 152 ALA B O 1
ATOM 2603 N N . MET B 1 102 ? -56.204 7.534 157.729 1.00 10.59 153 MET B N 1
ATOM 2604 C CA . MET B 1 102 ? -57.439 7.237 158.435 1.00 11.13 153 MET B CA 1
ATOM 2605 C C . MET B 1 102 ? -57.200 6.126 159.443 1.00 12.25 153 MET B C 1
ATOM 2606 O O . MET B 1 102 ? -57.663 6.197 160.583 1.00 11.06 153 MET B O 1
ATOM 2611 N N . VAL B 1 103 ? -56.475 5.097 159.017 1.00 11.67 154 VAL B N 1
ATOM 2612 C CA . VAL B 1 103 ? -56.171 3.985 159.908 1.00 11.76 154 VAL B CA 1
ATOM 2613 C C . VAL B 1 103 ? -55.364 4.483 161.108 1.00 12.14 154 VAL B C 1
ATOM 2614 O O . VAL B 1 103 ? -55.655 4.138 162.252 1.00 12.07 154 VAL B O 1
ATOM 2618 N N . ALA B 1 104 ? -54.381 5.336 160.844 1.00 14.21 155 ALA B N 1
ATOM 2619 C CA . ALA B 1 104 ? -53.523 5.841 161.916 1.00 15.25 155 ALA B CA 1
ATOM 2620 C C . ALA B 1 104 ? -54.323 6.671 162.916 1.00 13.63 155 ALA B C 1
ATOM 2621 O O . ALA B 1 104 ? -54.077 6.594 164.121 1.00 14.44 155 ALA B O 1
ATOM 2623 N N . ALA B 1 105 ? -55.302 7.436 162.424 1.00 11.81 156 ALA B N 1
ATOM 2624 C CA . ALA B 1 105 ? -56.160 8.241 163.293 1.00 14.44 156 ALA B CA 1
ATOM 2625 C C . ALA B 1 105 ? -56.967 7.359 164.239 1.00 14.31 156 ALA B C 1
ATOM 2626 O O . ALA B 1 105 ? -57.052 7.630 165.436 1.00 14.60 156 ALA B O 1
ATOM 2628 N N . MET B 1 106 ? -57.575 6.314 163.690 1.00 12.70 157 MET B N 1
ATOM 2629 C CA . MET B 1 106 ? -58.378 5.414 164.515 1.00 12.42 157 MET B CA 1
ATOM 2630 C C . MET B 1 106 ? -57.506 4.638 165.495 1.00 14.23 157 MET B C 1
ATOM 2631 O O . MET B 1 106 ? -57.899 4.396 166.631 1.00 12.65 157 MET B O 1
ATOM 2636 N N . THR B 1 107 ? -56.322 4.243 165.044 1.00 13.27 158 THR B N 1
ATOM 2637 C CA . THR B 1 107 ? -55.419 3.467 165.883 1.00 13.93 158 THR B CA 1
ATOM 2638 C C . THR B 1 107 ? -54.959 4.319 167.064 1.00 14.40 158 THR B C 1
ATOM 2639 O O . THR B 1 107 ? -54.945 3.866 168.217 1.00 15.78 158 THR B O 1
ATOM 2643 N N . ASP B 1 108 ? -54.602 5.564 166.776 1.00 14.15 159 ASP B N 1
ATOM 2644 C CA . ASP B 1 108 ? -54.160 6.486 167.814 1.00 15.55 159 ASP B CA 1
ATOM 2645 C C . ASP B 1 108 ? -55.279 6.751 168.822 1.00 17.21 159 ASP B C 1
ATOM 2646 O O . ASP B 1 108 ? -55.054 6.726 170.031 1.00 16.88 159 ASP B O 1
ATOM 2651 N N . MET B 1 109 ? -56.487 7.016 168.328 1.00 14.62 160 MET B N 1
ATOM 2652 C CA . MET B 1 109 ? -57.605 7.267 169.229 1.00 13.44 160 MET B CA 1
ATOM 2653 C C . MET B 1 109 ? -57.878 6.046 170.090 1.00 14.14 160 MET B C 1
ATOM 2654 O O . MET B 1 109 ? -58.086 6.166 171.298 1.00 15.83 160 MET B O 1
ATOM 2659 N N . ASN B 1 110 ? -57.880 4.871 169.465 1.00 11.40 161 ASN B N 1
ATOM 2660 C CA . ASN B 1 110 ? -58.259 3.652 170.170 1.00 13.57 161 ASN B CA 1
ATOM 2661 C C . ASN B 1 110 ? -57.189 3.261 171.174 1.00 15.35 161 ASN B C 1
ATOM 2662 O O . ASN B 1 110 ? -57.497 2.711 172.228 1.00 15.70 161 ASN B O 1
ATOM 2667 N N . ASN B 1 111 ? -55.935 3.557 170.855 1.00 15.16 162 ASN B N 1
ATOM 2668 C CA . ASN B 1 111 ? -54.858 3.301 171.802 1.00 16.21 162 ASN B CA 1
ATOM 2669 C C . ASN B 1 111 ? -55.004 4.155 173.059 1.00 18.07 162 ASN B C 1
ATOM 2670 O O . ASN B 1 111 ? -54.852 3.652 174.175 1.00 22.06 162 ASN B O 1
ATOM 2675 N N . ARG B 1 112 ? -55.289 5.443 172.868 1.00 14.85 163 ARG B N 1
ATOM 2676 C CA . ARG B 1 112 ? -55.438 6.386 173.974 1.00 15.81 163 ARG B CA 1
ATOM 2677 C C . ARG B 1 112 ? -56.757 6.208 174.708 1.00 17.85 163 ARG B C 1
ATOM 2678 O O . ARG B 1 112 ? -56.818 6.329 175.934 1.00 18.64 163 ARG B O 1
ATOM 2686 N N . CYS B 1 113 ? -57.809 5.938 173.940 1.00 15.33 164 CYS B N 1
ATOM 2687 C CA . CYS B 1 113 ? -59.180 5.985 174.439 1.00 15.65 164 CYS B CA 1
ATOM 2688 C C . CYS B 1 113 ? -59.952 4.758 173.976 1.00 14.00 164 CYS B C 1
ATOM 2689 O O . CYS B 1 113 ? -60.726 4.838 173.027 1.00 14.63 164 CYS B O 1
ATOM 2692 N N . PRO B 1 114 ? -59.726 3.608 174.629 1.00 15.67 165 PRO B N 1
ATOM 2693 C CA . PRO B 1 114 ? -60.249 2.292 174.223 1.00 15.60 165 PRO B CA 1
ATOM 2694 C C . PRO B 1 114 ? -61.783 2.151 174.132 1.00 16.33 165 PRO B C 1
ATOM 2695 O O . PRO B 1 114 ? -62.252 1.215 173.509 1.00 16.30 165 PRO B O 1
ATOM 2699 N N . LEU B 1 115 ? -62.549 3.038 174.757 1.00 16.13 166 LEU B N 1
ATOM 2700 C CA . LEU B 1 115 ? -64.008 2.914 174.699 1.00 18.28 166 LEU B CA 1
ATOM 2701 C C . LEU B 1 115 ? -64.657 4.071 173.950 1.00 16.70 166 LEU B C 1
ATOM 2702 O O . LEU B 1 115 ? -65.887 4.197 173.935 1.00 18.31 166 LEU B O 1
ATOM 2707 N N . THR B 1 116 ? -63.841 4.912 173.326 1.00 15.88 167 THR B N 1
ATOM 2708 C CA . THR B 1 116 ? -64.379 5.912 172.408 1.00 14.80 167 THR B CA 1
ATOM 2709 C C . THR B 1 116 ? -65.014 5.188 171.222 1.00 15.11 167 THR B C 1
ATOM 2710 O O . THR B 1 116 ? -64.460 4.208 170.722 1.00 15.09 167 THR B O 1
ATOM 2714 N N . SER B 1 117 ? -66.210 5.630 170.814 1.00 12.25 168 SER B N 1
ATOM 2715 C CA . SER B 1 117 ? -66.890 5.058 169.652 1.00 12.64 168 SER B CA 1
ATOM 2716 C C . SER B 1 117 ? -66.697 5.957 168.441 1.00 11.27 168 SER B C 1
ATOM 2717 O O . SER B 1 117 ? -66.225 7.081 168.577 1.00 13.85 168 SER B O 1
ATOM 2720 N N . TYR B 1 118 ? -67.082 5.470 167.262 1.00 12.52 169 TYR B N 1
ATOM 2721 C CA . TYR B 1 118 ? -66.747 6.159 166.015 1.00 11.65 169 TYR B CA 1
ATOM 2722 C C . TYR B 1 118 ? -67.950 6.332 165.122 1.00 13.18 169 TYR B C 1
ATOM 2723 O O . TYR B 1 118 ? -68.786 5.440 165.013 1.00 11.87 169 TYR B O 1
ATOM 2732 N N . VAL B 1 119 ? -68.022 7.504 164.500 1.00 10.29 170 VAL B N 1
ATOM 2733 C CA . VAL B 1 119 ? -68.902 7.758 163.372 1.00 10.48 170 VAL B CA 1
ATOM 2734 C C . VAL B 1 119 ? -68.001 8.045 162.179 1.00 12.08 170 VAL B C 1
ATOM 2735 O O . VAL B 1 119 ? -67.169 8.940 162.253 1.00 11.11 170 VAL B O 1
ATOM 2739 N N . LEU B 1 120 ? -68.136 7.275 161.108 1.00 11.16 171 LEU B N 1
ATOM 2740 C CA . LEU B 1 120 ? -67.275 7.445 159.932 1.00 9.94 171 LEU B CA 1
ATOM 2741 C C . LEU B 1 120 ? -68.051 8.014 158.754 1.00 12.42 171 LEU B C 1
ATOM 2742 O O . LEU B 1 120 ? -69.114 7.504 158.403 1.00 11.26 171 LEU B O 1
ATOM 2747 N N . ILE B 1 121 ? -67.536 9.077 158.146 1.00 9.84 172 ILE B N 1
ATOM 2748 C CA . ILE B 1 121 ? -68.149 9.580 156.913 1.00 10.32 172 ILE B CA 1
ATOM 2749 C C . ILE B 1 121 ? -67.087 9.857 155.873 1.00 9.58 172 ILE B C 1
ATOM 2750 O O . ILE B 1 121 ? -65.934 10.161 156.204 1.00 12.29 172 ILE B O 1
ATOM 2755 N N . GLY B 1 122 ? -67.471 9.748 154.606 1.00 10.06 173 GLY B N 1
ATOM 2756 C CA . GLY B 1 122 ? -66.534 10.031 153.532 1.00 8.85 173 GLY B CA 1
ATOM 2757 C C . GLY B 1 122 ? -67.239 10.450 152.260 1.00 8.46 173 GLY B C 1
ATOM 2758 O O . GLY B 1 122 ? -68.405 10.092 152.024 1.00 9.94 173 GLY B O 1
ATOM 2759 N N . PHE B 1 123 ? -66.517 11.196 151.432 1.00 8.67 174 PHE B N 1
ATOM 2760 C CA . PHE B 1 123 ? -67.045 11.690 150.162 1.00 8.69 174 PHE B CA 1
ATOM 2761 C C . PHE B 1 123 ? -66.096 11.371 149.026 1.00 8.71 174 PHE B C 1
ATOM 2762 O O . PHE B 1 123 ? -64.902 11.691 149.107 1.00 10.47 174 PHE B O 1
ATOM 2770 N N . SER B 1 124 ? -66.633 10.763 147.968 1.00 8.77 175 SER B N 1
ATOM 2771 C CA . SER B 1 124 ? -65.883 10.517 146.730 1.00 9.94 175 SER B CA 1
ATOM 2772 C C . SER B 1 124 ? -64.622 9.672 147.001 1.00 10.72 175 SER B C 1
ATOM 2773 O O . SER B 1 124 ? -64.742 8.543 147.470 1.00 10.18 175 SER B O 1
ATOM 2776 N N . GLN B 1 125 ? -63.428 10.202 146.707 1.00 9.31 176 GLN B N 1
ATOM 2777 C CA . GLN B 1 125 ? -62.196 9.474 147.035 1.00 8.97 176 GLN B CA 1
ATOM 2778 C C . GLN B 1 125 ? -62.180 9.111 148.532 1.00 9.15 176 GLN B C 1
ATOM 2779 O O . GLN B 1 125 ? -61.773 8.006 148.918 1.00 8.77 176 GLN B O 1
ATOM 2785 N N . GLY B 1 126 ? -62.681 10.015 149.373 1.00 9.53 177 GLY B N 1
ATOM 2786 C CA . GLY B 1 126 ? -62.774 9.747 150.798 1.00 8.80 177 GLY B CA 1
ATOM 2787 C C . GLY B 1 126 ? -63.819 8.697 151.162 1.00 7.11 177 GLY B C 1
ATOM 2788 O O . GLY B 1 126 ? -63.715 8.050 152.207 1.00 9.71 177 GLY B O 1
ATOM 2789 N N . ALA B 1 127 ? -64.842 8.551 150.317 1.00 8.95 178 ALA B N 1
ATOM 2790 C CA . ALA B 1 127 ? -65.843 7.495 150.505 1.00 7.84 178 ALA B CA 1
ATOM 2791 C C . ALA B 1 127 ? -65.229 6.143 150.176 1.00 8.72 178 ALA B C 1
ATOM 2792 O O . ALA B 1 127 ? -65.509 5.139 150.835 1.00 11.67 178 ALA B O 1
ATOM 2794 N N . VAL B 1 128 ? -64.387 6.107 149.149 1.00 8.83 179 VAL B N 1
ATOM 2795 C CA . VAL B 1 128 ? -63.694 4.866 148.813 1.00 8.64 179 VAL B CA 1
ATOM 2796 C C . VAL B 1 128 ? -62.820 4.461 149.994 1.00 10.70 179 VAL B C 1
ATOM 2797 O O . VAL B 1 128 ? -62.846 3.315 150.455 1.00 11.25 179 VAL B O 1
ATOM 2801 N N . ILE B 1 129 ? -62.078 5.431 150.513 1.00 8.43 180 ILE B N 1
ATOM 2802 C CA . ILE B 1 129 ? -61.194 5.209 151.646 1.00 8.87 180 ILE B CA 1
ATOM 2803 C C . ILE B 1 129 ? -61.965 4.765 152.894 1.00 10.47 180 ILE B C 1
ATOM 2804 O O . ILE B 1 129 ? -61.629 3.759 153.514 1.00 9.93 180 ILE B O 1
ATOM 2809 N N . ALA B 1 130 ? -63.020 5.492 153.254 1.00 10.74 181 ALA B N 1
ATOM 2810 C CA . ALA B 1 130 ? -63.750 5.175 154.471 1.00 7.25 181 ALA B CA 1
ATOM 2811 C C . ALA B 1 130 ? -64.449 3.821 154.340 1.00 10.92 181 ALA B C 1
ATOM 2812 O O . ALA B 1 130 ? -64.525 3.065 155.300 1.00 11.43 181 ALA B O 1
ATOM 2814 N N . GLY B 1 131 ? -64.961 3.532 153.146 1.00 11.50 182 GLY B N 1
ATOM 2815 C CA . GLY B 1 131 ? -65.606 2.256 152.880 1.00 11.49 182 GLY B CA 1
ATOM 2816 C C . GLY B 1 131 ? -64.625 1.101 152.965 1.00 11.35 182 GLY B C 1
ATOM 2817 O O . GLY B 1 131 ? -64.974 0.007 153.448 1.00 12.04 182 GLY B O 1
ATOM 2818 N N . ASP B 1 132 ? -63.405 1.332 152.489 1.00 10.67 183 ASP B N 1
ATOM 2819 C CA . ASP B 1 132 ? -62.351 0.318 152.569 1.00 12.08 183 ASP B CA 1
ATOM 2820 C C . ASP B 1 132 ? -62.014 -0.008 154.025 1.00 12.66 183 ASP B C 1
ATOM 2821 O O . ASP B 1 132 ? -61.891 -1.182 154.396 1.00 12.09 183 ASP B O 1
ATOM 2826 N N . VAL B 1 133 ? -61.884 1.025 154.850 1.00 9.95 184 VAL B N 1
ATOM 2827 C CA . VAL B 1 133 ? -61.570 0.830 156.258 1.00 9.58 184 VAL B CA 1
ATOM 2828 C C . VAL B 1 133 ? -62.784 0.231 156.998 1.00 12.92 184 VAL B C 1
ATOM 2829 O O . VAL B 1 133 ? -62.623 -0.611 157.868 1.00 12.62 184 VAL B O 1
ATOM 2833 N N . ALA B 1 134 ? -63.996 0.648 156.636 1.00 10.85 185 ALA B N 1
ATOM 2834 C CA . ALA B 1 134 ? -65.202 0.046 157.227 1.00 10.92 185 ALA B CA 1
ATOM 2835 C C . ALA B 1 134 ? -65.279 -1.443 156.914 1.00 10.80 185 ALA B C 1
ATOM 2836 O O . ALA B 1 134 ? -65.634 -2.247 157.783 1.00 12.79 185 ALA B O 1
ATOM 2838 N N . SER B 1 135 ? -64.934 -1.809 155.681 1.00 11.03 186 SER B N 1
ATOM 2839 C CA . SER B 1 135 ? -64.868 -3.213 155.285 1.00 11.12 186 SER B CA 1
ATOM 2840 C C . SER B 1 135 ? -63.873 -3.984 156.163 1.00 14.64 186 SER B C 1
ATOM 2841 O O . SER B 1 135 ? -64.171 -5.080 156.637 1.00 13.30 186 SER B O 1
ATOM 2844 N N . ASP B 1 136 ? -62.688 -3.418 156.386 1.00 13.14 187 ASP B N 1
ATOM 2845 C CA . ASP B 1 136 ? -61.714 -4.078 157.253 1.00 12.68 187 ASP B CA 1
ATOM 2846 C C . ASP B 1 136 ? -62.262 -4.265 158.666 1.00 13.55 187 ASP B C 1
ATOM 2847 O O . ASP B 1 136 ? -62.199 -5.363 159.224 1.00 13.75 187 ASP B O 1
ATOM 2852 N N . ILE B 1 137 ? -62.830 -3.205 159.230 1.00 11.42 188 ILE B N 1
ATOM 2853 C CA . ILE B 1 137 ? -63.375 -3.269 160.582 1.00 10.11 188 ILE B CA 1
ATOM 2854 C C . ILE B 1 137 ? -64.497 -4.303 160.683 1.00 12.98 188 ILE B C 1
ATOM 2855 O O . ILE B 1 137 ? -64.522 -5.120 161.608 1.00 13.60 188 ILE B O 1
ATOM 2860 N N . GLY B 1 138 ? -65.410 -4.278 159.717 1.00 11.78 189 GLY B N 1
ATOM 2861 C CA . GLY B 1 138 ? -66.583 -5.137 159.762 1.00 11.91 189 GLY B CA 1
ATOM 2862 C C . GLY B 1 138 ? -66.216 -6.593 159.576 1.00 14.80 189 GLY B C 1
ATOM 2863 O O . GLY B 1 138 ? -66.944 -7.483 160.011 1.00 16.72 189 GLY B O 1
ATOM 2864 N N . ASN B 1 139 ? -65.071 -6.836 158.949 1.00 13.79 190 ASN B N 1
ATOM 2865 C CA . ASN B 1 139 ? -64.625 -8.205 158.722 1.00 17.26 190 ASN B CA 1
ATOM 2866 C C . ASN B 1 139 ? -63.572 -8.649 159.728 1.00 15.89 190 ASN B C 1
ATOM 2867 O O . ASN B 1 139 ? -62.883 -9.653 159.527 1.00 15.20 190 ASN B O 1
ATOM 2872 N N . GLY B 1 140 ? -63.471 -7.898 160.818 1.00 15.17 191 GLY B N 1
ATOM 2873 C CA . GLY B 1 140 ? -62.633 -8.265 161.941 1.00 16.40 191 GLY B CA 1
ATOM 2874 C C . GLY B 1 140 ? -61.148 -8.053 161.701 1.00 14.27 191 GLY B C 1
ATOM 2875 O O . GLY B 1 140 ? -60.327 -8.648 162.403 1.00 15.86 191 GLY B O 1
ATOM 2876 N N . ARG B 1 141 ? -60.801 -7.212 160.724 1.00 11.99 192 ARG B N 1
ATOM 2877 C CA . ARG B 1 141 ? -59.396 -6.999 160.346 1.00 14.02 192 ARG B CA 1
ATOM 2878 C C . ARG B 1 141 ? -58.789 -5.760 160.996 1.00 16.79 192 ARG B C 1
ATOM 2879 O O . ARG B 1 141 ? -57.630 -5.422 160.725 1.00 15.10 192 ARG B O 1
ATOM 2887 N N . GLY B 1 142 ? -59.556 -5.074 161.843 1.00 13.41 193 GLY B N 1
ATOM 2888 C CA . GLY B 1 142 ? -59.056 -3.880 162.510 1.00 13.77 193 GLY B CA 1
ATOM 2889 C C . GLY B 1 142 ? -59.300 -2.657 161.657 1.00 12.03 193 GLY B C 1
ATOM 2890 O O . GLY B 1 142 ? -59.835 -2.780 160.554 1.00 14.36 193 GLY B O 1
ATOM 2891 N N . PRO B 1 143 ? -58.845 -1.480 162.117 1.00 12.80 194 PRO B N 1
ATOM 2892 C CA . PRO B 1 143 ? -57.977 -1.254 163.279 1.00 14.70 194 PRO B CA 1
ATOM 2893 C C . PRO B 1 143 ? -58.684 -1.234 164.626 1.00 16.65 194 PRO B C 1
ATOM 2894 O O . PRO B 1 143 ? -58.002 -1.206 165.653 1.00 17.85 194 PRO B O 1
ATOM 2898 N N . VAL B 1 144 ? -60.013 -1.225 164.622 1.00 15.11 195 VAL B N 1
ATOM 2899 C CA . VAL B 1 144 ? -60.764 -1.281 165.867 1.00 15.05 195 VAL B CA 1
ATOM 2900 C C . VAL B 1 144 ? -61.824 -2.366 165.737 1.00 13.85 195 VAL B C 1
ATOM 2901 O O . VAL B 1 144 ? -62.135 -2.807 164.631 1.00 15.34 195 VAL B O 1
ATOM 2905 N N . ASP B 1 145 ? -62.356 -2.812 166.870 1.00 14.38 196 ASP B N 1
ATOM 2906 C CA . ASP B 1 145 ? -63.435 -3.798 166.866 1.00 16.87 196 ASP B CA 1
ATOM 2907 C C . ASP B 1 145 ? -64.719 -3.178 166.328 1.00 17.04 196 ASP B C 1
ATOM 2908 O O . ASP B 1 145 ? -64.992 -2.001 166.570 1.00 16.01 196 ASP B O 1
ATOM 2913 N N . GLU B 1 146 ? -65.504 -3.969 165.602 1.00 16.18 197 GLU B N 1
ATOM 2914 C CA . GLU B 1 146 ? -66.688 -3.436 164.929 1.00 16.56 197 GLU B CA 1
ATOM 2915 C C . GLU B 1 146 ? -67.698 -2.816 165.891 1.00 16.17 197 GLU B C 1
ATOM 2916 O O . GLU B 1 146 ? -68.415 -1.890 165.526 1.00 17.91 197 GLU B O 1
ATOM 2922 N N . ASP B 1 147 ? -67.742 -3.294 167.127 1.00 17.08 198 ASP B N 1
ATOM 2923 C CA . ASP B 1 147 ? -68.752 -2.799 168.054 1.00 17.36 198 ASP B CA 1
ATOM 2924 C C . ASP B 1 147 ? -68.517 -1.328 168.420 1.00 18.32 198 ASP B C 1
ATOM 2925 O O . ASP B 1 147 ? -69.428 -0.658 168.892 1.00 18.69 198 ASP B O 1
ATOM 2930 N N . LEU B 1 148 ? -67.310 -0.816 168.182 1.00 14.68 199 LEU B N 1
ATOM 2931 C CA . LEU B 1 148 ? -67.015 0.576 168.503 1.00 14.22 199 LEU B CA 1
ATOM 2932 C C . LEU B 1 148 ? -67.494 1.535 167.410 1.00 14.21 199 LEU B C 1
ATOM 2933 O O . LEU B 1 148 ? -67.505 2.747 167.603 1.00 15.60 199 LEU B O 1
ATOM 2938 N N . VAL B 1 149 ? -67.897 1.004 166.265 1.00 13.90 200 VAL B N 1
ATOM 2939 C CA . VAL B 1 149 ? -68.331 1.877 165.174 1.00 12.23 200 VAL B CA 1
ATOM 2940 C C . VAL B 1 149 ? -69.846 2.029 165.225 1.00 14.75 200 VAL B C 1
ATOM 2941 O O . VAL B 1 149 ? -70.576 1.059 165.061 1.00 16.66 200 VAL B O 1
ATOM 2945 N N . LEU B 1 150 ? -70.310 3.255 165.455 1.00 12.08 201 LEU B N 1
ATOM 2946 C CA . LEU B 1 150 ? -71.743 3.510 165.579 1.00 13.65 201 LEU B CA 1
ATOM 2947 C C . LEU B 1 150 ? -72.428 3.500 164.224 1.00 14.12 201 LEU B C 1
ATOM 2948 O O . LEU B 1 150 ? -73.602 3.126 164.107 1.00 14.71 201 LEU B O 1
ATOM 2953 N N . GLY B 1 151 ? -71.697 3.921 163.196 1.00 10.54 202 GLY B N 1
ATOM 2954 C CA . GLY B 1 151 ? -72.275 4.012 161.869 1.00 11.87 202 GLY B CA 1
ATOM 2955 C C . GLY B 1 151 ? -71.294 4.577 160.863 1.00 10.88 202 GLY B C 1
ATOM 2956 O O . GLY B 1 151 ? -70.296 5.219 161.237 1.00 12.28 202 GLY B O 1
ATOM 2957 N N . VAL B 1 152 ? -71.584 4.310 159.592 1.00 10.70 203 VAL B N 1
ATOM 2958 C CA . VAL B 1 152 ? -70.785 4.766 158.462 1.00 10.07 203 VAL B CA 1
ATOM 2959 C C . VAL B 1 152 ? -71.705 5.315 157.384 1.00 9.89 203 VAL B C 1
ATOM 2960 O O . VAL B 1 152 ? -72.696 4.664 157.028 1.00 11.17 203 VAL B O 1
ATOM 2964 N N . THR B 1 153 ? -71.392 6.492 156.851 1.00 9.61 204 THR B N 1
ATOM 2965 C CA . THR B 1 153 ? -72.107 6.980 155.666 1.00 9.26 204 THR B CA 1
ATOM 2966 C C . THR B 1 153 ? -71.106 7.413 154.603 1.00 9.59 204 THR B C 1
ATOM 2967 O O . THR B 1 153 ? -70.163 8.166 154.873 1.00 9.74 204 THR B O 1
ATOM 2971 N N . LEU B 1 154 ? -71.335 6.914 153.393 1.00 9.91 205 LEU B N 1
ATOM 2972 C CA . LEU B 1 154 ? -70.461 7.129 152.257 1.00 9.53 205 LEU B CA 1
ATOM 2973 C C . LEU B 1 154 ? -71.226 7.849 151.167 1.00 9.91 205 LEU B C 1
ATOM 2974 O O . LEU B 1 154 ? -72.210 7.309 150.637 1.00 11.34 205 LEU B O 1
ATOM 2979 N N . ILE B 1 155 ? -70.765 9.051 150.827 1.00 8.48 206 ILE B N 1
ATOM 2980 C CA . ILE B 1 155 ? -71.366 9.810 149.740 1.00 10.35 206 ILE B CA 1
ATOM 2981 C C . ILE B 1 155 ? -70.479 9.695 148.501 1.00 9.02 206 ILE B C 1
ATOM 2982 O O . ILE B 1 155 ? -69.290 9.989 148.552 1.00 8.91 206 ILE B O 1
ATOM 2987 N N . ALA B 1 156 ? -71.067 9.231 147.400 1.00 8.92 207 ALA B N 1
ATOM 2988 C CA . ALA B 1 156 ? -70.378 9.058 146.113 1.00 10.38 207 ALA B CA 1
ATOM 2989 C C . ALA B 1 156 ? -69.206 8.093 146.217 1.00 11.22 207 ALA B C 1
ATOM 2990 O O . ALA B 1 156 ? -68.073 8.417 145.869 1.00 10.85 207 ALA B O 1
ATOM 2992 N N . ASP B 1 157 ? -69.510 6.891 146.682 1.00 11.22 208 ASP B N 1
ATOM 2993 C CA . ASP B 1 157 ? -68.532 5.821 146.833 1.00 9.74 208 ASP B CA 1
ATOM 2994 C C . ASP B 1 157 ? -68.205 5.186 145.479 1.00 11.98 208 ASP B C 1
ATOM 2995 O O . ASP B 1 157 ? -69.076 4.605 144.843 1.00 12.34 208 ASP B O 1
ATOM 3000 N N . GLY B 1 158 ? -66.948 5.284 145.047 1.00 11.36 209 GLY B N 1
ATOM 3001 C CA . GLY B 1 158 ? -66.541 4.698 143.783 1.00 9.58 209 GLY B CA 1
ATOM 3002 C C . GLY B 1 158 ? -66.636 3.181 143.726 1.00 11.51 209 GLY B C 1
ATOM 3003 O O . GLY B 1 158 ? -66.616 2.608 142.636 1.00 11.94 209 GLY B O 1
ATOM 3004 N N . ARG B 1 159 ? -66.729 2.537 144.890 1.00 11.67 210 ARG B N 1
ATOM 3005 C CA . ARG B 1 159 ? -66.928 1.085 144.967 1.00 11.99 210 ARG B CA 1
ATOM 3006 C C . ARG B 1 159 ? -68.350 0.697 145.384 1.00 11.54 210 ARG B C 1
ATOM 3007 O O . ARG B 1 159 ? -68.582 -0.430 145.837 1.00 12.57 210 ARG B O 1
ATOM 3015 N N . ARG B 1 160 ? -69.293 1.626 145.237 1.00 11.78 211 ARG B N 1
ATOM 3016 C CA . ARG B 1 160 ? -70.700 1.351 145.565 1.00 10.38 211 ARG B CA 1
ATOM 3017 C C . ARG B 1 160 ? -71.233 0.127 144.834 1.00 14.85 211 ARG B C 1
ATOM 3018 O O . ARG B 1 160 ? -71.058 -0.020 143.624 1.00 12.87 211 ARG B O 1
ATOM 3026 N N . GLN B 1 161 ? -71.891 -0.746 145.589 1.00 14.28 212 GLN B N 1
ATOM 3027 C CA . GLN B 1 161 ? -72.335 -2.037 145.087 1.00 16.13 212 GLN B CA 1
ATOM 3028 C C . GLN B 1 161 ? -73.729 -2.321 145.628 1.00 20.44 212 GLN B C 1
ATOM 3029 O O . GLN B 1 161 ? -73.938 -2.282 146.842 1.00 18.94 212 GLN B O 1
ATOM 3035 N N . GLN B 1 162 ? -74.681 -2.575 144.732 1.00 20.88 213 GLN B N 1
ATOM 3036 C CA . GLN B 1 162 ? -76.024 -2.956 145.160 1.00 25.07 213 GLN B CA 1
ATOM 3037 C C . GLN B 1 162 ? -75.934 -4.226 145.987 1.00 22.01 213 GLN B C 1
ATOM 3038 O O . GLN B 1 162 ? -75.269 -5.194 145.598 1.00 25.96 213 GLN B O 1
ATOM 3044 N N . GLY B 1 163 ? -76.584 -4.210 147.139 1.00 24.00 214 GLY B N 1
ATOM 3045 C CA . GLY B 1 163 ? -76.629 -5.379 147.987 1.00 22.78 214 GLY B CA 1
ATOM 3046 C C . GLY B 1 163 ? -75.625 -5.288 149.111 1.00 21.67 214 GLY B C 1
ATOM 3047 O O . GLY B 1 163 ? -75.684 -6.077 150.057 1.00 19.15 214 GLY B O 1
ATOM 3048 N N . VAL B 1 164 ? -74.715 -4.317 149.008 1.00 15.33 215 VAL B N 1
ATOM 3049 C CA . VAL B 1 164 ? -73.677 -4.129 150.006 1.00 15.23 215 VAL B CA 1
ATOM 3050 C C . VAL B 1 164 ? -73.840 -2.778 150.677 1.00 13.60 215 VAL B C 1
ATOM 3051 O O . VAL B 1 164 ? -73.655 -1.727 150.059 1.00 14.88 215 VAL B O 1
ATOM 3055 N N . GLY B 1 165 ? -74.194 -2.821 151.953 1.00 13.62 216 GLY B N 1
ATOM 3056 C CA . GLY B 1 165 ? -74.559 -1.624 152.680 1.00 12.95 216 GLY B CA 1
ATOM 3057 C C . GLY B 1 165 ? -75.977 -1.204 152.356 1.00 15.38 216 GLY B C 1
ATOM 3058 O O . GLY B 1 165 ? -76.590 -1.724 151.422 1.00 15.70 216 GLY B O 1
ATOM 3059 N N . ASN B 1 166 ? -76.497 -0.272 153.142 1.00 14.72 217 ASN B N 1
ATOM 3060 C CA . ASN B 1 166 ? -77.804 0.331 152.877 1.00 14.46 217 ASN B CA 1
ATOM 3061 C C . ASN B 1 166 ? -77.716 1.349 151.749 1.00 17.90 217 ASN B C 1
ATOM 3062 O O . ASN B 1 166 ? -76.943 2.288 151.858 1.00 20.53 217 ASN B O 1
ATOM 3067 N N . GLN B 1 167 ? -78.500 1.186 150.680 1.00 18.90 218 GLN B N 1
ATOM 3068 C CA . GLN B 1 167 ? -78.624 2.248 149.685 1.00 19.38 218 GLN B CA 1
ATOM 3069 C C . GLN B 1 167 ? -79.723 3.200 150.116 1.00 17.43 218 GLN B C 1
ATOM 3070 O O . GLN B 1 167 ? -80.898 2.838 150.088 1.00 20.32 218 GLN B O 1
ATOM 3076 N N . VAL B 1 168 ? -79.363 4.417 150.511 1.00 12.74 219 VAL B N 1
ATOM 3077 C CA . VAL B 1 168 ? -80.377 5.347 151.009 1.00 13.18 219 VAL B CA 1
ATOM 3078 C C . VAL B 1 168 ? -81.213 5.842 149.838 1.00 15.39 219 VAL B C 1
ATOM 3079 O O . VAL B 1 168 ? -80.691 6.482 148.927 1.00 14.79 219 VAL B O 1
ATOM 3083 N N . PRO B 1 169 ? -82.523 5.535 149.847 1.00 14.15 220 PRO B N 1
ATOM 3084 C CA . PRO B 1 169 ? -83.357 5.909 148.700 1.00 13.04 220 PRO B CA 1
ATOM 3085 C C . PRO B 1 169 ? -83.454 7.428 148.566 1.00 14.27 220 PRO B C 1
ATOM 3086 O O . PRO B 1 169 ? -83.482 8.122 149.583 1.00 14.99 220 PRO B O 1
ATOM 3090 N N . PRO B 1 170 ? -83.502 7.940 147.328 1.00 14.32 221 PRO B 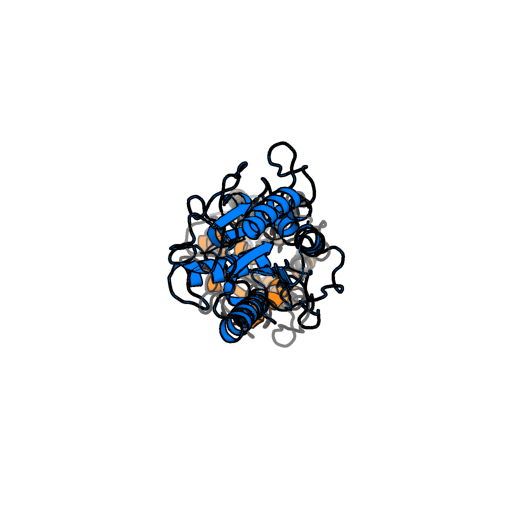N 1
ATOM 3091 C CA . PRO B 1 170 ? -83.498 7.165 146.086 1.00 13.10 221 PRO B CA 1
ATOM 3092 C C . PRO B 1 170 ? -82.121 6.642 145.703 1.00 14.01 221 PRO B C 1
ATOM 3093 O O . PRO B 1 170 ? -81.117 7.356 145.802 1.00 16.23 221 PRO B O 1
ATOM 3097 N N . SER B 1 171 ? -82.078 5.390 145.260 1.00 15.46 222 SER B N 1
ATOM 3098 C CA . SER B 1 171 ? -80.823 4.764 144.859 1.00 13.93 222 SER B CA 1
ATOM 3099 C C . SER B 1 171 ? -80.728 4.640 143.337 1.00 14.71 222 SER B C 1
ATOM 3100 O O . SER B 1 171 ? -81.530 3.930 142.724 1.00 17.74 222 SER B O 1
ATOM 3103 N N . PRO B 1 172 ? -79.767 5.341 142.715 1.00 12.94 223 PRO B N 1
ATOM 3104 C CA . PRO B 1 172 ? -79.619 5.299 141.256 1.00 16.74 223 PRO B CA 1
ATOM 3105 C C . PRO B 1 172 ? -79.165 3.951 140.723 1.00 17.28 223 PRO B C 1
ATOM 3106 O O . PRO B 1 172 ? -78.515 3.158 141.412 1.00 17.78 223 PRO B O 1
ATOM 3110 N N . ARG B 1 173 ? -79.520 3.711 139.467 1.00 18.20 224 ARG B N 1
ATOM 3111 C CA . ARG B 1 173 ? -79.115 2.515 138.747 1.00 21.24 224 ARG B CA 1
ATOM 3112 C C . ARG B 1 173 ? -77.623 2.553 138.453 1.00 16.17 224 ARG B C 1
ATOM 3113 O O . ARG B 1 173 ? -77.082 3.612 138.150 1.00 19.04 224 ARG B O 1
ATOM 3121 N N . GLY B 1 174 ? -76.974 1.396 138.536 1.00 17.61 225 GLY B N 1
ATOM 3122 C CA . GLY B 1 174 ? -75.560 1.276 138.225 1.00 19.93 225 GLY B CA 1
ATOM 3123 C C . GLY B 1 174 ? -74.672 1.144 139.453 1.00 19.87 225 GLY B C 1
ATOM 3124 O O . GLY B 1 174 ? -75.024 1.581 140.547 1.00 20.51 225 GLY B O 1
ATOM 3125 N N . GLU B 1 175 ? -73.512 0.533 139.259 1.00 18.37 226 GLU B N 1
ATOM 3126 C CA . GLU B 1 175 ? -72.528 0.334 140.320 1.00 15.98 226 GLU B CA 1
ATOM 3127 C C . GLU B 1 175 ? -71.483 1.444 140.281 1.00 14.89 226 GLU B C 1
ATOM 3128 O O . GLU B 1 175 ? -71.439 2.241 139.340 1.00 14.55 226 GLU B O 1
ATOM 3134 N N . GLY B 1 176 ? -70.631 1.483 141.299 1.00 12.67 227 GLY B N 1
ATOM 3135 C CA . GLY B 1 176 ? -69.547 2.451 141.327 1.00 10.88 227 GLY B CA 1
ATOM 3136 C C . GLY B 1 176 ? -68.601 2.260 140.151 1.00 13.95 227 GLY B C 1
ATOM 3137 O O . GLY B 1 176 ? -68.480 1.157 139.624 1.00 13.75 227 GLY B O 1
ATOM 3138 N N . ALA B 1 177 ? -67.932 3.333 139.739 1.00 11.05 228 ALA B N 1
ATOM 3139 C CA . ALA B 1 177 ? -67.036 3.281 138.588 1.00 11.27 228 ALA B CA 1
ATOM 3140 C C . ALA B 1 177 ? -65.949 2.219 138.777 1.00 11.40 228 ALA B C 1
ATOM 3141 O O . ALA B 1 177 ? -65.541 1.585 137.812 1.00 14.46 228 ALA B O 1
ATOM 3143 N N . GLU B 1 178 ? -65.487 2.023 140.011 1.00 11.00 229 GLU B N 1
ATOM 3144 C CA . GLU B 1 178 ? -64.421 1.031 140.251 1.00 11.75 229 GLU B CA 1
ATOM 3145 C C . GLU B 1 178 ? -64.936 -0.392 140.093 1.00 15.24 229 GLU B C 1
ATOM 3146 O O . GLU B 1 178 ? -64.151 -1.330 139.980 1.00 13.73 229 GLU B O 1
ATOM 3152 N N . ILE B 1 179 ? -66.257 -0.554 140.118 1.00 13.79 230 ILE B N 1
ATOM 3153 C CA . ILE B 1 179 ? -66.869 -1.855 139.835 1.00 14.40 230 ILE B CA 1
ATOM 3154 C C . ILE B 1 179 ? -67.018 -2.056 138.337 1.00 14.67 230 ILE B C 1
ATOM 3155 O O . ILE B 1 179 ? -66.562 -3.053 137.771 1.00 17.35 230 ILE B O 1
ATOM 3160 N N . THR B 1 180 ? -67.660 -1.083 137.702 1.00 16.00 231 THR B N 1
ATOM 3161 C CA . THR B 1 180 ? -67.912 -1.112 136.268 1.00 17.51 231 THR B CA 1
ATOM 3162 C C . THR B 1 180 ? -66.613 -1.237 135.457 1.00 18.22 231 THR B C 1
ATOM 3163 O O . THR B 1 180 ? -66.570 -1.942 134.446 1.00 18.01 231 THR B O 1
ATOM 3167 N N . LEU B 1 181 ? -65.552 -0.577 135.915 1.00 14.26 232 LEU B N 1
ATOM 3168 C CA . LEU B 1 181 ? -64.270 -0.570 135.198 1.00 15.32 232 LEU B CA 1
ATOM 3169 C C . LEU B 1 181 ? -63.223 -1.555 135.746 1.00 17.07 232 LEU B C 1
ATOM 3170 O O . LEU B 1 181 ? -62.061 -1.508 135.339 1.00 18.74 232 LEU B O 1
ATOM 3175 N N . HIS B 1 182 ? -63.632 -2.444 136.649 1.00 15.11 233 HIS B N 1
ATOM 3176 C CA . HIS B 1 182 ? -62.705 -3.366 137.318 1.00 16.59 233 HIS B CA 1
ATOM 3177 C C . HIS B 1 182 ? -61.837 -4.181 136.348 1.00 20.95 233 HIS B C 1
ATOM 3178 O O . HIS B 1 182 ? -60.663 -4.449 136.628 1.00 21.16 233 HIS B O 1
ATOM 3185 N N . GLU B 1 183 ? -62.408 -4.570 135.213 1.00 24.28 234 GLU B N 1
ATOM 3186 C CA . GLU B 1 183 ? -61.697 -5.448 134.281 1.00 26.66 234 GLU B CA 1
ATOM 3187 C C . GLU B 1 183 ? -60.965 -4.717 133.160 1.00 26.95 234 GLU B C 1
ATOM 3188 O O . GLU B 1 183 ? -60.437 -5.352 132.251 1.00 28.98 234 GLU B O 1
ATOM 3194 N N . VAL B 1 184 ? -60.938 -3.392 133.207 1.00 22.76 235 VAL B N 1
ATOM 3195 C CA . VAL B 1 184 ? -60.402 -2.628 132.089 1.00 25.10 235 VAL B CA 1
ATOM 3196 C C . VAL B 1 184 ? -58.885 -2.578 132.133 1.00 27.75 235 VAL B C 1
ATOM 3197 O O . VAL B 1 184 ? -58.300 -2.227 133.156 1.00 25.81 235 VAL B O 1
ATOM 3201 N N . PRO B 1 185 ? -58.238 -2.941 131.013 1.00 28.63 236 PRO B N 1
ATOM 3202 C CA . PRO B 1 185 ? -56.778 -2.857 130.928 1.00 30.14 236 PRO B CA 1
ATOM 3203 C C . PRO B 1 185 ? -56.300 -1.408 130.986 1.00 28.98 236 PRO B C 1
ATOM 3204 O O . PRO B 1 185 ? -57.108 -0.484 130.848 1.00 26.18 236 PRO B O 1
ATOM 3208 N N . VAL B 1 186 ? -55.002 -1.237 131.214 1.00 25.56 237 VAL B N 1
ATOM 3209 C CA . VAL B 1 186 ? -54.308 0.040 131.086 1.00 22.50 237 VAL B CA 1
ATOM 3210 C C . VAL B 1 186 ? -54.513 0.977 132.279 1.00 23.92 237 VAL B C 1
ATOM 3211 O O . VAL B 1 186 ? -53.561 1.632 132.696 1.00 24.06 237 VAL B O 1
ATOM 3215 N N . LEU B 1 187 ? -55.720 1.029 132.845 1.00 18.54 238 LEU B N 1
ATOM 3216 C CA . LEU B 1 187 ? -55.995 2.000 133.911 1.00 17.31 238 LEU B CA 1
ATOM 3217 C C . LEU B 1 187 ? -55.091 1.819 135.130 1.00 18.59 238 LEU B C 1
ATOM 3218 O O . LEU B 1 187 ? -54.550 2.790 135.665 1.00 17.38 238 LEU B O 1
ATOM 3223 N N . SER B 1 188 ? -54.928 0.580 135.574 1.00 16.85 239 SER B N 1
ATOM 3224 C CA . SER B 1 188 ? -54.128 0.323 136.764 1.00 17.11 239 SER B CA 1
ATOM 3225 C C . SER B 1 188 ? -52.664 0.715 136.519 1.00 19.15 239 SER B C 1
ATOM 3226 O O . SER B 1 188 ? -52.015 1.301 137.388 1.00 18.22 239 SER B O 1
ATOM 3229 N N . GLY B 1 189 ? -52.162 0.421 135.321 1.00 20.44 240 GLY B N 1
ATOM 3230 C CA . GLY B 1 189 ? -50.803 0.789 134.953 1.00 20.79 240 GLY B CA 1
ATOM 3231 C C . GLY B 1 189 ? -50.575 2.287 134.833 1.00 23.45 240 GLY B C 1
ATOM 3232 O O . GLY B 1 189 ? -49.433 2.754 134.930 1.00 21.84 240 GLY B O 1
ATOM 3233 N N . LEU B 1 190 ? -51.653 3.040 134.617 1.00 18.40 241 LEU B N 1
ATOM 3234 C CA . LEU B 1 190 ? -51.558 4.492 134.508 1.00 18.43 241 LEU B CA 1
ATOM 3235 C C . LEU B 1 190 ? -51.726 5.168 135.866 1.00 17.40 241 LEU B C 1
ATOM 3236 O O . LEU B 1 190 ? -51.661 6.395 135.961 1.00 19.77 241 LEU B O 1
ATOM 3241 N N . GLY B 1 191 ? -51.946 4.368 136.905 1.00 14.27 242 GLY B N 1
ATOM 3242 C CA . GLY B 1 191 ? -51.941 4.877 138.268 1.00 14.55 242 GLY B CA 1
ATOM 3243 C C . GLY B 1 191 ? -53.316 5.004 138.891 1.00 13.63 242 GLY B C 1
ATOM 3244 O O . GLY B 1 191 ? -53.476 5.628 139.943 1.00 13.07 242 GLY B O 1
ATOM 3245 N N . LEU B 1 192 ? -54.320 4.431 138.243 1.00 13.08 243 LEU B N 1
ATOM 3246 C CA . LEU B 1 192 ? -55.678 4.500 138.791 1.00 13.83 243 LEU B CA 1
ATOM 3247 C C . LEU B 1 192 ? -56.361 3.137 138.689 1.00 14.49 243 LEU B C 1
ATOM 3248 O O . LEU B 1 192 ? -57.159 2.863 137.792 1.00 16.25 243 LEU B O 1
ATOM 3253 N N . THR B 1 193 ? -56.018 2.284 139.650 1.00 13.59 244 THR B N 1
ATOM 3254 C CA . THR B 1 193 ? -56.547 0.932 139.720 1.00 13.32 244 THR B CA 1
ATOM 3255 C C . THR B 1 193 ? -58.014 0.932 140.113 1.00 13.20 244 THR B C 1
ATOM 3256 O O . THR B 1 193 ? -58.400 1.496 141.130 1.00 12.56 244 THR B O 1
ATOM 3260 N N . MET B 1 194 ? -58.827 0.307 139.276 1.00 11.09 245 MET B N 1
ATOM 3261 C CA . MET B 1 194 ? -60.248 0.139 139.559 1.00 11.71 245 MET B CA 1
ATOM 3262 C C . MET B 1 194 ? -60.410 -1.152 140.350 1.00 13.15 245 MET B C 1
ATOM 3263 O O . MET B 1 194 ? -60.279 -2.242 139.798 1.00 16.17 245 MET B O 1
ATOM 3268 N N . THR B 1 195 ? -60.672 -1.043 141.650 1.00 12.75 246 THR B N 1
ATOM 3269 C CA . THR B 1 195 ? -60.431 -2.179 142.543 1.00 14.71 246 THR B CA 1
ATOM 3270 C C . THR B 1 195 ? -61.609 -3.142 142.733 1.00 14.35 246 THR B C 1
ATOM 3271 O O . THR B 1 195 ? -61.492 -4.145 143.451 1.00 13.43 246 THR B O 1
ATOM 3275 N N . GLY B 1 196 ? -62.728 -2.861 142.078 1.00 13.42 247 GLY B N 1
ATOM 3276 C CA . GLY B 1 196 ? -63.836 -3.803 142.068 1.00 13.17 247 GLY B CA 1
ATOM 3277 C C . GLY B 1 196 ? -64.503 -3.950 143.417 1.00 13.89 247 GLY B C 1
ATOM 3278 O O . GLY B 1 196 ? -64.334 -3.111 144.299 1.00 13.89 247 GLY B O 1
ATOM 3279 N N . PRO B 1 197 ? -65.306 -5.008 143.578 1.00 13.78 248 PRO B N 1
ATOM 3280 C CA . PRO B 1 197 ? -66.072 -5.228 144.809 1.00 14.71 248 PRO B CA 1
ATOM 3281 C C . PRO B 1 197 ? -65.185 -5.399 146.023 1.00 13.31 248 PRO B C 1
ATOM 3282 O O . PRO B 1 197 ? -64.136 -6.052 145.927 1.00 15.16 248 PRO B O 1
ATOM 3286 N N . ARG B 1 198 ? -65.584 -4.820 147.148 1.00 12.73 249 ARG B N 1
ATOM 3287 C CA . ARG B 1 198 ? -64.816 -4.996 148.383 1.00 13.62 249 ARG B CA 1
ATOM 3288 C C . ARG B 1 198 ? -64.937 -6.426 148.883 1.00 17.73 249 ARG B C 1
ATOM 3289 O O . ARG B 1 198 ? -66.049 -6.929 149.051 1.00 17.15 249 ARG B O 1
ATOM 3297 N N . PRO B 1 199 ? -63.794 -7.084 149.118 1.00 16.50 250 PRO B N 1
ATOM 3298 C CA . PRO B 1 199 ? -63.813 -8.417 149.732 1.00 16.81 250 PRO B CA 1
ATOM 3299 C C . PRO B 1 199 ? -64.524 -8.398 151.083 1.00 18.89 250 PRO B C 1
ATOM 3300 O O . PRO B 1 199 ? -64.195 -7.591 151.951 1.00 20.16 250 PRO B O 1
ATOM 3304 N N . GLY B 1 200 ? -65.512 -9.270 151.251 1.00 16.29 251 GLY B N 1
ATOM 3305 C CA . GLY B 1 200 ? -66.246 -9.328 152.501 1.00 19.37 251 GLY B CA 1
ATOM 3306 C C . GLY B 1 200 ? -67.270 -8.224 152.694 1.00 19.93 251 GLY B C 1
ATOM 3307 O O . GLY B 1 200 ? -67.931 -8.167 153.738 1.00 18.04 251 GLY B O 1
ATOM 3308 N N . GLY B 1 201 ? -67.422 -7.365 151.688 1.00 16.04 252 GLY B N 1
ATOM 3309 C CA . GLY B 1 201 ? -68.332 -6.232 151.789 1.00 16.69 252 GLY B CA 1
ATOM 3310 C C . GLY B 1 201 ? -68.018 -5.458 153.055 1.00 15.54 252 GLY B C 1
ATOM 3311 O O . GLY B 1 201 ? -66.848 -5.251 153.379 1.00 14.94 252 GLY B O 1
ATOM 3312 N N . PHE B 1 202 ? -69.049 -5.061 153.793 1.00 13.10 253 PHE B N 1
ATOM 3313 C CA . PHE B 1 202 ? -68.830 -4.346 155.044 1.00 12.56 253 PHE B CA 1
ATOM 3314 C C . PHE B 1 202 ? -68.911 -5.252 156.276 1.00 13.29 253 PHE B C 1
ATOM 3315 O O . PHE B 1 202 ? -68.836 -4.774 157.397 1.00 12.67 253 PHE B O 1
ATOM 3323 N N . GLY B 1 203 ? -69.050 -6.560 156.077 1.00 13.15 254 GLY B N 1
ATOM 3324 C CA . GLY B 1 203 ? -69.075 -7.479 157.204 1.00 14.67 254 GLY B CA 1
ATOM 3325 C C . GLY B 1 203 ? -70.133 -7.140 158.245 1.00 14.05 254 GLY B C 1
ATOM 3326 O O . GLY B 1 203 ? -71.299 -6.862 157.921 1.00 15.99 254 GLY B O 1
ATOM 3327 N N . ALA B 1 204 ? -69.715 -7.129 159.505 1.00 14.49 255 ALA B N 1
ATOM 3328 C CA . ALA B 1 204 ? -70.614 -6.849 160.612 1.00 13.50 255 ALA B CA 1
ATOM 3329 C C . ALA B 1 204 ? -71.132 -5.422 160.573 1.00 16.68 255 ALA B C 1
ATOM 3330 O O . ALA B 1 204 ? -72.106 -5.112 161.253 1.00 14.88 255 ALA B O 1
ATOM 3332 N N . LEU B 1 205 ? -70.494 -4.557 159.785 1.00 12.57 256 LEU B N 1
ATOM 3333 C CA . LEU B 1 205 ? -70.945 -3.160 159.709 1.00 12.68 256 LEU B CA 1
ATOM 3334 C C . LEU B 1 205 ? -71.990 -2.935 158.621 1.00 13.51 256 LEU B C 1
ATOM 3335 O O . LEU B 1 205 ? -72.513 -1.829 158.477 1.00 14.04 256 LEU B O 1
ATOM 3340 N N . ASP B 1 206 ? -72.293 -3.980 157.859 1.00 14.72 257 ASP B N 1
ATOM 3341 C CA . ASP B 1 206 ? -73.178 -3.849 156.705 1.00 15.38 257 ASP B CA 1
ATOM 3342 C C . ASP B 1 206 ? -74.502 -3.151 157.017 1.00 16.33 257 ASP B C 1
ATOM 3343 O O . ASP B 1 206 ? -74.949 -2.289 156.258 1.00 15.01 257 ASP B O 1
ATOM 3348 N N . GLY B 1 207 ? -75.122 -3.521 158.133 1.00 14.72 258 GLY B N 1
ATOM 3349 C CA . GLY B 1 207 ? -76.412 -2.976 158.505 1.00 20.50 258 GLY B CA 1
ATOM 3350 C C . GLY B 1 207 ? -76.377 -1.515 158.895 1.00 21.43 258 GLY B C 1
ATOM 3351 O O . GLY B 1 207 ? -77.411 -0.852 158.888 1.00 20.21 258 GLY B O 1
ATOM 3352 N N . ARG B 1 208 ? -75.207 -0.993 159.253 1.00 13.32 259 ARG B N 1
ATOM 3353 C CA . ARG B 1 208 ? -75.164 0.419 159.588 1.00 17.99 259 ARG B CA 1
ATOM 3354 C C . ARG B 1 208 ? -74.158 1.184 158.752 1.00 12.65 259 ARG B C 1
ATOM 3355 O O . ARG B 1 208 ? -73.667 2.236 159.159 1.00 13.39 259 ARG B O 1
ATOM 3363 N N . THR B 1 209 ? -73.904 0.667 157.564 1.00 12.68 260 THR B N 1
ATOM 3364 C CA . THR B 1 209 ? -73.156 1.415 156.560 1.00 11.80 260 THR B CA 1
ATOM 3365 C C . THR B 1 209 ? -74.134 1.880 155.487 1.00 14.12 260 THR B C 1
ATOM 3366 O O . THR B 1 209 ? -74.874 1.087 154.925 1.00 15.73 260 THR B O 1
ATOM 3370 N N . ASN B 1 210 ? -74.151 3.184 155.240 1.00 11.53 261 ASN B N 1
ATOM 3371 C CA . ASN B 1 210 ? -75.097 3.787 154.312 1.00 12.42 261 ASN B CA 1
ATOM 3372 C C . ASN B 1 210 ? -74.407 4.349 153.083 1.00 14.11 261 ASN B C 1
ATOM 3373 O O . ASN B 1 210 ? -73.387 5.025 153.189 1.00 14.46 261 ASN B O 1
ATOM 3378 N N . GLU B 1 211 ? -74.990 4.076 151.926 1.00 11.56 262 GLU B N 1
ATOM 3379 C CA . GLU B 1 211 ? -74.497 4.583 150.655 1.00 14.00 262 GLU B CA 1
ATOM 3380 C C . GLU B 1 211 ? -75.441 5.644 150.101 1.00 12.84 262 GLU B C 1
ATOM 3381 O O . GLU B 1 211 ? -76.631 5.370 149.924 1.00 12.65 262 GLU B O 1
ATOM 3387 N N . ILE B 1 212 ? -74.927 6.841 149.827 1.00 9.91 263 ILE B N 1
ATOM 3388 C CA . ILE B 1 212 ? -75.723 7.892 149.183 1.00 11.30 263 ILE B CA 1
ATOM 3389 C C . ILE B 1 212 ? -75.103 8.209 147.826 1.00 11.10 263 ILE B C 1
ATOM 3390 O O . ILE B 1 212 ? -73.899 8.464 147.729 1.00 12.03 263 ILE B O 1
ATOM 3395 N N . CYS B 1 213 ? -75.923 8.183 146.783 1.00 10.77 264 CYS B N 1
ATOM 3396 C CA . CYS B 1 213 ? -75.452 8.434 145.425 1.00 11.16 264 CYS B CA 1
ATOM 3397 C C . CYS B 1 213 ? -76.557 9.101 144.631 1.00 14.66 264 CYS B C 1
ATOM 3398 O O . CYS B 1 213 ? -77.705 8.707 144.743 1.00 13.91 264 CYS B O 1
ATOM 3401 N N . ALA B 1 214 ? -76.215 10.117 143.847 1.00 12.99 265 ALA B N 1
ATOM 3402 C CA . ALA B 1 214 ? -77.195 10.811 143.019 1.00 12.51 265 ALA B CA 1
ATOM 3403 C C . ALA B 1 214 ? -77.172 10.292 141.589 1.00 15.26 265 ALA B C 1
ATOM 3404 O O . ALA B 1 214 ? -76.116 10.004 141.037 1.00 15.22 265 ALA B O 1
ATOM 3406 N N . GLN B 1 215 ? -78.350 10.174 140.992 1.00 15.98 266 GLN B N 1
ATOM 3407 C CA . GLN B 1 215 ? -78.460 9.860 139.573 1.00 17.84 266 GLN B CA 1
ATOM 3408 C C . GLN B 1 215 ? -77.633 10.832 138.722 1.00 18.07 266 GLN B C 1
ATOM 3409 O O . GLN B 1 215 ? -77.754 12.049 138.864 1.00 17.96 266 GLN B O 1
ATOM 3415 N N . GLY B 1 216 ? -76.783 10.292 137.852 1.00 16.01 267 GLY B N 1
ATOM 3416 C CA . GLY B 1 216 ? -75.922 11.111 137.016 1.00 17.75 267 GLY B CA 1
ATOM 3417 C C . GLY B 1 216 ? -74.506 11.271 137.553 1.00 18.19 267 GLY B C 1
ATOM 3418 O O . GLY B 1 216 ? -73.618 11.776 136.858 1.00 17.56 267 GLY B O 1
ATOM 3419 N N . ASP B 1 217 ? -74.291 10.876 138.804 1.00 14.46 268 ASP B N 1
ATOM 3420 C CA . ASP B 1 217 ? -72.944 10.909 139.363 1.00 14.46 268 ASP B CA 1
ATOM 3421 C C . ASP B 1 217 ? -72.212 9.642 138.954 1.00 12.54 268 ASP B C 1
ATOM 3422 O O . ASP B 1 217 ? -72.390 8.596 139.565 1.00 14.01 268 ASP B O 1
ATOM 3427 N N . LEU B 1 218 ? -71.368 9.755 137.938 1.00 14.02 269 LEU B N 1
ATOM 3428 C CA . LEU B 1 218 ? -70.721 8.590 137.340 1.00 15.04 269 LEU B CA 1
ATOM 3429 C C . LEU B 1 218 ? -69.615 7.980 138.201 1.00 14.99 269 LEU B C 1
ATOM 3430 O O . LEU B 1 218 ? -69.101 6.909 137.889 1.00 15.78 269 LEU B O 1
ATOM 3435 N N . ILE B 1 219 ? -69.253 8.645 139.292 1.00 12.09 270 ILE B N 1
ATOM 3436 C CA . ILE B 1 219 ? -68.350 8.042 140.267 1.00 11.27 270 ILE B CA 1
ATOM 3437 C C . ILE B 1 219 ? -68.997 6.857 140.995 1.00 13.00 270 ILE B C 1
ATOM 3438 O O . ILE B 1 219 ? -68.374 5.801 141.171 1.00 12.20 270 ILE B O 1
ATOM 3443 N N . CYS B 1 220 ? -70.256 7.021 141.401 1.00 13.27 271 CYS B N 1
ATOM 3444 C CA . CYS B 1 220 ? -70.892 6.006 142.236 1.00 13.13 271 CYS B CA 1
ATOM 3445 C C . CYS B 1 220 ? -72.029 5.273 141.536 1.00 12.44 271 CYS B C 1
ATOM 3446 O O . CYS B 1 220 ? -72.446 4.208 141.994 1.00 15.19 271 CYS B O 1
ATOM 3449 N N . ALA B 1 221 ? -72.528 5.848 140.444 1.00 13.17 272 ALA B N 1
ATOM 3450 C CA . ALA B 1 221 ? -73.590 5.227 139.645 1.00 15.42 272 ALA B CA 1
ATOM 3451 C C . ALA B 1 221 ? -73.180 5.265 138.189 1.00 15.10 272 ALA B C 1
ATOM 3452 O O . ALA B 1 221 ? -73.504 6.210 137.459 1.00 15.99 272 ALA B O 1
ATOM 3454 N N . ALA B 1 222 ? -72.451 4.237 137.774 1.00 15.43 273 ALA B N 1
ATOM 3455 C CA . ALA B 1 222 ? -71.834 4.236 136.460 1.00 16.26 273 ALA B CA 1
ATOM 3456 C C . ALA B 1 222 ? -72.291 3.032 135.658 1.00 18.25 273 ALA B C 1
ATOM 3457 O O . ALA B 1 222 ? -71.620 2.003 135.643 1.00 20.41 273 ALA B O 1
ATOM 3459 N N . PRO B 1 223 ? -73.450 3.151 134.997 1.00 19.32 274 PRO B N 1
ATOM 3460 C CA . PRO B 1 223 ? -73.871 2.076 134.097 1.00 20.52 274 PRO B CA 1
ATOM 3461 C C . PRO B 1 223 ? -72.812 1.840 133.031 1.00 20.88 274 PRO B C 1
ATOM 3462 O O . PRO B 1 223 ? -72.101 2.774 132.663 1.00 19.74 274 PRO B O 1
ATOM 3466 N N . ALA B 1 224 ? -72.696 0.607 132.554 1.00 23.23 275 ALA B N 1
ATOM 3467 C CA . ALA B 1 224 ? -71.713 0.286 131.524 1.00 24.88 275 ALA B CA 1
ATOM 3468 C C . ALA B 1 224 ? -71.835 1.207 130.303 1.00 23.93 275 ALA B C 1
ATOM 3469 O O . ALA B 1 224 ? -70.829 1.589 129.704 1.00 25.05 275 ALA B O 1
ATOM 3471 N N . GLN B 1 225 ? -73.066 1.576 129.954 1.00 24.07 276 GLN B N 1
ATOM 3472 C CA . GLN B 1 225 ? -73.321 2.478 128.832 1.00 26.32 276 GLN B CA 1
ATOM 3473 C C . GLN B 1 225 ? -72.601 3.833 128.895 1.00 25.45 276 GLN B C 1
ATOM 3474 O O . GLN B 1 225 ? -72.353 4.457 127.863 1.00 25.28 276 GLN B O 1
ATOM 3480 N N . ALA B 1 226 ? -72.272 4.297 130.095 1.00 2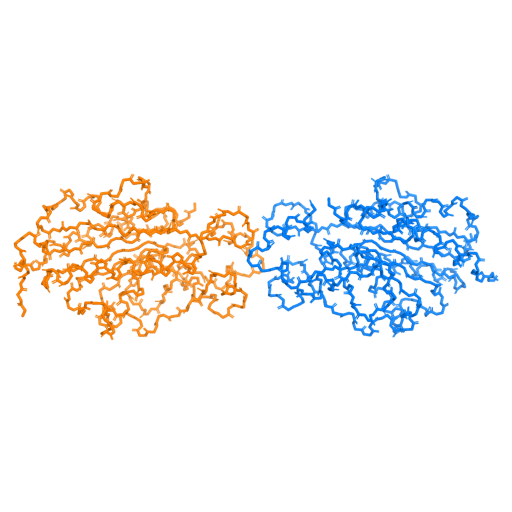2.68 277 ALA B N 1
ATOM 3481 C CA . ALA B 1 226 ? -71.612 5.592 130.228 1.00 22.02 277 ALA B CA 1
ATOM 3482 C C . ALA B 1 226 ? -70.221 5.557 129.613 1.00 22.78 277 ALA B C 1
ATOM 3483 O O . ALA B 1 226 ? -69.639 6.599 129.322 1.00 20.65 277 ALA B O 1
ATOM 3485 N N . PHE B 1 227 ? -69.701 4.366 129.475 1.00 21.69 278 PHE B N 1
ATOM 3486 C CA . PHE B 1 227 ? -68.379 4.171 128.930 1.00 23.86 278 PHE B CA 1
ATOM 3487 C C . PHE B 1 227 ? -68.343 3.675 127.479 1.00 23.14 278 PHE B C 1
ATOM 3488 O O . PHE B 1 227 ? -67.318 3.365 126.993 1.00 26.72 278 PHE B O 1
ATOM 3496 N N . SER B 1 228 ? -69.474 3.645 126.823 1.00 22.77 279 SER B N 1
ATOM 3497 C CA . SER B 1 228 ? -69.494 3.263 125.424 1.00 26.65 279 SER B CA 1
ATOM 3498 C C . SER B 1 228 ? -68.867 4.398 124.636 1.00 27.64 279 SER B C 1
ATOM 3499 O O . SER B 1 228 ? -68.853 5.513 125.042 1.00 28.23 279 SER B O 1
ATOM 3502 N N . PRO B 1 229 ? -68.368 4.077 123.456 1.00 29.22 280 PRO B N 1
ATOM 3503 C CA . PRO B 1 229 ? -67.680 5.053 122.599 1.00 28.66 280 PRO B CA 1
ATOM 3504 C C . PRO B 1 229 ? -68.458 6.362 122.431 1.00 27.26 280 PRO B C 1
ATOM 3505 O O . PRO B 1 229 ? -67.875 7.446 122.517 1.00 26.18 280 PRO B O 1
ATOM 3509 N N . ALA B 1 230 ? -69.768 6.255 122.222 1.00 27.59 281 ALA B N 1
ATOM 3510 C CA . ALA B 1 230 ? -70.617 7.426 122.037 1.00 26.04 281 ALA B CA 1
ATOM 3511 C C . ALA B 1 230 ? -70.681 8.314 123.279 1.00 30.77 281 ALA B C 1
ATOM 3512 O O . ALA B 1 230 ? -70.774 9.539 123.171 1.00 31.21 281 ALA B O 1
ATOM 3514 N N . ASN B 1 231 ? -70.631 7.694 124.456 1.00 30.98 282 ASN B N 1
ATOM 3515 C CA . ASN B 1 231 ? -70.787 8.428 125.711 1.00 25.56 282 ASN B CA 1
ATOM 3516 C C . ASN B 1 231 ? -69.487 8.777 126.424 1.00 24.33 282 ASN B C 1
ATOM 3517 O O . ASN B 1 231 ? -69.479 9.617 127.322 1.00 24.39 282 ASN B O 1
ATOM 3522 N N . LEU B 1 232 ? -68.388 8.151 126.023 1.00 25.09 283 LEU B N 1
ATOM 3523 C CA . LEU B 1 232 ? -67.144 8.302 126.775 1.00 26.10 283 LEU B CA 1
ATOM 3524 C C . LEU B 1 232 ? -66.575 9.731 126.818 1.00 23.14 283 LEU B C 1
ATOM 3525 O O . LEU B 1 232 ? -66.111 10.165 127.867 1.00 20.40 283 LEU B O 1
ATOM 3530 N N . PRO B 1 233 ? -66.589 10.468 125.689 1.00 24.21 284 PRO B N 1
ATOM 3531 C CA . PRO B 1 233 ? -66.039 11.823 125.823 1.00 25.98 284 PRO B CA 1
ATOM 3532 C C . PRO B 1 233 ? -66.820 12.698 126.809 1.00 22.91 284 PRO B C 1
ATOM 3533 O O . PRO B 1 233 ? -66.212 13.453 127.559 1.00 27.59 284 PRO B O 1
ATOM 3537 N N . THR B 1 234 ? -68.142 12.578 126.817 1.00 24.89 285 THR B N 1
ATOM 3538 C CA . THR B 1 234 ? -68.967 13.308 127.775 1.00 25.68 285 THR B CA 1
ATOM 3539 C C . THR B 1 234 ? -68.675 12.850 129.199 1.00 23.93 285 THR B C 1
ATOM 3540 O O . THR B 1 234 ? -68.495 13.660 130.113 1.00 22.13 285 THR B O 1
ATOM 3544 N N . THR B 1 235 ? -68.636 11.536 129.373 1.00 21.10 286 THR B N 1
ATOM 3545 C CA . THR B 1 235 ? -68.321 10.934 130.663 1.00 21.67 286 THR B CA 1
ATOM 3546 C C . THR B 1 235 ? -66.978 11.420 131.217 1.00 23.81 286 THR B C 1
ATOM 3547 O O . THR B 1 235 ? -66.888 11.783 132.390 1.00 21.09 286 THR B O 1
ATOM 3551 N N . LEU B 1 236 ? -65.950 11.465 130.371 1.00 21.27 287 LEU B N 1
ATOM 3552 C CA . LEU B 1 236 ? -64.643 11.980 130.790 1.00 23.95 287 LEU B CA 1
ATOM 3553 C C . LEU B 1 236 ? -64.723 13.418 131.281 1.00 22.53 287 LEU B C 1
ATOM 3554 O O . LEU B 1 236 ? -64.131 13.764 132.305 1.00 24.76 287 LEU B O 1
ATOM 3559 N N . ASN B 1 237 ? -65.451 14.259 130.554 1.00 26.02 288 ASN B N 1
ATOM 3560 C CA . ASN B 1 237 ? -65.630 15.647 130.977 1.00 25.59 288 ASN B CA 1
ATOM 3561 C C . ASN B 1 237 ? -66.322 15.720 132.327 1.00 25.44 288 ASN B C 1
ATOM 3562 O O . ASN B 1 237 ? -65.928 16.491 133.202 1.00 27.75 288 ASN B O 1
ATOM 3567 N N . THR B 1 238 ? -67.349 14.899 132.496 1.00 25.49 289 THR B N 1
ATOM 3568 C CA . THR B 1 238 ? -68.087 14.854 133.752 1.00 22.52 289 THR B CA 1
ATOM 3569 C C . THR B 1 238 ? -67.182 14.455 134.917 1.00 24.96 289 THR B C 1
ATOM 3570 O O . THR B 1 238 ? -67.201 15.089 135.973 1.00 26.74 289 THR B O 1
ATOM 3574 N N . LEU B 1 239 ? -66.375 13.420 134.709 1.00 23.27 290 LEU B N 1
ATOM 3575 C CA . LEU B 1 239 ? -65.458 12.939 135.738 1.00 26.85 290 LEU B CA 1
ATOM 3576 C C . LEU B 1 239 ? -64.348 13.949 136.017 1.00 32.12 290 LEU B C 1
ATOM 3577 O O . LEU B 1 239 ? -63.835 14.027 137.135 1.00 31.88 290 LEU B O 1
ATOM 3582 N N . ALA B 1 240 ? -63.984 14.722 134.998 1.00 34.12 291 ALA B N 1
ATOM 3583 C CA . ALA B 1 240 ? -62.901 15.692 135.122 1.00 35.26 291 ALA B CA 1
ATOM 3584 C C . ALA B 1 240 ? -63.291 17.053 134.543 1.00 41.71 291 ALA B C 1
ATOM 3585 O O . ALA B 1 240 ? -63.852 17.902 135.241 1.00 47.60 291 ALA B O 1
ATOM 3587 N N . PRO B 1 246 ? -72.247 20.190 137.756 1.00 39.93 297 PRO B N 1
ATOM 3588 C CA . PRO B 1 246 ? -72.170 18.738 137.741 1.00 34.59 297 PRO B CA 1
ATOM 3589 C C . PRO B 1 246 ? -72.754 18.125 139.007 1.00 24.36 297 PRO B C 1
ATOM 3590 O O . PRO B 1 246 ? -72.617 18.588 140.092 1.00 21.32 297 PRO B O 1
ATOM 3594 N N . VAL B 1 247 ? -73.473 17.060 138.770 1.00 21.36 298 VAL B N 1
ATOM 3595 C CA . VAL B 1 247 ? -74.162 16.374 139.814 1.00 17.44 298 VAL B CA 1
ATOM 3596 C C . VAL B 1 247 ? -73.285 16.080 141.030 1.00 18.20 298 VAL B C 1
ATOM 3597 O O . VAL B 1 247 ? -73.701 16.254 142.131 1.00 14.75 298 VAL B O 1
ATOM 3601 N N . HIS B 1 248 ? -72.081 15.633 140.757 1.00 15.93 299 HIS B N 1
ATOM 3602 C CA . HIS B 1 248 ? -71.150 15.248 141.809 1.00 14.19 299 HIS B CA 1
ATOM 3603 C C . HIS B 1 248 ? -70.808 16.390 142.772 1.00 15.98 299 HIS B C 1
ATOM 3604 O O . HIS B 1 248 ? -70.408 16.143 143.909 1.00 16.73 299 HIS B O 1
ATOM 3611 N N . ALA B 1 249 ? -70.974 17.632 142.321 1.00 13.63 300 ALA B N 1
ATOM 3612 C CA . ALA B 1 249 ? -70.603 18.786 143.134 1.00 17.19 300 ALA B CA 1
ATOM 3613 C C . ALA B 1 249 ? -71.796 19.355 143.894 1.00 17.00 300 ALA B C 1
ATOM 3614 O O . ALA B 1 249 ? -71.669 20.364 144.590 1.00 16.57 300 ALA B O 1
ATOM 3616 N N . MET B 1 250 ? -72.944 18.697 143.774 1.00 16.79 301 MET B N 1
ATOM 3617 C CA . MET B 1 250 ? -74.199 19.296 144.231 1.00 16.82 301 MET B CA 1
ATOM 3618 C C . MET B 1 250 ? -74.840 18.594 145.431 1.00 13.47 301 MET B C 1
ATOM 3619 O O . MET B 1 250 ? -76.031 18.752 145.671 1.00 13.47 301 MET B O 1
ATOM 3624 N N . TYR B 1 251 ? -74.062 17.835 146.195 1.00 11.53 302 TYR B N 1
ATOM 3625 C CA . TYR B 1 251 ? -74.650 17.049 147.276 1.00 11.43 302 TYR B CA 1
ATOM 3626 C C . TYR B 1 251 ? -75.110 17.859 148.491 1.00 12.32 302 TYR B C 1
ATOM 3627 O O . TYR B 1 251 ? -75.743 17.302 149.393 1.00 13.42 302 TYR B O 1
ATOM 3636 N N . ALA B 1 252 ? -74.788 19.157 148.539 1.00 13.81 303 ALA B N 1
ATOM 3637 C CA . ALA B 1 252 ? -75.337 20.025 149.582 1.00 12.00 303 ALA B CA 1
ATOM 3638 C C . ALA B 1 252 ? -76.706 20.562 149.174 1.00 14.36 303 ALA B C 1
ATOM 3639 O O . ALA B 1 252 ? -77.359 21.260 149.957 1.00 15.36 303 ALA B O 1
ATOM 3641 N N . THR B 1 253 ? -77.130 20.235 147.952 1.00 13.56 304 THR B N 1
ATOM 3642 C CA . THR B 1 253 ? -78.428 20.661 147.420 1.00 13.18 304 THR B CA 1
ATOM 3643 C C . THR B 1 253 ? -79.339 19.454 147.247 1.00 12.68 304 THR B C 1
ATOM 3644 O O . THR B 1 253 ? -78.858 18.318 147.156 1.00 13.87 304 THR B O 1
ATOM 3648 N N . PRO B 1 254 ? -80.664 19.681 147.198 1.00 12.43 305 PRO B N 1
ATOM 3649 C CA . PRO B 1 254 ? -81.592 18.573 146.991 1.00 12.68 305 PRO B CA 1
ATOM 3650 C C . PRO B 1 254 ? -81.882 18.285 145.528 1.00 14.89 305 PRO B C 1
ATOM 3651 O O . PRO B 1 254 ? -82.768 17.490 145.240 1.00 15.18 305 PRO B O 1
ATOM 3655 N N . GLU B 1 255 ? -81.147 18.916 144.619 1.00 13.87 306 GLU B N 1
ATOM 3656 C CA . GLU B 1 255 ? -81.551 18.925 143.216 1.00 17.59 306 GLU B CA 1
ATOM 3657 C C . GLU B 1 255 ? -81.445 17.554 142.536 1.00 17.80 306 GLU B C 1
ATOM 3658 O O . GLU B 1 255 ? -82.333 17.168 141.770 1.00 18.37 306 GLU B O 1
ATOM 3664 N N . PHE B 1 256 ? -80.384 16.806 142.825 1.00 14.69 307 PHE B N 1
ATOM 3665 C CA . PHE B 1 256 ? -80.188 15.523 142.158 1.00 16.33 307 PHE B CA 1
ATOM 3666 C C . PHE B 1 256 ? -80.362 14.324 143.078 1.00 16.60 307 PHE B C 1
ATOM 3667 O O . PHE B 1 256 ? -80.622 13.221 142.611 1.00 20.55 307 PHE B O 1
ATOM 3675 N N . TRP B 1 257 ? -80.216 14.551 144.380 1.00 13.78 308 TRP B N 1
ATOM 3676 C CA . TRP B 1 257 ? -80.556 13.554 145.398 1.00 13.92 308 TRP B CA 1
ATOM 3677 C C . TRP B 1 257 ? -81.159 14.265 146.599 1.00 13.15 308 TRP B C 1
ATOM 3678 O O . TRP B 1 257 ? -80.614 15.256 147.082 1.00 12.10 308 TRP B O 1
ATOM 3689 N N . ASN B 1 258 ? -82.307 13.788 147.061 1.00 13.39 309 ASN B N 1
ATOM 3690 C CA . ASN B 1 258 ? -82.778 14.174 148.378 1.00 10.57 309 ASN B CA 1
ATOM 3691 C C . ASN B 1 258 ? -83.627 13.071 148.979 1.00 12.97 309 ASN B C 1
ATOM 3692 O O . ASN B 1 258 ? -84.164 12.229 148.261 1.00 13.71 309 ASN B O 1
ATOM 3697 N N . SER B 1 259 ? -83.718 13.081 150.301 1.00 12.32 310 SER B N 1
ATOM 3698 C CA . SER B 1 259 ? -84.556 12.150 151.040 1.00 15.34 310 SER B CA 1
ATOM 3699 C C . SER B 1 259 ? -85.680 12.966 151.648 1.00 13.26 310 SER B C 1
ATOM 3700 O O . SER B 1 259 ? -85.474 13.650 152.656 1.00 14.70 310 SER B O 1
ATOM 3703 N N . ASP B 1 260 ? -86.843 12.910 151.009 1.00 13.20 311 ASP B N 1
ATOM 3704 C CA . ASP B 1 260 ? -88.011 13.684 151.427 1.00 13.55 311 ASP B CA 1
ATOM 3705 C C . ASP B 1 260 ? -87.661 15.165 151.577 1.00 15.12 311 ASP B C 1
ATOM 3706 O O . ASP B 1 260 ? -88.143 15.837 152.489 1.00 17.00 311 ASP B O 1
ATOM 3711 N N . GLY B 1 261 ? -86.812 15.648 150.674 1.00 14.94 312 GLY B N 1
ATOM 3712 C CA . GLY B 1 261 ? -86.400 17.044 150.649 1.00 12.23 312 GLY B CA 1
ATOM 3713 C C . GLY B 1 261 ? -84.973 17.281 151.118 1.00 15.69 312 GLY B C 1
ATOM 3714 O O . GLY B 1 261 ? -84.296 18.199 150.646 1.00 13.53 312 GLY B O 1
ATOM 3715 N N . GLU B 1 262 ? -84.505 16.454 152.048 1.00 12.82 313 GLU B N 1
ATOM 3716 C CA . GLU B 1 262 ? -83.187 16.672 152.650 1.00 12.95 313 GLU B CA 1
ATOM 3717 C C . GLU B 1 262 ? -82.038 16.320 151.700 1.00 11.60 313 GLU B C 1
ATOM 3718 O O . GLU B 1 262 ? -81.961 15.194 151.203 1.00 13.95 313 GLU B O 1
ATOM 3724 N N . PRO B 1 263 ? -81.122 17.272 151.473 1.00 11.64 314 PRO B N 1
ATOM 3725 C CA . PRO B 1 263 ? -79.887 16.963 150.744 1.00 11.69 314 PRO B CA 1
ATOM 3726 C C . PRO B 1 263 ? -79.026 15.950 151.496 1.00 10.55 314 PRO B C 1
ATOM 3727 O O . PRO B 1 263 ? -79.217 15.743 152.699 1.00 12.19 314 PRO B O 1
ATOM 3731 N N . ALA B 1 264 ? -78.082 15.335 150.787 1.00 11.17 315 ALA B N 1
ATOM 3732 C CA . ALA B 1 264 ? -77.189 14.344 151.384 1.00 10.91 315 ALA B CA 1
ATOM 3733 C C . ALA B 1 264 ? -76.473 14.860 152.624 1.00 11.23 315 ALA B C 1
ATOM 3734 O O . ALA B 1 264 ? -76.296 14.122 153.594 1.00 11.34 315 ALA B O 1
ATOM 3736 N N . THR B 1 265 ? -76.048 16.120 152.594 1.00 11.57 316 THR B N 1
ATOM 3737 C CA . THR B 1 265 ? -75.348 16.671 153.750 1.00 12.06 316 THR B CA 1
ATOM 3738 C C . THR B 1 265 ? -76.280 16.763 154.957 1.00 13.09 316 THR B C 1
ATOM 3739 O O . THR B 1 265 ? -75.879 16.463 156.081 1.00 12.87 316 THR B O 1
ATOM 3743 N N . GLU B 1 266 ? -77.524 17.174 154.725 1.00 11.68 317 GLU B N 1
ATOM 3744 C CA . GLU B 1 266 ? -78.488 17.286 155.816 1.00 13.65 317 GLU B CA 1
ATOM 3745 C C . GLU B 1 266 ? -78.901 15.920 156.362 1.00 12.10 317 GLU B C 1
ATOM 3746 O O . GLU B 1 266 ? -79.038 15.752 157.582 1.00 13.24 317 GLU B O 1
ATOM 3752 N N . TRP B 1 267 ? -79.117 14.954 155.468 1.00 12.05 318 TRP B N 1
ATOM 3753 C CA . TRP B 1 267 ? -79.444 13.597 155.879 1.00 11.91 318 TRP B CA 1
ATOM 3754 C C . TRP B 1 267 ? -78.341 13.072 156.788 1.00 13.28 318 TRP B C 1
ATOM 3755 O O . TRP B 1 267 ? -78.600 12.502 157.844 1.00 12.16 318 TRP B O 1
ATOM 3766 N N . THR B 1 268 ? -77.104 13.288 156.361 1.00 11.09 319 THR B N 1
ATOM 3767 C CA . THR B 1 268 ? -75.953 12.761 157.078 1.00 9.47 319 THR B CA 1
ATOM 3768 C C . THR B 1 268 ? -75.801 13.474 158.424 1.00 11.41 319 THR B C 1
ATOM 3769 O O . THR B 1 268 ? -75.492 12.843 159.436 1.00 11.86 319 THR B O 1
ATOM 3773 N N . LEU B 1 269 ? -76.027 14.783 158.435 1.00 11.38 320 LEU B N 1
ATOM 3774 C CA . LEU B 1 269 ? -75.937 15.564 159.663 1.00 11.16 320 LEU B CA 1
ATOM 3775 C C . LEU B 1 269 ? -76.962 15.079 160.694 1.00 12.31 320 LEU B C 1
ATOM 3776 O O . LEU B 1 269 ? -76.632 14.859 161.861 1.00 12.90 320 LEU B O 1
ATOM 3781 N N . ASN B 1 270 ? -78.199 14.883 160.259 1.00 12.20 321 ASN B N 1
ATOM 3782 C CA . ASN B 1 270 ? -79.229 14.392 161.168 1.00 13.83 321 ASN B CA 1
ATOM 3783 C C . ASN B 1 270 ? -78.929 12.982 161.666 1.00 15.85 321 ASN B C 1
ATOM 3784 O O . ASN B 1 270 ? -79.069 12.681 162.858 1.00 15.74 321 ASN B O 1
ATOM 3789 N N . TRP B 1 271 ? -78.506 12.131 160.741 1.00 14.43 322 TRP B N 1
ATOM 3790 C CA . TRP B 1 271 ? -78.125 10.758 161.044 1.00 11.46 322 TRP B CA 1
ATOM 3791 C C . TRP B 1 271 ? -77.013 10.719 162.093 1.00 14.60 322 TRP B C 1
ATOM 3792 O O . TRP B 1 271 ? -77.100 9.978 163.082 1.00 14.16 322 TRP B O 1
ATOM 3803 N N . ALA B 1 272 ? -75.980 11.528 161.876 1.00 12.19 323 ALA B N 1
ATOM 3804 C CA . ALA B 1 272 ? -74.842 11.593 162.802 1.00 13.10 323 ALA B CA 1
ATOM 3805 C C . ALA B 1 272 ? -75.252 12.157 164.163 1.00 17.06 323 ALA B C 1
ATOM 3806 O O . ALA B 1 272 ? -74.821 11.659 165.211 1.00 15.99 323 ALA B O 1
ATOM 3808 N N . HIS B 1 273 ? -76.082 13.198 164.141 1.00 14.20 324 HIS B N 1
ATOM 3809 C CA . HIS B 1 273 ? -76.589 13.790 165.373 1.00 17.03 324 HIS B CA 1
ATOM 3810 C C . HIS B 1 273 ? -77.267 12.742 166.246 1.00 18.29 324 HIS B C 1
ATOM 3811 O O . HIS B 1 273 ? -77.024 12.689 167.453 1.00 18.91 324 HIS B O 1
ATOM 3818 N N . GLN B 1 274 ? -78.114 11.911 165.641 1.00 16.76 325 GLN B N 1
ATOM 3819 C CA . GLN B 1 274 ? -78.838 10.895 166.394 1.00 17.48 325 GLN B CA 1
ATOM 3820 C C . GLN B 1 274 ? -77.885 9.851 166.965 1.00 21.06 325 GLN B C 1
ATOM 3821 O O . GLN B 1 274 ? -78.033 9.445 168.114 1.00 18.51 325 GLN B O 1
ATOM 3827 N N . LEU B 1 275 ? -76.905 9.423 166.172 1.00 16.67 326 LEU B N 1
ATOM 3828 C CA . LEU B 1 275 ? -75.916 8.476 166.685 1.00 16.34 326 LEU B CA 1
ATOM 3829 C C . LEU B 1 275 ? -75.137 9.054 167.859 1.00 15.05 326 LEU B C 1
ATOM 3830 O O . LEU B 1 275 ? -74.856 8.345 168.823 1.00 17.70 326 LEU B O 1
ATOM 3835 N N . ILE B 1 276 ? -74.757 10.328 167.769 1.00 15.43 327 ILE B N 1
ATOM 3836 C CA . ILE B 1 276 ? -73.954 10.948 168.818 1.00 15.81 327 ILE B CA 1
ATOM 3837 C C . ILE B 1 276 ? -74.814 11.184 170.060 1.00 21.89 327 ILE B C 1
ATOM 3838 O O . ILE B 1 276 ? -74.390 10.894 171.180 1.00 19.89 327 ILE B O 1
ATOM 3843 N N . GLU B 1 277 ? -76.035 11.673 169.859 1.00 18.68 328 GLU B N 1
ATOM 3844 C CA . GLU B 1 277 ? -76.936 11.906 170.986 1.00 22.28 328 GLU B CA 1
ATOM 3845 C C . GLU B 1 277 ? -77.138 10.630 171.797 1.00 22.43 328 GLU B C 1
ATOM 3846 O O . GLU B 1 277 ? -77.193 10.674 173.029 1.00 24.88 328 GLU B O 1
ATOM 3852 N N . ASN B 1 278 ? -77.214 9.492 171.111 1.00 17.77 329 ASN B N 1
ATOM 3853 C CA . ASN B 1 278 ? -77.480 8.223 171.776 1.00 24.62 329 ASN B CA 1
ATOM 3854 C C . ASN B 1 278 ? -76.249 7.365 172.075 1.00 21.65 329 ASN B C 1
ATOM 3855 O O . ASN B 1 278 ? -76.385 6.224 172.516 1.00 24.24 329 ASN B O 1
ATOM 3860 N N . ALA B 1 279 ? -75.057 7.905 171.847 1.00 20.78 330 ALA B N 1
ATOM 3861 C CA . ALA B 1 279 ? -73.834 7.149 172.086 1.00 18.75 330 ALA B CA 1
ATOM 3862 C C . ALA B 1 279 ? -73.632 6.871 173.573 1.00 20.88 330 ALA B C 1
ATOM 3863 O O . ALA B 1 279 ? -74.150 7.597 174.419 1.00 19.51 330 ALA B O 1
ATOM 3865 N N . PRO B 1 280 ? -72.873 5.810 173.900 1.00 21.66 331 PRO B N 1
ATOM 3866 C CA . PRO B 1 280 ? -72.514 5.563 175.303 1.00 21.68 331 PRO B CA 1
ATOM 3867 C C . PRO B 1 280 ? -71.741 6.717 175.944 1.00 22.87 331 PRO B C 1
ATOM 3868 O O . PRO B 1 280 ? -71.136 7.525 175.241 1.00 19.91 331 PRO B O 1
ATOM 3872 N N . HIS B 1 281 ? -71.775 6.789 177.272 1.00 22.14 332 HIS B N 1
ATOM 3873 C CA . HIS B 1 281 ? -70.931 7.715 178.026 1.00 23.85 332 HIS B CA 1
ATOM 3874 C C . HIS B 1 281 ? -69.919 6.907 178.823 1.00 28.46 332 HIS B C 1
ATOM 3875 O O . HIS B 1 281 ? -70.168 6.585 179.985 1.00 29.22 332 HIS B O 1
ATOM 3882 N N . PRO B 1 282 ? -68.778 6.569 178.205 1.00 25.91 333 PRO B N 1
ATOM 3883 C CA . PRO B 1 282 ? -67.815 5.663 178.840 1.00 28.91 333 PRO B CA 1
ATOM 3884 C C . PRO B 1 282 ? -67.109 6.301 180.030 1.00 30.89 333 PRO B C 1
ATOM 3885 O O . PRO B 1 282 ? -66.929 7.521 180.079 1.00 31.11 333 PRO B O 1
#